Protein AF-A0ABD1CGQ3-F1 (afdb_monomer_lite)

Radius of gyration: 31.79 Å; chains: 1; bounding box: 97×54×84 Å

Sequence (438 aa):
AEFMLKNAAECLREGGYFIGTIPDANEIMKRQRAAGSDTFGHDVYKITFLCDTEQPPLFGAKYNFQLDGVVDCKKFFVQFPTLIKLALEHGLRLVEKQRFDEFYSESGRSLIEKIQALETFPGQSRDKREQQQNVGEYSHAQGHLDQKRASGSRFQKVGTLSKSEWEASTLYMFFAFQKMKTNWDKNGKPSRAVQSDQAGFESYQKNYVAFVKTLKIDADENERRACAGTKYGINDATMLGLREEDKTIPLKNLTIETAICWKALLEFIQHTESDELDAYRRDFADTPTLCNYIRQLVYDPSKTTDKLQKMYFQSMMQKLLEIAASYDLGDEVSRENLKKVLAEMLACGDLGEGNVKTIMVIFERLVGDVEERFRFCVDLINGILEPSRADVSNTSRSLVDEYLEKNPDKSLQMKISSLRLNIMDLKEQEMDKVNKKD

Structure (mmCIF, N/CA/C/O backbone):
data_AF-A0ABD1CGQ3-F1
#
_entry.id   AF-A0ABD1CGQ3-F1
#
loop_
_atom_site.group_PDB
_atom_site.id
_atom_site.type_symbol
_atom_site.label_atom_id
_atom_site.label_alt_id
_atom_site.label_comp_id
_atom_site.label_asym_id
_atom_site.label_entity_id
_atom_site.label_seq_id
_atom_site.pdbx_PDB_ins_code
_atom_site.Cartn_x
_atom_site.Cartn_y
_atom_site.Cartn_z
_atom_site.occupancy
_atom_site.B_iso_or_equiv
_atom_site.auth_seq_id
_atom_site.auth_comp_id
_atom_site.auth_asym_id
_atom_site.auth_atom_id
_atom_site.pdbx_PDB_model_num
ATOM 1 N N . ALA A 1 1 ? 4.288 -15.339 6.856 1.00 78.81 1 ALA A N 1
ATOM 2 C CA . ALA A 1 1 ? 3.046 -14.854 6.217 1.00 78.81 1 ALA A CA 1
ATOM 3 C C . ALA A 1 1 ? 2.578 -15.831 5.140 1.00 78.81 1 ALA A C 1
ATOM 5 O O . ALA A 1 1 ? 1.478 -16.344 5.266 1.00 78.81 1 ALA A O 1
ATOM 6 N N . GLU A 1 2 ? 3.429 -16.172 4.167 1.00 80.25 2 GLU A N 1
ATOM 7 C CA . GLU A 1 2 ? 3.117 -17.126 3.083 1.00 80.25 2 GLU A CA 1
ATOM 8 C C . GLU A 1 2 ? 2.553 -18.464 3.572 1.00 80.25 2 GLU A C 1
ATOM 10 O O . GLU A 1 2 ? 1.465 -18.849 3.167 1.00 80.25 2 GLU A O 1
ATOM 15 N N . PHE A 1 3 ? 3.211 -19.132 4.528 1.00 87.88 3 PHE A N 1
ATOM 16 C CA . PHE A 1 3 ? 2.704 -20.401 5.070 1.00 87.88 3 PHE A CA 1
ATOM 17 C C . PHE A 1 3 ? 1.289 -20.303 5.663 1.00 87.88 3 PHE A C 1
ATOM 19 O O . PHE A 1 3 ? 0.498 -21.223 5.498 1.00 87.88 3 PHE A O 1
ATOM 26 N N . MET A 1 4 ? 0.941 -19.188 6.319 1.00 92.25 4 MET A N 1
ATOM 27 C CA . MET A 1 4 ? -0.404 -18.992 6.876 1.00 92.25 4 MET A CA 1
ATOM 28 C C . MET A 1 4 ? -1.450 -18.913 5.757 1.00 92.25 4 MET A C 1
ATOM 30 O O . MET A 1 4 ? -2.478 -19.581 5.830 1.00 92.25 4 MET A O 1
ATOM 34 N N . LEU A 1 5 ? -1.167 -18.137 4.710 1.00 90.62 5 LEU A N 1
ATOM 35 C CA . LEU A 1 5 ? -2.073 -17.975 3.574 1.00 90.62 5 LEU A CA 1
ATOM 36 C C . LEU A 1 5 ? -2.174 -19.245 2.737 1.00 90.62 5 LEU A C 1
ATOM 38 O O . LEU A 1 5 ? -3.273 -19.607 2.335 1.00 90.62 5 LEU A O 1
ATOM 42 N N . LYS A 1 6 ? -1.059 -19.952 2.536 1.00 88.19 6 LYS A N 1
ATOM 43 C CA . LYS A 1 6 ? -1.039 -21.272 1.908 1.00 88.19 6 LYS A CA 1
ATOM 44 C C . LYS A 1 6 ? -1.959 -22.242 2.649 1.00 88.19 6 LYS A C 1
ATOM 46 O O . LYS A 1 6 ? -2.864 -22.798 2.037 1.00 88.19 6 LYS A O 1
ATOM 51 N N . ASN A 1 7 ? -1.788 -22.369 3.966 1.00 91.50 7 ASN A N 1
ATOM 52 C CA . ASN A 1 7 ? -2.599 -23.267 4.789 1.00 91.50 7 ASN A CA 1
ATOM 53 C C . ASN A 1 7 ? -4.090 -22.902 4.735 1.00 91.50 7 ASN A C 1
ATOM 55 O O . ASN A 1 7 ? -4.937 -23.781 4.603 1.00 91.50 7 ASN A O 1
ATOM 59 N N . ALA A 1 8 ? -4.423 -21.609 4.802 1.00 91.12 8 ALA A N 1
ATOM 60 C CA . ALA A 1 8 ? -5.804 -21.159 4.655 1.00 91.12 8 ALA A CA 1
ATOM 61 C C . ALA A 1 8 ? -6.362 -21.497 3.261 1.00 91.12 8 ALA A C 1
ATOM 63 O O . ALA A 1 8 ? -7.465 -22.023 3.139 1.00 91.12 8 ALA A O 1
ATOM 64 N N . ALA A 1 9 ? -5.590 -21.233 2.206 1.00 89.88 9 ALA A N 1
ATOM 65 C CA . ALA A 1 9 ? -6.019 -21.399 0.825 1.00 89.88 9 ALA A CA 1
ATOM 66 C C . ALA A 1 9 ? -6.145 -22.861 0.377 1.00 89.88 9 ALA A C 1
ATOM 68 O O . ALA A 1 9 ? -6.937 -23.131 -0.526 1.00 89.88 9 ALA A O 1
ATOM 69 N N . GLU A 1 10 ? -5.353 -23.780 0.931 1.00 89.00 10 GLU A N 1
ATOM 70 C CA . GLU A 1 10 ? -5.390 -25.217 0.608 1.00 89.00 10 GLU A CA 1
ATOM 71 C C . GLU A 1 10 ? -6.569 -25.931 1.278 1.00 89.00 10 GLU A C 1
ATOM 73 O O . GLU A 1 10 ? -7.119 -26.878 0.722 1.00 89.00 10 GLU A O 1
ATOM 78 N N . CYS A 1 11 ? -7.011 -25.438 2.436 1.00 89.75 11 CYS A N 1
ATOM 79 C CA . CYS A 1 11 ? -8.165 -25.976 3.156 1.00 89.75 11 CYS A CA 1
ATOM 80 C C . CYS A 1 11 ? -9.515 -25.470 2.616 1.00 89.75 11 CYS A C 1
ATOM 82 O O . CYS A 1 11 ? -10.570 -25.969 3.015 1.00 89.75 11 CYS A O 1
ATOM 84 N N . LEU A 1 12 ? -9.506 -24.474 1.726 1.00 92.12 12 LEU A N 1
ATOM 85 C CA . LEU A 1 12 ? -10.715 -23.889 1.161 1.00 92.12 12 LEU A CA 1
ATOM 86 C C . LEU A 1 12 ? -11.111 -24.565 -0.149 1.00 92.12 12 LEU A C 1
ATOM 88 O O . LEU A 1 12 ? -10.322 -24.680 -1.085 1.00 92.12 12 LEU A O 1
ATOM 92 N N . ARG A 1 13 ? -12.391 -24.935 -0.237 1.00 91.31 13 ARG A N 1
ATOM 93 C CA . ARG A 1 13 ? -13.021 -25.282 -1.516 1.00 91.31 13 ARG A CA 1
ATOM 94 C C . ARG A 1 13 ? -13.089 -24.042 -2.403 1.00 91.31 13 ARG A C 1
ATOM 96 O O . ARG A 1 13 ? -13.144 -22.919 -1.900 1.00 91.31 13 ARG A O 1
ATOM 103 N N . GLU A 1 14 ? -13.137 -24.241 -3.715 1.00 90.44 14 GLU A N 1
ATOM 104 C CA . GLU A 1 14 ? -13.374 -23.149 -4.662 1.00 90.44 14 GLU A CA 1
ATOM 105 C C . GLU A 1 14 ? -14.646 -22.372 -4.303 1.00 90.44 14 GLU A C 1
ATOM 107 O O . GLU A 1 14 ? -15.671 -22.958 -3.952 1.00 90.44 14 GLU A O 1
ATOM 112 N N . GLY A 1 15 ? -14.571 -21.042 -4.350 1.00 87.06 15 GLY A N 1
ATOM 113 C CA . GLY A 1 15 ? -15.642 -20.154 -3.904 1.00 87.06 15 GLY A CA 1
ATOM 114 C C . GLY A 1 15 ? -15.780 -20.013 -2.382 1.00 87.06 15 GLY A C 1
ATOM 115 O O . GLY A 1 15 ? -16.542 -19.154 -1.943 1.00 87.06 15 GLY A O 1
ATOM 116 N N . GLY A 1 16 ? -15.054 -20.801 -1.581 1.00 93.38 16 GLY A N 1
ATOM 117 C CA . GLY A 1 16 ? -15.003 -20.678 -0.122 1.00 93.38 16 GLY A CA 1
ATOM 118 C C . GLY A 1 16 ? -14.288 -19.405 0.339 1.00 93.38 16 GLY A C 1
ATOM 119 O O . GLY A 1 16 ? -13.518 -18.814 -0.418 1.00 93.38 16 GLY A O 1
ATOM 120 N N . TYR A 1 17 ? -14.527 -18.993 1.586 1.00 94.31 17 TYR A N 1
ATOM 121 C CA . TYR A 1 17 ? -14.053 -17.711 2.111 1.00 94.31 17 TYR A CA 1
ATOM 122 C C . TYR A 1 17 ? -13.010 -17.871 3.222 1.00 94.31 17 TYR A C 1
ATOM 124 O O . TYR A 1 17 ? -13.214 -18.620 4.176 1.00 94.31 17 TYR A O 1
ATOM 132 N N . PHE A 1 18 ? -11.917 -17.117 3.117 1.00 95.50 18 PHE A N 1
ATOM 133 C CA . PHE A 1 18 ? -10.985 -16.845 4.206 1.00 95.50 18 PHE A CA 1
ATOM 134 C C . PHE A 1 18 ? -11.348 -15.498 4.831 1.00 95.50 18 PHE A C 1
ATOM 136 O O . PHE A 1 18 ? -11.142 -14.446 4.224 1.00 95.50 18 PHE A O 1
ATOM 143 N N . ILE A 1 19 ? -11.915 -15.548 6.031 1.00 95.31 19 ILE A N 1
ATOM 144 C CA . ILE A 1 19 ? -12.446 -14.388 6.742 1.00 95.31 19 ILE A CA 1
ATOM 145 C C . ILE A 1 19 ? -11.598 -14.147 7.986 1.00 95.31 19 ILE A C 1
ATOM 147 O O . ILE A 1 19 ? -11.223 -15.099 8.673 1.00 95.31 19 ILE A O 1
ATOM 151 N N . GLY A 1 20 ? -11.308 -12.887 8.288 1.00 94.75 20 GLY A N 1
ATOM 152 C CA . GLY A 1 20 ? -10.548 -12.545 9.478 1.00 94.75 20 GLY A CA 1
ATOM 153 C C . GLY A 1 20 ? -10.724 -11.102 9.915 1.00 94.75 20 GLY A C 1
ATOM 154 O O . GLY A 1 20 ? -11.284 -10.262 9.211 1.00 94.75 20 GLY A O 1
ATOM 155 N N . THR A 1 21 ? -10.216 -10.832 11.110 1.00 94.44 21 THR A N 1
ATOM 156 C CA . THR A 1 21 ? -10.113 -9.493 11.678 1.00 94.44 21 THR A CA 1
ATOM 157 C C . THR A 1 21 ? -8.654 -9.212 11.992 1.00 94.44 21 THR A C 1
ATOM 159 O O . THR A 1 21 ? -7.896 -10.104 12.385 1.00 94.44 21 THR A O 1
ATOM 162 N N . ILE A 1 22 ? -8.221 -7.979 11.755 1.00 93.12 22 ILE A N 1
ATOM 163 C CA . ILE A 1 22 ? -6.822 -7.597 11.930 1.00 93.12 22 ILE A CA 1
ATOM 164 C C . ILE A 1 22 ? -6.708 -6.126 12.327 1.00 93.12 22 ILE A C 1
ATOM 166 O O . ILE A 1 22 ? -7.542 -5.329 11.895 1.00 93.12 22 ILE A O 1
ATOM 170 N N . PRO A 1 23 ? -5.699 -5.739 13.128 1.00 92.12 23 PRO A N 1
ATOM 171 C CA . PRO A 1 23 ? -5.432 -4.331 13.367 1.00 92.12 23 PRO A CA 1
ATOM 172 C C . PRO A 1 23 ? -5.096 -3.594 12.063 1.00 92.12 23 PRO A C 1
ATOM 174 O O . PRO A 1 23 ? -4.301 -4.073 11.250 1.00 92.12 23 PRO A O 1
ATOM 177 N N . ASP A 1 24 ? -5.691 -2.421 11.874 1.00 87.12 24 ASP A N 1
ATOM 178 C CA . ASP A 1 24 ? -5.454 -1.541 10.742 1.00 87.12 24 ASP A CA 1
ATOM 179 C C . ASP A 1 24 ? -4.145 -0.777 10.919 1.00 87.12 24 ASP A C 1
ATOM 181 O O . ASP A 1 24 ? -4.034 0.165 11.704 1.00 87.12 24 ASP A O 1
ATOM 185 N N . ALA A 1 25 ? -3.141 -1.190 10.145 1.00 85.00 25 ALA A N 1
ATOM 186 C CA . ALA A 1 25 ? -1.837 -0.550 10.121 1.00 85.00 25 ALA A CA 1
ATOM 187 C C . ALA A 1 25 ? -1.919 0.952 9.803 1.00 85.00 25 ALA A C 1
ATOM 189 O O . ALA A 1 25 ? -1.172 1.727 10.394 1.00 85.00 25 ALA A O 1
ATOM 190 N N . ASN A 1 26 ? -2.821 1.379 8.912 1.00 82.06 26 ASN A N 1
ATOM 191 C CA . ASN A 1 26 ? -2.950 2.790 8.548 1.00 82.06 26 ASN A CA 1
ATOM 192 C C . ASN A 1 26 ? -3.503 3.609 9.714 1.00 82.06 26 ASN A C 1
ATOM 194 O O . ASN A 1 26 ? -2.995 4.692 9.995 1.00 82.06 26 ASN A O 1
ATOM 198 N N . GLU A 1 27 ? -4.508 3.080 10.411 1.00 85.38 27 GLU A N 1
ATOM 199 C CA . GLU A 1 27 ? -5.107 3.747 11.568 1.00 85.38 27 GLU A CA 1
ATOM 200 C C . GLU A 1 27 ? -4.125 3.807 12.746 1.00 85.38 27 GLU A C 1
ATOM 202 O O . GLU A 1 27 ? -3.955 4.861 13.358 1.00 85.38 27 GLU A O 1
ATOM 207 N N . ILE A 1 28 ? -3.394 2.720 13.013 1.00 88.19 28 ILE A N 1
ATOM 208 C CA . ILE A 1 28 ? -2.351 2.693 14.048 1.00 88.19 28 ILE A CA 1
ATOM 209 C C . ILE A 1 28 ? -1.251 3.721 13.745 1.00 88.19 28 ILE A C 1
ATOM 211 O O . ILE A 1 28 ? -0.878 4.495 14.626 1.00 88.19 28 ILE A O 1
ATOM 215 N N . MET A 1 29 ? -0.750 3.772 12.505 1.00 83.69 29 MET A N 1
ATOM 216 C CA . MET A 1 29 ? 0.276 4.746 12.108 1.00 83.69 29 MET A CA 1
ATOM 217 C C . MET A 1 29 ? -0.248 6.185 12.154 1.00 83.69 29 MET A C 1
ATOM 219 O O . MET A 1 29 ? 0.471 7.092 12.565 1.00 83.69 29 MET A O 1
ATOM 223 N N . LYS A 1 30 ? -1.507 6.417 11.769 1.00 84.31 30 LYS A N 1
ATOM 224 C CA . LYS A 1 30 ? -2.152 7.733 11.869 1.00 84.31 30 LYS A CA 1
ATOM 225 C C . LYS A 1 30 ? -2.204 8.219 13.320 1.00 84.31 30 LYS A C 1
ATOM 227 O O . LYS A 1 30 ? -1.866 9.373 13.577 1.00 84.31 30 LYS A O 1
ATOM 232 N N . ARG A 1 31 ? -2.580 7.349 14.265 1.00 90.00 31 ARG A N 1
ATOM 233 C CA . ARG A 1 31 ? -2.611 7.678 15.702 1.00 90.00 31 ARG A CA 1
ATOM 234 C C . ARG A 1 31 ? -1.217 7.887 16.284 1.00 90.00 31 ARG A C 1
ATOM 236 O O . ARG A 1 31 ? -1.033 8.823 17.052 1.00 90.00 31 ARG A O 1
ATOM 243 N N . GLN A 1 32 ? -0.233 7.091 15.867 1.00 88.69 32 GLN A N 1
ATOM 244 C CA . GLN A 1 32 ? 1.165 7.284 16.260 1.00 88.69 32 GLN A CA 1
ATOM 245 C C . GLN A 1 32 ? 1.690 8.658 15.830 1.00 88.69 32 GLN A C 1
ATOM 247 O O . GLN A 1 32 ? 2.226 9.393 16.656 1.00 88.69 32 GLN A O 1
ATOM 252 N N . ARG A 1 33 ? 1.461 9.044 14.569 1.00 85.62 33 ARG A N 1
ATOM 253 C CA . ARG A 1 33 ? 1.878 10.356 14.050 1.00 85.62 33 ARG A CA 1
ATOM 254 C C . ARG A 1 33 ? 1.190 11.510 14.766 1.00 85.62 33 ARG A C 1
ATOM 256 O O . ARG A 1 33 ? 1.830 12.516 15.043 1.00 85.62 33 ARG A O 1
ATOM 263 N N . ALA A 1 34 ? -0.096 11.362 15.086 1.00 85.25 34 ALA A N 1
ATOM 264 C CA . ALA A 1 34 ? -0.834 12.360 15.856 1.00 85.25 34 ALA A CA 1
ATOM 265 C C . ALA A 1 34 ? -0.326 12.480 17.304 1.00 85.25 34 ALA A C 1
ATOM 267 O O . ALA A 1 34 ? -0.326 13.574 17.861 1.00 85.25 34 ALA A O 1
ATOM 268 N N . ALA A 1 35 ? 0.118 11.371 17.903 1.00 90.44 35 ALA A N 1
ATOM 269 C CA . ALA A 1 35 ? 0.692 11.355 19.245 1.00 90.44 35 ALA A CA 1
ATOM 270 C C . ALA A 1 35 ? 2.125 11.915 19.298 1.00 90.44 35 ALA A C 1
ATOM 272 O O . ALA A 1 35 ? 2.553 12.366 20.358 1.00 90.44 35 ALA A O 1
ATOM 273 N N . GLY A 1 36 ? 2.873 11.873 18.187 1.00 86.94 36 GLY A N 1
ATOM 274 C CA . GLY A 1 36 ? 4.258 12.356 18.123 1.00 86.94 36 GLY A CA 1
ATOM 275 C C . GLY A 1 36 ? 5.221 11.585 19.035 1.00 86.94 36 GLY A C 1
ATOM 276 O O . GLY A 1 36 ? 6.204 12.144 19.511 1.00 86.94 36 GLY A O 1
ATOM 277 N N . SER A 1 37 ? 4.905 10.322 19.330 1.00 90.50 37 SER A N 1
ATOM 278 C CA . SER A 1 37 ? 5.617 9.475 20.290 1.00 90.50 37 SER A CA 1
ATOM 279 C C . SER A 1 37 ? 5.620 8.022 19.818 1.00 90.50 37 SER A C 1
ATOM 281 O O . SER A 1 37 ? 4.709 7.583 19.114 1.00 90.50 37 SER A O 1
ATOM 283 N N . ASP A 1 38 ? 6.606 7.244 20.262 1.00 89.56 38 ASP A N 1
ATOM 284 C CA . ASP A 1 38 ? 6.685 5.794 20.032 1.00 89.56 38 ASP A CA 1
ATOM 285 C C . ASP A 1 38 ? 5.701 5.000 20.900 1.00 89.56 38 ASP A C 1
ATOM 287 O O . ASP A 1 38 ? 5.676 3.769 20.878 1.00 89.56 38 ASP A O 1
ATOM 291 N N . THR A 1 39 ? 4.894 5.672 21.718 1.00 93.75 39 THR A N 1
ATOM 292 C CA . THR A 1 39 ? 3.836 5.041 22.503 1.00 93.75 39 THR A CA 1
ATOM 293 C C . THR A 1 39 ? 2.590 5.908 22.524 1.00 93.75 39 THR A C 1
ATOM 295 O O . THR A 1 39 ? 2.664 7.098 22.822 1.00 93.75 39 THR A O 1
ATOM 298 N N . PHE A 1 40 ? 1.442 5.288 22.256 1.00 94.31 40 PHE A N 1
ATOM 299 C CA . PHE A 1 40 ? 0.132 5.929 22.342 1.00 94.31 40 PHE A CA 1
ATOM 300 C C . PHE A 1 40 ? -0.925 4.958 22.886 1.00 94.31 40 PHE A C 1
ATOM 302 O O . PHE A 1 40 ? -0.750 3.739 22.840 1.00 94.31 40 PHE A O 1
ATOM 309 N N . GLY A 1 41 ? -2.022 5.508 23.405 1.00 92.50 41 GLY A N 1
ATOM 310 C CA . GLY A 1 41 ? -3.122 4.756 24.008 1.00 92.50 41 GLY A CA 1
ATOM 311 C C . GLY A 1 41 ? -3.561 5.353 25.343 1.00 92.50 41 GLY A C 1
ATOM 312 O O . GLY A 1 41 ? -3.168 6.466 25.691 1.00 92.50 41 GLY A O 1
ATOM 313 N N . HIS A 1 42 ? -4.368 4.601 26.078 1.00 90.69 42 HIS A N 1
ATOM 314 C CA . HIS A 1 42 ? -4.930 4.948 27.383 1.00 90.69 42 HIS A CA 1
ATOM 315 C C . HIS A 1 42 ? -5.113 3.666 28.215 1.00 90.69 42 HIS A C 1
ATOM 317 O O . HIS A 1 42 ? -4.557 2.620 27.882 1.00 90.69 42 HIS A O 1
ATOM 323 N N . ASP A 1 43 ? -5.878 3.728 29.301 1.00 87.69 43 ASP A N 1
ATOM 324 C CA . ASP A 1 43 ? -5.954 2.634 30.278 1.00 87.69 43 ASP A CA 1
ATOM 325 C C . ASP A 1 43 ? -6.541 1.330 29.709 1.00 87.69 43 ASP A C 1
ATOM 327 O O . ASP A 1 43 ? -6.209 0.257 30.194 1.00 87.69 43 ASP A O 1
ATOM 331 N N . VAL A 1 44 ? -7.347 1.398 28.640 1.00 89.69 44 VAL A N 1
ATOM 332 C CA . VAL A 1 44 ? -7.938 0.210 27.994 1.00 89.69 44 VAL A CA 1
ATOM 333 C C . VAL A 1 44 ? -6.983 -0.426 26.990 1.00 89.69 44 VAL A C 1
ATOM 335 O O . VAL A 1 44 ? -6.897 -1.648 26.929 1.00 89.69 44 VAL A O 1
ATOM 338 N N . TYR A 1 45 ? -6.262 0.359 26.185 1.00 94.19 45 TYR A N 1
ATOM 339 C CA . TYR A 1 45 ? -5.272 -0.183 25.254 1.00 94.19 45 TYR A CA 1
ATOM 340 C C . TYR A 1 45 ? -4.043 0.708 25.160 1.00 94.19 45 TYR A C 1
ATOM 342 O O . TYR A 1 45 ? -4.138 1.934 25.160 1.00 94.19 45 TYR A O 1
ATOM 350 N N . LYS A 1 46 ? -2.884 0.086 24.967 1.00 95.56 46 LYS A N 1
ATOM 351 C CA . LYS A 1 46 ? -1.619 0.788 24.778 1.00 95.56 46 LYS A CA 1
ATOM 352 C C . LYS A 1 46 ? -0.780 0.112 23.706 1.00 95.56 46 LYS A C 1
ATOM 354 O O . LYS A 1 46 ? -0.609 -1.107 23.696 1.00 95.56 46 LYS A O 1
ATOM 359 N N . ILE A 1 47 ? -0.261 0.918 22.787 1.00 95.31 47 ILE A N 1
ATOM 360 C CA . ILE A 1 47 ? 0.623 0.482 21.709 1.00 95.31 47 ILE A CA 1
ATOM 361 C C . ILE A 1 47 ? 1.982 1.137 21.900 1.00 95.31 47 ILE A C 1
ATOM 363 O O . ILE A 1 47 ? 2.075 2.360 21.968 1.00 95.31 47 ILE A O 1
ATOM 367 N N . THR A 1 48 ? 3.030 0.318 21.934 1.00 95.12 48 THR A N 1
ATOM 368 C CA . THR A 1 48 ? 4.428 0.768 21.986 1.00 95.12 48 THR A CA 1
ATOM 369 C C . THR A 1 48 ? 5.170 0.220 20.776 1.00 95.12 48 THR A C 1
ATOM 371 O O . THR A 1 48 ? 5.245 -0.994 20.581 1.00 95.12 48 THR A O 1
ATOM 374 N N . PHE A 1 49 ? 5.726 1.098 19.953 1.00 91.94 49 PHE A N 1
ATOM 375 C CA . PHE A 1 49 ? 6.468 0.722 18.757 1.00 91.94 49 PHE A CA 1
ATOM 376 C C . PHE A 1 49 ? 7.835 0.159 19.130 1.00 91.94 49 PHE A C 1
ATOM 378 O O . PHE A 1 49 ? 8.518 0.662 20.016 1.00 91.94 49 PHE A O 1
ATOM 385 N N . LEU A 1 50 ? 8.218 -0.924 18.455 1.00 89.56 50 LEU A N 1
ATOM 386 C CA . LEU A 1 50 ? 9.510 -1.595 18.624 1.00 89.56 50 LEU A CA 1
ATOM 387 C C . LEU A 1 50 ? 10.302 -1.598 17.303 1.00 89.56 50 LEU A C 1
ATOM 389 O O . LEU A 1 50 ? 11.200 -2.421 17.116 1.00 89.56 50 LEU A O 1
ATOM 393 N N . CYS A 1 51 ? 9.919 -0.736 16.361 1.00 82.62 51 CYS A N 1
ATOM 394 C CA . CYS A 1 51 ? 10.545 -0.543 15.059 1.00 82.62 51 CYS A CA 1
ATOM 395 C C . CYS A 1 51 ? 10.528 0.942 14.684 1.00 82.62 51 CYS A C 1
ATOM 397 O O . CYS A 1 51 ? 9.819 1.724 15.312 1.00 82.62 51 CYS A O 1
ATOM 399 N N . ASP A 1 52 ? 11.271 1.295 13.636 1.00 79.94 52 ASP A N 1
ATOM 400 C CA . ASP A 1 52 ? 11.230 2.628 13.032 1.00 79.94 52 ASP A CA 1
ATOM 401 C C . ASP A 1 52 ? 9.796 2.976 12.581 1.00 79.94 52 ASP A C 1
ATOM 403 O O . ASP A 1 52 ? 9.122 2.163 11.935 1.00 79.94 52 ASP A O 1
ATOM 407 N N . THR A 1 53 ? 9.320 4.157 12.981 1.00 78.56 53 THR A N 1
ATOM 408 C CA . THR A 1 53 ? 7.984 4.694 12.690 1.00 78.56 53 THR A CA 1
ATOM 409 C C . THR A 1 53 ? 7.960 5.559 11.425 1.00 78.56 53 THR A C 1
ATOM 411 O O . THR A 1 53 ? 6.911 5.668 10.784 1.00 78.56 53 THR A O 1
ATOM 414 N N . GLU A 1 54 ? 9.100 6.104 10.999 1.00 74.75 54 GLU A N 1
ATOM 415 C CA . GLU A 1 54 ? 9.226 6.885 9.765 1.00 74.75 54 GLU A CA 1
ATOM 416 C C . GLU A 1 54 ? 9.282 5.961 8.546 1.00 74.75 54 GLU A C 1
ATOM 418 O O . GLU A 1 54 ? 8.572 6.166 7.555 1.00 74.75 54 GLU A O 1
ATOM 423 N N . GLN A 1 55 ? 10.079 4.892 8.638 1.00 72.12 55 GLN A N 1
ATOM 424 C CA . GLN A 1 55 ? 10.230 3.893 7.576 1.00 72.12 55 GLN A CA 1
ATOM 425 C C . GLN A 1 55 ? 10.072 2.461 8.111 1.00 72.12 55 GLN A C 1
ATOM 427 O O . GLN A 1 55 ? 11.042 1.702 8.187 1.00 72.12 55 GLN A O 1
ATOM 432 N N . PRO A 1 56 ? 8.841 2.041 8.465 1.00 73.19 56 PRO A N 1
ATOM 433 C CA . PRO A 1 56 ? 8.614 0.705 8.994 1.00 73.19 56 PRO A CA 1
ATOM 434 C C . PRO A 1 56 ? 8.925 -0.370 7.938 1.00 73.19 56 PRO A C 1
ATOM 436 O O . PRO A 1 56 ? 8.490 -0.253 6.785 1.00 73.19 56 PRO A O 1
ATOM 439 N N . PRO A 1 57 ? 9.626 -1.459 8.310 1.00 75.56 57 PRO A N 1
ATOM 440 C CA . PRO A 1 57 ? 9.940 -2.530 7.374 1.00 75.56 57 PRO A CA 1
ATOM 441 C C . PRO A 1 57 ? 8.669 -3.244 6.896 1.00 75.56 57 PRO A C 1
ATOM 443 O O . PRO A 1 57 ? 7.714 -3.432 7.653 1.00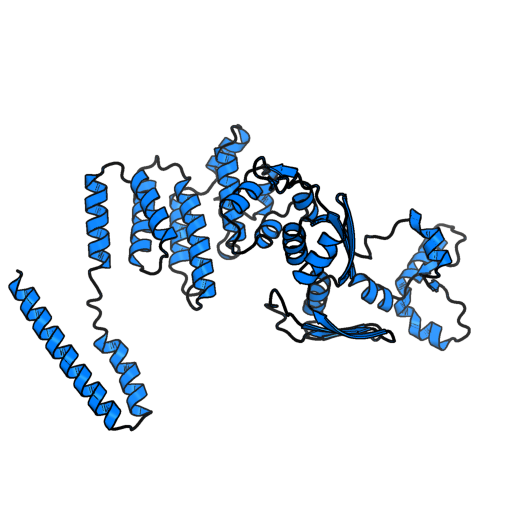 75.56 57 PRO A O 1
ATOM 446 N N . LEU A 1 58 ? 8.681 -3.707 5.640 1.00 70.62 58 LEU A N 1
ATOM 447 C CA . LEU A 1 58 ? 7.544 -4.389 5.003 1.00 70.62 58 LEU A CA 1
ATOM 448 C C . LEU A 1 58 ? 7.071 -5.625 5.790 1.00 70.62 58 LEU A C 1
ATOM 450 O O . LEU A 1 58 ? 5.874 -5.896 5.879 1.00 70.62 58 LEU A O 1
ATOM 454 N N . PHE A 1 59 ? 8.020 -6.361 6.371 1.00 78.81 59 PHE A N 1
ATOM 455 C CA . PHE A 1 59 ? 7.777 -7.488 7.264 1.00 78.81 59 PHE A CA 1
ATOM 456 C C . PHE A 1 59 ? 8.608 -7.333 8.532 1.00 78.81 59 PHE A C 1
ATOM 458 O O . PHE A 1 59 ? 9.725 -6.826 8.502 1.00 78.81 59 PHE A O 1
ATOM 465 N N . GLY A 1 60 ? 8.079 -7.820 9.654 1.00 80.12 60 GLY A N 1
ATOM 466 C CA . GLY A 1 60 ? 8.815 -7.814 10.918 1.00 80.12 60 GLY A CA 1
ATOM 467 C C . GLY A 1 60 ? 8.782 -6.483 11.672 1.00 80.12 60 GLY A C 1
ATOM 468 O O . GLY A 1 60 ? 9.416 -6.397 12.720 1.00 80.12 60 GLY A O 1
ATOM 469 N N . ALA A 1 61 ? 8.024 -5.487 11.200 1.00 86.88 61 ALA A N 1
ATOM 470 C CA . ALA A 1 61 ? 7.724 -4.268 11.949 1.00 86.88 61 ALA A CA 1
ATOM 471 C C . ALA A 1 61 ? 6.926 -4.632 13.210 1.00 86.88 61 ALA A C 1
ATOM 473 O O . ALA A 1 61 ? 5.762 -5.031 13.126 1.00 86.88 61 ALA A O 1
ATOM 474 N N . LYS A 1 62 ? 7.586 -4.577 14.369 1.00 90.81 62 LYS A N 1
ATOM 475 C CA . LYS A 1 62 ? 7.053 -5.039 15.655 1.00 90.81 62 LYS A CA 1
ATOM 476 C C . LYS A 1 62 ? 6.482 -3.879 16.456 1.00 90.81 62 LYS A C 1
ATOM 478 O O . LYS A 1 62 ? 7.076 -2.808 16.524 1.00 90.81 62 LYS A O 1
ATOM 483 N N . TYR A 1 63 ? 5.395 -4.152 17.157 1.00 92.56 63 TYR A N 1
ATOM 484 C CA . TYR A 1 63 ? 4.884 -3.298 18.223 1.00 92.56 63 TYR A CA 1
ATOM 485 C C . TYR A 1 63 ? 4.402 -4.169 19.380 1.00 92.56 63 TYR A C 1
ATOM 487 O O . TYR A 1 63 ? 4.006 -5.320 19.183 1.00 92.56 63 TYR A O 1
ATOM 495 N N . ASN A 1 64 ? 4.466 -3.640 20.594 1.00 94.69 64 ASN A N 1
ATOM 496 C CA . ASN A 1 64 ? 3.802 -4.225 21.743 1.00 94.69 64 ASN A CA 1
ATOM 497 C C . ASN A 1 64 ? 2.353 -3.741 21.778 1.00 94.69 64 ASN A C 1
ATOM 499 O O . ASN A 1 64 ? 2.109 -2.542 21.644 1.00 94.69 64 ASN A O 1
ATOM 503 N N . PHE A 1 65 ? 1.412 -4.666 21.937 1.00 94.00 65 PHE A N 1
ATOM 504 C CA . PHE A 1 65 ? -0.009 -4.379 22.067 1.00 94.00 65 PHE A CA 1
ATOM 505 C C . PHE A 1 65 ? -0.490 -4.846 23.433 1.00 94.00 65 PHE A C 1
ATOM 507 O O . PHE A 1 65 ? -0.512 -6.048 23.706 1.00 94.00 65 PHE A O 1
ATOM 514 N N . GLN A 1 66 ? -0.892 -3.882 24.249 1.00 93.75 66 GLN A N 1
ATOM 515 C CA . GLN A 1 66 ? -1.540 -4.087 25.533 1.00 93.75 66 GLN A CA 1
ATOM 516 C C . GLN A 1 66 ? -3.025 -3.766 25.386 1.00 93.75 66 GLN A C 1
ATOM 518 O O . GLN A 1 66 ? -3.382 -2.721 24.844 1.00 93.75 66 GLN A O 1
ATOM 523 N N . LEU A 1 67 ? -3.873 -4.671 25.853 1.00 91.00 67 LEU A N 1
ATOM 524 C CA . LEU A 1 67 ? -5.310 -4.494 26.005 1.00 91.00 67 LEU A CA 1
ATOM 525 C C . LEU A 1 67 ? -5.667 -4.979 27.404 1.00 91.00 67 LEU A C 1
ATOM 527 O O . LEU A 1 67 ? -5.405 -6.143 27.734 1.00 91.00 67 LEU A O 1
ATOM 531 N N . ASP A 1 68 ? -6.214 -4.076 28.208 1.00 87.62 68 ASP A N 1
ATOM 532 C CA . ASP A 1 68 ? -6.468 -4.312 29.622 1.00 87.62 68 ASP A CA 1
ATOM 533 C C . ASP A 1 68 ? -7.335 -5.554 29.838 1.00 87.62 68 ASP A C 1
ATOM 535 O O . ASP A 1 68 ? -8.271 -5.828 29.086 1.00 87.62 68 ASP A O 1
ATOM 539 N N . GLY A 1 69 ? -6.948 -6.363 30.823 1.00 79.00 69 GLY A N 1
ATOM 540 C CA . GLY A 1 69 ? -7.604 -7.628 31.152 1.00 79.00 69 GLY A CA 1
ATOM 541 C C . GLY A 1 69 ? -7.553 -8.731 30.081 1.00 79.00 69 GLY A C 1
ATOM 542 O O . GLY A 1 69 ? -8.058 -9.823 30.343 1.00 79.00 69 GLY A O 1
ATOM 543 N N . VAL A 1 70 ? -6.954 -8.501 28.901 1.00 83.12 70 VAL A N 1
ATOM 544 C CA . VAL A 1 70 ? -7.010 -9.452 27.773 1.00 83.12 70 VAL A CA 1
ATOM 545 C C . VAL A 1 70 ? -5.633 -9.907 27.300 1.00 83.12 70 VAL A C 1
ATOM 547 O O . VAL A 1 70 ? -5.380 -11.110 27.230 1.00 83.12 70 VAL A O 1
ATOM 550 N N . VAL A 1 71 ? -4.748 -8.987 26.903 1.00 85.81 71 VAL A N 1
ATOM 551 C CA . VAL A 1 71 ? -3.481 -9.368 26.261 1.00 85.81 71 VAL A CA 1
ATOM 552 C C . VAL A 1 71 ? -2.384 -8.325 26.449 1.00 85.81 71 VAL A C 1
ATOM 554 O O . VAL A 1 71 ? -2.627 -7.132 26.332 1.00 85.81 71 VAL A O 1
ATOM 557 N N . ASP A 1 72 ? -1.156 -8.796 26.656 1.00 91.38 72 ASP A N 1
ATOM 558 C CA . ASP A 1 72 ? 0.078 -8.021 26.512 1.00 91.38 72 ASP A CA 1
ATOM 559 C C . ASP A 1 72 ? 1.038 -8.830 25.635 1.00 91.38 72 ASP A C 1
ATOM 561 O O . ASP A 1 72 ? 1.623 -9.824 26.078 1.00 91.38 72 ASP A O 1
ATOM 565 N N . CYS A 1 73 ? 1.109 -8.505 24.342 1.00 89.75 73 CYS A N 1
ATOM 566 C CA . CYS A 1 73 ? 1.909 -9.289 23.409 1.00 89.75 73 CYS A CA 1
ATOM 567 C C . CYS A 1 73 ? 2.533 -8.474 22.278 1.00 89.75 73 CYS A C 1
ATOM 569 O O . CYS A 1 73 ? 2.018 -7.451 21.822 1.00 89.75 73 CYS A O 1
ATOM 571 N N . LYS A 1 74 ? 3.642 -9.005 21.755 1.00 90.88 74 LYS A N 1
ATOM 572 C CA . LYS A 1 74 ? 4.271 -8.487 20.541 1.00 90.88 74 LYS A CA 1
ATOM 573 C C . LYS A 1 74 ? 3.444 -8.889 19.326 1.00 90.88 74 LYS A C 1
ATOM 575 O O . LYS A 1 74 ? 3.230 -10.074 19.073 1.00 90.88 74 LYS A O 1
ATOM 580 N N . LYS A 1 75 ? 3.046 -7.895 18.544 1.00 92.25 75 LYS A N 1
ATOM 581 C CA . LYS A 1 75 ? 2.366 -8.045 17.260 1.00 92.25 75 LYS A CA 1
ATOM 582 C C . LYS A 1 75 ? 3.241 -7.510 16.131 1.00 92.25 75 LYS A C 1
ATOM 584 O O . LYS A 1 75 ? 4.266 -6.862 16.352 1.00 92.25 75 LYS A O 1
ATOM 589 N N . PHE A 1 76 ? 2.827 -7.816 14.908 1.00 88.44 76 PHE A N 1
ATOM 590 C CA . PHE A 1 76 ? 3.471 -7.346 13.690 1.00 88.44 76 PHE A CA 1
ATOM 591 C C . PHE A 1 76 ? 2.512 -6.461 12.907 1.00 88.44 76 PHE A C 1
ATOM 593 O O . PHE A 1 76 ? 1.322 -6.772 12.814 1.00 88.44 76 PHE A O 1
ATOM 600 N N . PHE A 1 77 ? 3.027 -5.382 12.324 1.00 84.69 77 PHE A N 1
ATOM 601 C CA . PHE A 1 77 ? 2.271 -4.618 11.344 1.00 84.69 77 PHE A CA 1
ATOM 602 C C . PHE A 1 77 ? 1.965 -5.484 10.135 1.00 84.69 77 PHE A C 1
ATOM 604 O O . PHE A 1 77 ? 2.831 -6.182 9.604 1.00 84.69 77 PHE A O 1
ATOM 611 N N . VAL A 1 78 ? 0.719 -5.399 9.686 1.00 84.50 78 VAL A N 1
ATOM 612 C CA . VAL A 1 78 ? 0.289 -6.012 8.440 1.00 84.50 78 VAL A CA 1
ATOM 613 C C . VAL A 1 78 ? -0.168 -4.903 7.520 1.00 84.50 78 VAL A C 1
ATOM 615 O O . VAL A 1 78 ? -1.268 -4.370 7.646 1.00 84.50 78 VAL A O 1
ATOM 618 N N . GLN A 1 79 ? 0.705 -4.546 6.582 1.00 79.88 79 GLN A N 1
ATOM 619 C CA . GLN A 1 79 ? 0.320 -3.682 5.479 1.00 79.88 79 GLN A CA 1
ATOM 620 C C . GLN A 1 79 ? -0.705 -4.438 4.634 1.00 79.88 79 GLN A C 1
ATOM 622 O O . GLN A 1 79 ? -0.369 -5.395 3.934 1.00 79.88 79 GLN A O 1
ATOM 627 N N . PHE A 1 80 ? -1.969 -4.028 4.726 1.00 82.19 80 PHE A N 1
ATOM 628 C CA . PHE A 1 80 ? -3.073 -4.724 4.070 1.00 82.19 80 PHE A CA 1
ATOM 629 C C . PHE A 1 80 ? -2.863 -4.936 2.558 1.00 82.19 80 PHE A C 1
ATOM 631 O O . PHE A 1 80 ? -3.146 -6.031 2.076 1.00 82.19 80 PHE A O 1
ATOM 638 N N . PRO A 1 81 ? -2.280 -3.988 1.799 1.00 78.62 81 PRO A N 1
ATOM 639 C CA . PRO A 1 81 ? -1.984 -4.238 0.391 1.00 78.62 81 PRO A CA 1
ATOM 640 C C . PRO A 1 81 ? -0.997 -5.390 0.157 1.00 78.62 81 PRO A C 1
ATOM 642 O O . PRO A 1 81 ? -1.140 -6.161 -0.788 1.00 78.62 81 PRO A O 1
ATOM 645 N N . THR A 1 82 ? -0.020 -5.564 1.048 1.00 78.00 82 THR A N 1
ATOM 646 C CA . THR A 1 82 ? 0.908 -6.702 1.019 1.00 78.00 82 THR A CA 1
ATOM 647 C C . THR A 1 82 ? 0.182 -8.013 1.314 1.00 78.00 82 THR A C 1
ATOM 649 O O . THR A 1 82 ? 0.451 -9.018 0.660 1.00 78.00 82 THR A O 1
ATOM 652 N N . LEU A 1 83 ? -0.782 -8.002 2.243 1.00 83.62 83 LEU A N 1
ATOM 653 C CA . LEU A 1 83 ? -1.638 -9.159 2.519 1.00 83.62 83 LEU A CA 1
ATOM 654 C C . LEU A 1 83 ? -2.452 -9.567 1.282 1.00 83.62 83 LEU A C 1
ATOM 656 O O . LEU A 1 83 ? -2.487 -10.752 0.963 1.00 83.62 83 LEU A O 1
ATOM 660 N N . ILE A 1 84 ? -3.047 -8.605 0.564 1.00 81.06 84 ILE A N 1
ATOM 661 C CA . ILE A 1 84 ? -3.810 -8.869 -0.670 1.00 81.06 84 ILE A CA 1
ATOM 662 C C . ILE A 1 84 ? -2.936 -9.576 -1.709 1.00 81.06 84 ILE A C 1
ATOM 664 O O . ILE A 1 84 ? -3.353 -10.590 -2.264 1.00 81.06 84 ILE A O 1
ATOM 668 N N . LYS A 1 85 ? -1.716 -9.078 -1.948 1.00 74.25 85 LYS A N 1
ATOM 669 C CA . LYS A 1 85 ? -0.779 -9.689 -2.906 1.00 74.25 85 LYS A CA 1
ATOM 670 C C . LYS A 1 85 ? -0.464 -11.137 -2.564 1.00 74.25 85 LYS A C 1
ATOM 672 O O . LYS A 1 85 ? -0.591 -12.013 -3.411 1.00 74.25 85 LYS A O 1
ATOM 677 N N . LEU A 1 86 ? -0.054 -11.380 -1.319 1.00 79.31 86 LEU A N 1
ATOM 678 C CA . LEU A 1 86 ? 0.298 -12.723 -0.872 1.00 79.31 86 LEU A CA 1
ATOM 679 C C . LEU A 1 86 ? -0.919 -13.656 -0.950 1.00 79.31 86 LEU A C 1
ATOM 681 O O . LEU A 1 86 ? -0.793 -14.812 -1.336 1.00 79.31 86 LEU A O 1
ATOM 685 N N . ALA A 1 87 ? -2.114 -13.162 -0.613 1.00 81.38 87 ALA A N 1
ATOM 686 C CA . ALA A 1 87 ? -3.342 -13.943 -0.720 1.00 81.38 87 ALA A CA 1
ATOM 687 C C . ALA A 1 87 ? -3.627 -14.32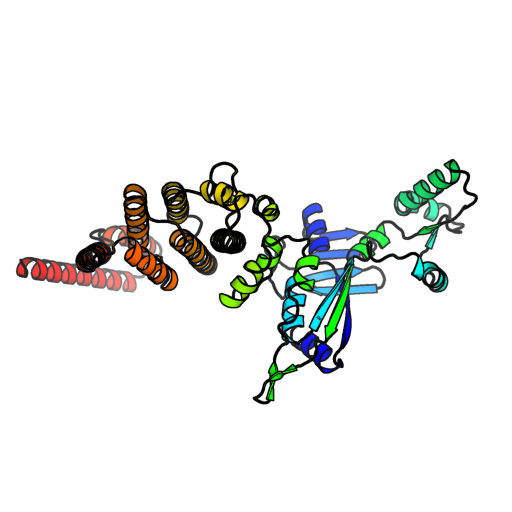1 -2.184 1.00 81.38 87 ALA A C 1
ATOM 689 O O . ALA A 1 87 ? -3.909 -15.486 -2.483 1.00 81.38 87 ALA A O 1
ATOM 690 N N . LEU A 1 88 ? -3.463 -13.369 -3.107 1.00 80.50 88 LEU A N 1
ATOM 691 C CA . LEU A 1 88 ? -3.649 -13.585 -4.539 1.00 80.50 88 LEU A CA 1
ATOM 692 C C . LEU A 1 88 ? -2.683 -14.639 -5.093 1.00 80.50 88 LEU A C 1
ATOM 694 O O . LEU A 1 88 ? -3.087 -15.481 -5.898 1.00 80.50 88 LEU A O 1
ATOM 698 N N . GLU A 1 89 ? -1.438 -14.666 -4.613 1.00 78.81 89 GLU A N 1
ATOM 699 C CA . GLU A 1 89 ? -0.459 -15.689 -4.998 1.00 78.81 89 GLU A CA 1
ATOM 700 C C . GLU A 1 89 ? -0.929 -17.113 -4.668 1.00 78.81 89 GLU A C 1
ATOM 702 O O . GLU A 1 89 ? -0.659 -18.042 -5.436 1.00 78.81 89 GLU A O 1
ATOM 707 N N . HIS A 1 90 ? -1.721 -17.268 -3.604 1.00 83.00 90 HIS A N 1
ATOM 708 C CA . HIS A 1 90 ? -2.341 -18.527 -3.181 1.00 83.00 90 HIS A CA 1
ATOM 709 C C . HIS A 1 90 ? -3.774 -18.741 -3.727 1.00 83.00 90 HIS A C 1
ATOM 711 O O . HIS A 1 90 ? -4.479 -19.677 -3.324 1.00 83.00 90 HIS A O 1
ATOM 717 N N . GLY A 1 91 ? -4.210 -17.911 -4.681 1.00 80.81 91 GLY A N 1
ATOM 718 C CA . GLY A 1 91 ? -5.519 -18.012 -5.332 1.00 80.81 91 GLY A CA 1
ATOM 719 C C . GLY A 1 91 ? -6.679 -17.506 -4.472 1.00 80.81 91 GLY A C 1
ATOM 720 O O . GLY A 1 91 ? -7.800 -17.989 -4.618 1.00 80.81 91 GLY A O 1
ATOM 721 N N . LEU A 1 92 ? -6.420 -16.576 -3.553 1.00 82.31 92 LEU A N 1
ATOM 722 C CA . LEU A 1 92 ? -7.429 -15.908 -2.735 1.00 82.31 92 LEU A CA 1
ATOM 723 C C . LEU A 1 92 ? -7.626 -14.467 -3.232 1.00 82.31 92 LEU A C 1
ATOM 725 O O . LEU A 1 92 ? -6.697 -13.664 -3.216 1.00 82.31 92 LEU A O 1
ATOM 729 N N . ARG A 1 93 ? -8.844 -14.120 -3.661 1.00 84.94 93 ARG A N 1
ATOM 730 C CA . ARG A 1 93 ? -9.211 -12.768 -4.117 1.00 84.94 93 ARG A CA 1
ATOM 731 C C . ARG A 1 93 ? -9.864 -11.986 -2.992 1.00 84.94 93 ARG A C 1
ATOM 733 O O . ARG A 1 93 ? -10.763 -12.522 -2.357 1.00 84.94 93 ARG A O 1
ATOM 740 N N . LEU A 1 94 ? -9.494 -10.725 -2.777 1.00 85.19 94 LEU A N 1
ATOM 741 C CA . LEU A 1 94 ? -10.239 -9.870 -1.849 1.00 85.19 94 LEU A CA 1
ATOM 742 C C . LEU A 1 94 ? -11.669 -9.667 -2.374 1.00 85.19 94 LEU A C 1
ATOM 744 O O . LEU A 1 94 ? -11.864 -9.377 -3.556 1.00 85.19 94 LEU A O 1
ATOM 748 N N . VAL A 1 95 ? -12.655 -9.839 -1.500 1.00 86.19 95 VAL A N 1
ATOM 749 C CA . VAL A 1 95 ? -14.070 -9.566 -1.789 1.00 86.19 95 VAL A CA 1
ATOM 750 C C . VAL A 1 95 ? -14.571 -8.407 -0.947 1.00 86.19 95 VAL A C 1
ATOM 752 O O . VAL A 1 95 ? -15.308 -7.571 -1.454 1.00 86.19 95 VAL A O 1
ATOM 755 N N . GLU A 1 96 ? -14.144 -8.330 0.311 1.00 85.75 96 GLU A N 1
ATOM 756 C CA . GLU A 1 96 ? -14.631 -7.310 1.229 1.00 85.75 96 GLU A CA 1
ATOM 757 C C . GLU A 1 96 ? -13.553 -6.908 2.232 1.00 85.75 96 GLU A C 1
ATOM 759 O O . GLU A 1 96 ? -12.751 -7.734 2.676 1.00 85.75 96 GLU A O 1
ATOM 764 N N . LYS A 1 97 ? -13.538 -5.621 2.576 1.00 87.00 97 LYS A N 1
ATOM 765 C CA . LYS A 1 97 ? -12.708 -5.028 3.621 1.00 87.00 97 LYS A CA 1
ATOM 766 C C . LYS A 1 97 ? -13.456 -3.824 4.180 1.00 87.00 97 LYS A C 1
ATOM 768 O O . LYS A 1 97 ? -13.784 -2.925 3.413 1.00 87.00 97 LYS A O 1
ATOM 773 N N . GLN A 1 98 ? -13.688 -3.792 5.486 1.00 86.00 98 GLN A N 1
ATOM 774 C CA . GLN A 1 98 ? -14.375 -2.684 6.157 1.00 86.00 98 GLN A CA 1
ATOM 775 C C . GLN A 1 98 ? -13.799 -2.470 7.554 1.00 86.00 98 GLN A C 1
ATOM 777 O O . GLN A 1 98 ? -13.389 -3.432 8.212 1.00 86.00 98 GLN A O 1
ATOM 782 N N . ARG A 1 99 ? -13.743 -1.219 8.019 1.00 87.00 99 ARG A N 1
ATOM 783 C CA . ARG A 1 99 ? -13.369 -0.934 9.411 1.00 87.00 99 ARG A CA 1
ATOM 784 C C . ARG A 1 99 ? -14.533 -1.254 10.348 1.00 87.00 99 ARG A C 1
ATOM 786 O O . ARG A 1 99 ? -15.686 -1.287 9.929 1.00 87.00 99 ARG A O 1
ATOM 793 N N . PHE A 1 100 ? -14.248 -1.520 11.620 1.00 89.12 100 PHE A N 1
ATOM 794 C CA . PHE A 1 100 ? -15.296 -1.913 12.573 1.00 89.12 100 PHE A CA 1
ATOM 795 C C . PHE A 1 100 ? -16.348 -0.820 12.807 1.00 89.12 100 PHE A C 1
ATOM 797 O O . PHE A 1 100 ? -17.523 -1.137 12.975 1.00 89.12 100 PHE A O 1
ATOM 804 N N . ASP A 1 101 ? -15.954 0.451 12.753 1.00 86.00 101 ASP A N 1
ATOM 805 C CA . ASP A 1 101 ? -16.864 1.601 12.798 1.00 86.00 101 ASP A CA 1
ATOM 806 C C . ASP A 1 101 ? -17.718 1.761 11.534 1.00 86.00 101 ASP A C 1
ATOM 808 O O . ASP A 1 101 ? -18.749 2.426 11.577 1.00 86.00 101 ASP A O 1
ATOM 812 N N . GLU A 1 102 ? -17.324 1.135 10.428 1.00 85.06 102 GLU A N 1
ATOM 813 C CA . GLU A 1 102 ? -18.056 1.154 9.157 1.00 85.06 102 GLU A CA 1
ATOM 814 C C . GLU A 1 102 ? -18.956 -0.082 8.989 1.00 85.06 102 GLU A C 1
ATOM 816 O O . GLU A 1 102 ? -19.951 -0.025 8.272 1.00 85.06 102 GLU A O 1
ATOM 821 N N . PHE A 1 103 ? -18.632 -1.192 9.661 1.00 77.31 103 PHE A N 1
ATOM 822 C CA . PHE A 1 103 ? -19.292 -2.494 9.489 1.00 77.31 103 PHE A CA 1
ATOM 823 C C . PHE A 1 103 ? -20.653 -2.613 10.209 1.00 77.31 103 PHE A C 1
ATOM 825 O O . PHE A 1 103 ? -21.378 -3.595 10.037 1.00 77.31 103 PHE A O 1
ATOM 832 N N . TYR A 1 104 ? -21.034 -1.647 11.049 1.00 74.75 104 TYR A N 1
ATOM 833 C CA . TYR A 1 104 ? -22.284 -1.734 11.808 1.00 74.75 104 TYR A CA 1
ATOM 834 C C . TYR A 1 104 ? -23.525 -1.655 10.896 1.00 74.75 104 TYR A C 1
ATOM 836 O O . TYR A 1 104 ? -23.736 -0.671 10.190 1.00 74.75 104 TYR A O 1
ATOM 844 N N . SER A 1 105 ? -24.395 -2.671 10.971 1.00 69.38 105 SER A N 1
ATOM 845 C CA . SER A 1 105 ? -25.669 -2.746 10.238 1.00 69.38 105 SER A CA 1
ATOM 846 C C . SER A 1 105 ? -26.865 -2.926 11.180 1.00 69.38 105 SER A C 1
ATOM 848 O O . SER A 1 105 ? -26.832 -3.737 12.111 1.00 69.38 105 SER A O 1
ATOM 850 N N . GLU A 1 106 ? -27.974 -2.245 10.870 1.00 64.31 106 GLU A N 1
ATOM 851 C CA . GLU A 1 106 ? -29.272 -2.374 11.556 1.00 64.31 106 GLU A CA 1
ATOM 852 C C . GLU A 1 106 ? -29.792 -3.826 11.584 1.00 64.31 106 GLU A C 1
ATOM 854 O O . GLU A 1 106 ? -30.465 -4.226 12.536 1.00 64.31 106 GLU A O 1
ATOM 859 N N . SER A 1 107 ? -29.438 -4.660 10.596 1.00 68.00 107 SER A N 1
ATOM 860 C CA . SER A 1 107 ? -29.889 -6.059 10.523 1.00 68.00 107 SER A CA 1
ATOM 861 C C . SER A 1 107 ? -29.340 -6.944 11.653 1.00 68.00 107 SER A C 1
ATOM 863 O O . SER A 1 107 ? -29.935 -7.973 11.970 1.00 68.00 107 SER A O 1
ATOM 865 N N . GLY A 1 108 ? -28.225 -6.552 12.284 1.00 79.38 108 GLY A N 1
ATOM 866 C CA . GLY A 1 108 ? -27.573 -7.298 13.369 1.00 79.38 108 GLY A CA 1
ATOM 867 C C . GLY A 1 108 ? -28.072 -6.954 14.775 1.00 79.38 108 GLY A C 1
ATOM 868 O O . GLY A 1 108 ? -27.689 -7.614 15.743 1.00 79.38 108 GLY A O 1
ATOM 869 N N . ARG A 1 109 ? -28.942 -5.948 14.910 1.00 82.62 109 ARG A N 1
ATOM 870 C CA . ARG A 1 109 ? -29.295 -5.340 16.201 1.00 82.62 109 ARG A CA 1
ATOM 871 C C . ARG A 1 109 ? -29.822 -6.335 17.237 1.00 82.62 109 ARG A C 1
ATOM 873 O O . ARG A 1 109 ? -29.386 -6.319 18.383 1.00 82.62 109 ARG A O 1
ATOM 880 N N . SER A 1 110 ? -30.705 -7.246 16.825 1.00 85.50 110 SER A N 1
ATOM 881 C CA . SER A 1 110 ? -31.274 -8.250 17.739 1.00 85.50 110 SER A CA 1
ATOM 882 C C . SER A 1 110 ? -30.223 -9.200 18.322 1.00 85.50 110 SER A C 1
ATOM 884 O O . SER A 1 110 ? -30.373 -9.665 19.450 1.00 85.50 110 SER A O 1
ATOM 886 N N . LEU A 1 111 ? -29.158 -9.499 17.571 1.00 88.06 111 LEU A N 1
ATOM 887 C CA . LEU A 1 111 ? -28.067 -10.337 18.054 1.00 88.06 111 LEU A CA 1
ATOM 888 C C . LEU A 1 111 ? -27.158 -9.547 18.993 1.00 88.06 111 LEU A C 1
ATOM 890 O O . LEU A 1 111 ? -26.823 -10.063 20.051 1.00 88.06 111 LEU A O 1
ATOM 894 N N . ILE A 1 112 ? -26.829 -8.301 18.640 1.00 88.25 112 ILE A N 1
ATOM 895 C CA . ILE A 1 112 ? -26.034 -7.378 19.469 1.00 88.25 112 ILE A CA 1
ATOM 896 C C . ILE A 1 112 ? -26.656 -7.226 20.862 1.00 88.25 112 ILE A C 1
ATOM 898 O O . ILE A 1 112 ? -25.953 -7.318 21.866 1.00 88.25 112 ILE A O 1
ATOM 902 N N . GLU A 1 113 ? -27.982 -7.075 20.927 1.00 86.06 113 GLU A N 1
ATOM 903 C CA . GLU A 1 113 ? -28.727 -7.010 22.188 1.00 86.06 113 GLU A CA 1
ATOM 904 C C . GLU A 1 113 ? -28.663 -8.336 22.968 1.00 86.06 113 GLU A C 1
ATOM 906 O O . GLU A 1 113 ? -28.461 -8.330 24.181 1.00 86.06 113 GLU A O 1
ATOM 911 N N . LYS A 1 114 ? -28.782 -9.485 22.285 1.00 89.56 114 LYS A N 1
ATOM 912 C CA . LYS A 1 114 ? -28.742 -10.816 22.919 1.00 89.56 114 LYS A CA 1
ATOM 913 C C . LYS A 1 114 ? -27.374 -11.180 23.486 1.00 89.56 114 LYS A C 1
ATOM 915 O O . LYS A 1 114 ? -27.318 -11.802 24.542 1.00 89.56 114 LYS A O 1
ATOM 920 N N . ILE A 1 115 ? -26.297 -10.831 22.786 1.00 91.62 115 ILE A N 1
ATOM 921 C CA . ILE A 1 115 ? -24.924 -11.118 23.230 1.00 91.62 115 ILE A CA 1
ATOM 922 C C . ILE A 1 115 ? -24.375 -10.041 24.169 1.00 91.62 115 ILE A C 1
ATOM 924 O O . ILE A 1 115 ? -23.225 -10.142 24.579 1.00 91.62 115 ILE A O 1
ATOM 928 N N . GLN A 1 116 ? -25.179 -9.018 24.487 1.00 88.50 116 GLN A N 1
ATOM 929 C CA . GLN A 1 116 ? -24.792 -7.902 25.350 1.00 88.50 116 GLN A CA 1
ATOM 930 C C . GLN A 1 116 ? -23.504 -7.212 24.872 1.00 88.50 116 GLN A C 1
ATOM 932 O O . GLN A 1 116 ? -22.651 -6.848 25.670 1.00 88.50 116 GLN A O 1
ATOM 937 N N . ALA A 1 117 ? -23.366 -7.025 23.554 1.00 88.38 117 ALA A N 1
ATOM 938 C CA . ALA A 1 117 ? -22.164 -6.425 22.963 1.00 88.38 117 ALA A CA 1
ATOM 939 C C . ALA A 1 117 ? -22.028 -4.914 23.220 1.00 88.38 117 ALA A C 1
ATOM 941 O O . ALA A 1 117 ? -20.989 -4.340 22.910 1.00 88.38 117 ALA A O 1
ATOM 942 N N . LEU A 1 118 ? -23.074 -4.270 23.743 1.00 89.62 118 LEU A N 1
ATOM 943 C CA . LEU A 1 118 ? -23.094 -2.856 24.101 1.00 89.62 118 LEU A CA 1
ATOM 944 C C . LEU A 1 118 ? -23.574 -2.701 25.539 1.00 89.62 118 LEU A C 1
ATOM 946 O O . LEU A 1 118 ? -24.507 -3.381 25.979 1.00 89.62 118 LEU A O 1
ATOM 950 N N . GLU A 1 119 ? -22.998 -1.734 26.235 1.00 88.38 119 GLU A N 1
ATOM 951 C CA . GLU A 1 119 ? -23.440 -1.329 27.557 1.00 88.38 119 GLU A CA 1
ATOM 952 C C . GLU A 1 119 ? -24.694 -0.463 27.471 1.00 88.38 119 GLU A C 1
ATOM 954 O O . GLU A 1 119 ? -24.897 0.306 26.532 1.00 88.38 119 GLU A O 1
ATOM 959 N N . THR A 1 120 ? -25.558 -0.549 28.480 1.00 87.75 120 THR A N 1
ATOM 960 C CA . THR A 1 120 ? -26.749 0.302 28.542 1.00 87.75 120 THR A CA 1
ATOM 961 C C . THR A 1 120 ? -26.430 1.621 29.239 1.00 87.75 120 THR A C 1
ATOM 963 O O . THR A 1 120 ? -26.126 1.630 30.428 1.00 87.75 120 THR A O 1
ATOM 966 N N . PHE A 1 121 ? -26.602 2.736 28.531 1.00 86.75 121 PHE A N 1
ATOM 967 C CA . PHE A 1 121 ? -26.480 4.092 29.057 1.00 86.75 121 PHE A CA 1
ATOM 968 C C . PHE A 1 121 ? -27.850 4.802 29.121 1.00 86.75 121 PHE A C 1
ATOM 970 O O . PHE A 1 121 ? -28.611 4.737 28.155 1.00 86.75 121 PHE A O 1
ATOM 977 N N . PRO A 1 122 ? -28.198 5.508 30.213 1.00 83.50 122 PRO A N 1
ATOM 978 C CA . PRO A 1 122 ? -27.459 5.584 31.469 1.00 83.50 122 PRO A CA 1
ATOM 979 C C . PRO A 1 122 ? -27.467 4.233 32.197 1.00 83.50 122 PRO A C 1
ATOM 981 O O . PRO A 1 122 ? -28.500 3.552 32.250 1.00 83.50 122 PRO A O 1
ATOM 984 N N . GLY A 1 123 ? -26.312 3.850 32.745 1.00 72.81 123 GLY A N 1
ATOM 985 C CA . GLY A 1 123 ? -26.149 2.606 33.496 1.00 72.81 123 GLY A CA 1
ATOM 986 C C . GLY A 1 123 ? -26.93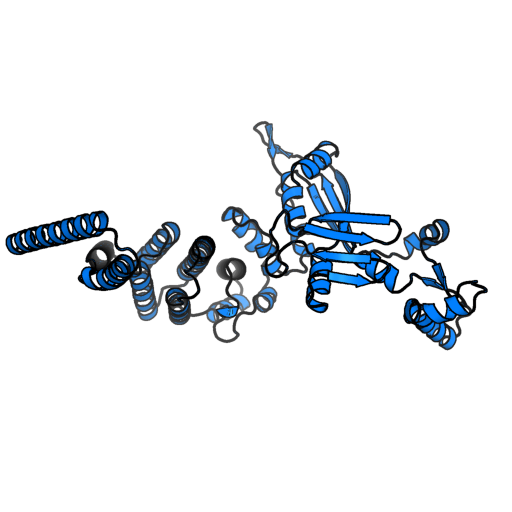7 2.604 34.808 1.00 72.81 123 GLY A C 1
ATOM 987 O O . GLY A 1 123 ? -27.343 3.646 35.319 1.00 72.81 123 GLY A O 1
ATOM 988 N N . GLN A 1 124 ? -27.150 1.417 35.383 1.00 60.00 124 GLN A N 1
ATOM 989 C CA . GLN A 1 124 ? -27.805 1.263 36.690 1.00 60.00 124 GLN A CA 1
ATOM 990 C C . GLN A 1 124 ? -26.840 1.363 37.886 1.00 60.00 124 GLN A C 1
ATOM 992 O O . GLN A 1 124 ? -27.264 1.060 39.004 1.00 60.00 124 GLN A O 1
ATOM 997 N N . SER A 1 125 ? -25.569 1.758 37.690 1.00 59.31 125 SER A N 1
ATOM 998 C CA . SER A 1 125 ? -24.605 1.805 38.801 1.00 59.31 125 SER A CA 1
ATOM 999 C C . SER A 1 125 ? -25.143 2.695 39.924 1.00 59.31 125 SER A C 1
ATOM 1001 O O . SER A 1 125 ? -25.533 3.843 39.701 1.00 59.31 125 SER A O 1
ATOM 1003 N N . ARG A 1 126 ? -25.222 2.122 41.131 1.00 52.06 126 ARG A N 1
ATOM 1004 C CA . ARG A 1 126 ? -25.673 2.808 42.351 1.00 52.06 126 ARG A CA 1
ATOM 1005 C C . ARG A 1 126 ? -24.587 3.714 42.929 1.00 52.06 126 ARG A C 1
ATOM 1007 O O . ARG A 1 126 ? -24.888 4.498 43.830 1.00 52.06 126 ARG A O 1
ATOM 1014 N N . ASP A 1 127 ? -23.358 3.611 42.427 1.00 58.22 127 ASP A N 1
ATOM 1015 C CA . ASP A 1 127 ? -22.212 4.322 42.965 1.00 58.22 127 ASP A CA 1
ATOM 1016 C C . ASP A 1 127 ? -22.003 5.661 42.242 1.00 58.22 127 ASP A C 1
ATOM 1018 O O . ASP A 1 127 ? -21.697 5.733 41.050 1.00 58.22 127 ASP A O 1
ATOM 1022 N N . LYS A 1 128 ? -22.189 6.766 42.972 1.00 56.19 128 LYS A N 1
ATOM 1023 C CA . LYS A 1 128 ? -22.102 8.126 42.408 1.00 56.19 128 LYS A CA 1
ATOM 1024 C C . LYS A 1 128 ? -20.689 8.477 41.923 1.00 56.19 128 LYS A C 1
ATOM 1026 O O . LYS A 1 128 ? -20.545 9.373 41.096 1.00 56.19 128 LYS A O 1
ATOM 1031 N N . ARG A 1 129 ? -19.658 7.786 42.430 1.00 53.50 129 ARG A N 1
ATOM 1032 C CA . ARG A 1 129 ? -18.249 8.006 42.058 1.00 53.50 129 ARG A CA 1
ATOM 1033 C C . ARG A 1 129 ? -17.922 7.463 40.666 1.00 53.50 129 ARG A C 1
ATOM 1035 O O . ARG A 1 129 ? -17.306 8.180 39.885 1.00 53.50 129 ARG A O 1
ATOM 1042 N N . GLU A 1 130 ? -18.408 6.268 40.328 1.00 56.78 130 GLU A N 1
ATOM 1043 C CA . GLU A 1 130 ? -18.276 5.687 38.981 1.00 56.78 130 GLU A CA 1
ATOM 1044 C C . GLU A 1 130 ? -19.030 6.523 37.940 1.00 56.78 130 GLU A C 1
ATOM 1046 O O . GLU A 1 130 ? -18.521 6.789 36.855 1.00 56.78 130 GLU A O 1
ATOM 1051 N N . GLN A 1 131 ? -20.215 7.033 38.298 1.00 57.44 131 GLN A N 1
ATOM 1052 C CA . GLN A 1 131 ? -20.976 7.944 37.437 1.00 57.44 131 GLN A CA 1
ATOM 1053 C C . GLN A 1 131 ? -20.236 9.262 37.160 1.00 57.44 131 GLN A C 1
ATOM 1055 O O . GLN A 1 131 ? -20.390 9.818 36.077 1.00 57.44 131 GLN A O 1
ATOM 1060 N N . GLN A 1 132 ? -19.442 9.765 38.114 1.00 55.22 132 GLN A N 1
ATOM 1061 C CA . GLN A 1 132 ? -18.667 11.004 37.967 1.00 55.22 132 GLN A CA 1
ATOM 1062 C C . GLN A 1 132 ? -17.343 10.817 37.215 1.00 55.22 132 GLN A C 1
ATOM 1064 O O . GLN A 1 132 ? -16.965 11.714 36.465 1.00 55.22 132 GLN A O 1
ATOM 1069 N N . GLN A 1 133 ? -16.667 9.671 37.356 1.00 55.56 133 GLN A N 1
ATOM 1070 C CA . GLN A 1 133 ? -15.472 9.348 36.560 1.00 55.56 133 GLN A CA 1
ATOM 1071 C C . GLN A 1 133 ? -15.802 9.068 35.083 1.00 55.56 133 GLN A C 1
ATOM 1073 O O . GLN A 1 133 ? -15.007 9.403 34.211 1.00 55.56 133 GLN A O 1
ATOM 1078 N N . ASN A 1 134 ? -17.007 8.570 34.784 1.00 65.44 134 ASN A N 1
ATOM 1079 C CA . ASN A 1 134 ? -17.427 8.197 33.429 1.00 65.44 134 ASN A CA 1
ATOM 1080 C C . ASN A 1 134 ? -18.092 9.316 32.602 1.00 65.44 134 ASN A C 1
ATOM 1082 O O . ASN A 1 134 ? -18.463 9.083 31.455 1.00 65.44 134 ASN A O 1
ATOM 1086 N N . VAL A 1 135 ? -18.258 10.542 33.114 1.00 67.94 135 VAL A N 1
ATOM 1087 C CA . VAL A 1 135 ? -19.009 11.588 32.374 1.00 67.94 135 VAL A CA 1
ATOM 1088 C C . VAL A 1 135 ? -18.362 11.927 31.021 1.00 67.94 135 VAL A C 1
ATOM 1090 O O . VAL A 1 135 ? -19.069 12.148 30.038 1.00 67.94 135 VAL A O 1
ATOM 1093 N N . GLY A 1 136 ? -17.026 11.932 30.947 1.00 81.50 136 GLY A N 1
ATOM 1094 C CA . GLY A 1 136 ? -16.299 12.171 29.695 1.00 81.50 136 GLY A CA 1
ATOM 1095 C C . GLY A 1 136 ? -16.427 11.019 28.691 1.00 81.50 136 GLY A C 1
ATOM 1096 O O . GLY A 1 136 ? -16.645 11.262 27.501 1.00 81.50 136 GLY A O 1
ATOM 1097 N N . GLU A 1 137 ? -16.363 9.781 29.186 1.00 88.12 137 GLU A N 1
ATOM 1098 C CA . GLU A 1 137 ? -16.357 8.545 28.390 1.00 88.12 137 GLU A CA 1
ATOM 1099 C C . GLU A 1 137 ? -17.675 8.279 27.651 1.00 88.12 137 GLU A C 1
ATOM 1101 O O . GLU A 1 137 ? -17.665 7.605 26.626 1.00 88.12 137 GLU A O 1
ATOM 1106 N N . TYR A 1 138 ? -18.798 8.831 28.126 1.00 90.44 138 TYR A N 1
ATOM 1107 C CA . TYR A 1 138 ? -20.128 8.648 27.520 1.00 90.44 138 TYR A CA 1
ATOM 1108 C C . TYR A 1 138 ? -20.785 9.965 27.088 1.00 90.44 138 TYR A C 1
ATOM 1110 O O . TYR A 1 138 ? -22.006 10.043 26.916 1.00 90.44 138 TYR A O 1
ATOM 1118 N N . SER A 1 139 ? -19.990 11.018 26.895 1.00 91.12 139 SER A N 1
ATOM 1119 C CA . SER A 1 139 ? -20.482 12.326 26.445 1.00 91.12 139 SER A CA 1
ATOM 1120 C C . SER A 1 139 ? -21.269 12.246 25.125 1.00 91.12 139 SER A C 1
ATOM 1122 O O . SER A 1 139 ? -22.287 12.925 24.969 1.00 91.12 139 SER A O 1
ATOM 1124 N N . HIS A 1 140 ? -20.877 11.353 24.208 1.00 90.81 140 HIS A N 1
ATOM 1125 C CA . HIS A 1 140 ? -21.592 11.082 22.954 1.00 90.81 140 HIS A CA 1
ATOM 1126 C C . HIS A 1 140 ? -22.978 10.468 23.182 1.00 90.81 140 HIS A C 1
ATOM 1128 O O . HIS A 1 140 ? -23.948 10.876 22.541 1.00 90.81 140 HIS A O 1
ATOM 1134 N N . ALA A 1 141 ? -23.094 9.518 24.113 1.00 90.12 141 ALA A N 1
ATOM 1135 C CA . ALA A 1 141 ? -24.358 8.865 24.439 1.00 90.12 141 ALA A CA 1
ATOM 1136 C C . ALA A 1 141 ? -25.327 9.837 25.127 1.00 90.12 141 ALA A C 1
ATOM 1138 O O . ALA A 1 141 ? -26.518 9.865 24.804 1.00 90.12 141 ALA A O 1
ATOM 1139 N N . GLN A 1 142 ? -24.806 10.684 26.020 1.00 89.00 142 GLN A N 1
ATOM 1140 C CA . GLN A 1 142 ? -25.576 11.748 26.659 1.00 89.00 142 GLN A CA 1
ATOM 1141 C C . GLN A 1 142 ? -26.109 12.750 25.623 1.00 89.00 142 GLN A C 1
ATOM 1143 O O . GLN A 1 142 ? -27.317 12.985 25.572 1.00 89.00 142 GLN A O 1
ATOM 1148 N N . GLY A 1 143 ? -25.247 13.254 24.732 1.00 89.62 143 GLY A N 1
ATOM 1149 C CA . GLY A 1 143 ? -25.653 14.172 23.663 1.00 89.62 143 GLY A CA 1
ATOM 1150 C C . GLY A 1 143 ? -26.722 13.581 22.734 1.00 89.62 143 GLY A C 1
ATOM 1151 O O . GLY A 1 143 ? -27.687 14.262 22.380 1.00 89.62 143 GLY A O 1
ATOM 1152 N N . HIS A 1 144 ? -26.615 12.290 22.398 1.00 90.00 144 HIS A N 1
ATOM 1153 C CA . HIS A 1 144 ? -27.626 11.591 21.602 1.00 90.00 144 HIS A CA 1
ATOM 1154 C C . HIS A 1 144 ? -28.991 11.520 22.308 1.00 90.00 144 HIS A C 1
ATOM 1156 O O . HIS A 1 144 ? -30.033 11.756 21.687 1.00 90.00 144 HIS A O 1
ATOM 1162 N N . LEU A 1 145 ? -29.007 11.205 23.609 1.00 88.75 145 LEU A N 1
ATOM 1163 C CA . LEU A 1 145 ? -30.241 11.162 24.395 1.00 88.75 145 LEU A CA 1
ATOM 1164 C C . LEU A 1 145 ? -30.890 12.542 24.513 1.00 88.75 145 LEU A C 1
ATOM 1166 O O . LEU A 1 145 ? -32.110 12.647 24.382 1.00 88.75 145 LEU A O 1
ATOM 1170 N N . ASP A 1 146 ? -30.101 13.597 24.702 1.00 88.75 146 ASP A N 1
ATOM 1171 C CA . ASP A 1 146 ? -30.617 14.964 24.800 1.00 88.75 146 ASP A CA 1
ATOM 1172 C C . ASP A 1 146 ? -31.236 15.431 23.472 1.00 88.75 146 ASP A C 1
ATOM 1174 O O . ASP A 1 146 ? -32.333 15.996 23.460 1.00 88.75 146 ASP A O 1
ATOM 1178 N N . GLN A 1 147 ? -30.628 15.077 22.335 1.00 88.31 147 GLN A N 1
ATOM 1179 C CA . GLN A 1 147 ? -31.193 15.338 21.006 1.00 88.31 147 GLN A CA 1
ATOM 1180 C C . GLN A 1 147 ? -32.496 14.553 20.752 1.00 88.31 147 GLN A C 1
ATOM 1182 O O . GLN A 1 147 ? -33.471 15.082 20.206 1.00 88.31 147 GLN A O 1
ATOM 1187 N N . LYS A 1 148 ? -32.553 13.285 21.174 1.00 86.31 148 LYS A N 1
ATOM 1188 C CA . LYS A 1 148 ? -33.769 12.454 21.101 1.00 86.31 148 LYS A CA 1
ATOM 1189 C C . LYS A 1 148 ? -34.888 13.019 21.982 1.00 86.31 148 LYS A C 1
ATOM 1191 O O . LYS A 1 148 ? -36.045 13.042 21.568 1.00 86.31 148 LYS A O 1
ATOM 1196 N N . ARG A 1 149 ? -34.558 13.515 23.176 1.00 85.69 149 ARG A N 1
ATOM 1197 C CA . ARG A 1 149 ? -35.521 14.168 24.076 1.00 85.69 149 ARG A CA 1
ATOM 1198 C C . ARG A 1 149 ? -36.083 15.444 23.462 1.00 85.69 149 ARG A C 1
ATOM 1200 O O . ARG A 1 149 ? -37.298 15.624 23.470 1.00 85.69 149 ARG A O 1
ATOM 1207 N N . ALA A 1 150 ? -35.229 16.273 22.864 1.00 84.75 150 ALA A N 1
ATOM 1208 C CA . ALA A 1 150 ? -35.653 17.488 22.167 1.00 84.75 150 ALA A CA 1
ATOM 1209 C C . ALA A 1 150 ? -36.593 17.203 20.978 1.00 84.75 150 ALA A C 1
ATOM 1211 O O . ALA A 1 150 ? -37.464 18.011 20.673 1.00 84.75 150 ALA A O 1
ATOM 1212 N N . SER A 1 151 ? -36.468 16.034 20.341 1.00 83.19 151 SER A N 1
ATOM 1213 C CA . SER A 1 151 ? -37.334 15.582 19.238 1.00 83.19 151 SER A CA 1
ATOM 1214 C C . SER A 1 151 ? -38.596 14.824 19.689 1.00 83.19 151 SER A C 1
ATOM 1216 O O . SER A 1 151 ? -39.294 14.241 18.862 1.00 83.19 151 SER A O 1
ATOM 1218 N N . GLY A 1 152 ? -38.921 14.829 20.988 1.00 79.75 152 GLY A N 1
ATOM 1219 C CA . GLY A 1 152 ? -40.148 14.221 21.524 1.00 79.75 152 GLY A CA 1
ATOM 1220 C C . GLY A 1 152 ? -40.101 12.693 21.662 1.00 79.75 152 GLY A C 1
ATOM 1221 O O . GLY A 1 152 ? -41.131 12.050 21.874 1.00 79.75 152 GLY A O 1
ATOM 1222 N N . SER A 1 153 ? -38.917 12.086 21.552 1.00 77.94 153 SER A N 1
ATOM 1223 C CA . SER A 1 153 ? -38.735 10.644 21.717 1.00 77.94 153 SER A CA 1
ATOM 1224 C C . SER A 1 153 ? -38.911 10.203 23.175 1.00 77.94 153 SER A C 1
ATOM 1226 O O . SER A 1 153 ? -38.372 10.811 24.098 1.00 77.94 153 SER A O 1
ATOM 1228 N N . ARG A 1 154 ? -39.595 9.070 23.384 1.00 76.19 154 ARG A N 1
ATOM 1229 C CA . ARG A 1 154 ? -39.756 8.434 24.708 1.00 76.19 154 ARG A CA 1
ATOM 1230 C C . ARG A 1 154 ? -38.575 7.548 25.129 1.00 76.19 154 ARG A C 1
ATOM 1232 O O . ARG A 1 154 ? -38.593 7.018 26.238 1.00 76.19 154 ARG A O 1
ATOM 1239 N N . PHE A 1 155 ? -37.565 7.359 24.276 1.00 73.56 155 PHE A N 1
ATOM 1240 C CA . PHE A 1 155 ? -36.396 6.539 24.614 1.00 73.56 155 PHE A CA 1
ATOM 1241 C C . PHE A 1 155 ? -35.553 7.208 25.711 1.00 73.56 155 PHE A C 1
ATOM 1243 O O . PHE A 1 155 ? -35.075 8.324 25.538 1.00 73.56 155 PHE A O 1
ATOM 1250 N N . GLN A 1 156 ? -35.371 6.508 26.836 1.00 78.81 156 GLN A N 1
ATOM 1251 C CA . GLN A 1 156 ? -34.601 6.986 27.998 1.00 78.81 156 GLN A CA 1
ATOM 1252 C C . GLN A 1 156 ? -33.236 6.305 28.147 1.00 78.81 156 GLN A C 1
ATOM 1254 O O . GLN A 1 156 ? -32.493 6.626 29.071 1.00 78.81 156 GLN A O 1
ATOM 1259 N N . LYS A 1 157 ? -32.934 5.332 27.283 1.00 84.94 157 LYS A N 1
ATOM 1260 C CA . LYS A 1 157 ? -31.712 4.532 27.325 1.00 84.94 157 LYS A CA 1
ATOM 1261 C C . LYS A 1 157 ? -31.217 4.241 25.914 1.00 84.94 157 LYS A C 1
ATOM 1263 O O . LYS A 1 157 ? -32.021 4.180 24.983 1.00 84.94 157 LYS A O 1
ATOM 1268 N N . VAL A 1 158 ? -29.916 4.031 25.785 1.00 87.88 158 VAL A N 1
ATOM 1269 C CA . VAL A 1 158 ? -29.217 3.700 24.544 1.00 87.88 158 VAL A CA 1
ATOM 1270 C C . VAL A 1 158 ? -28.143 2.648 24.830 1.00 87.88 158 VAL A C 1
ATOM 1272 O O . VAL A 1 158 ? -27.555 2.648 25.907 1.00 87.88 158 VAL A O 1
ATOM 1275 N N . GLY A 1 159 ? -27.920 1.730 23.890 1.00 88.69 159 GLY A N 1
ATOM 1276 C CA . GLY A 1 159 ? -26.762 0.836 23.912 1.00 88.69 159 GLY A CA 1
ATOM 1277 C C . GLY A 1 159 ? -25.544 1.567 23.352 1.00 88.69 159 GLY A C 1
ATOM 1278 O O . GLY A 1 159 ? -25.655 2.176 22.290 1.00 88.69 159 GLY A O 1
ATOM 1279 N N . THR A 1 160 ? -24.413 1.548 24.045 1.00 90.19 160 THR A N 1
ATOM 1280 C CA . THR A 1 160 ? -23.194 2.260 23.643 1.00 90.19 160 THR A CA 1
ATOM 1281 C C . THR A 1 160 ? -21.941 1.539 24.143 1.00 90.19 160 THR A C 1
ATOM 1283 O O . THR A 1 160 ? -22.030 0.610 24.937 1.00 90.19 160 THR A O 1
ATOM 1286 N N . LEU A 1 161 ? -20.778 1.990 23.682 1.00 90.44 161 LEU A N 1
ATOM 1287 C CA . LEU A 1 161 ? -19.482 1.714 24.299 1.00 90.44 161 LEU A CA 1
ATOM 1288 C C . LEU A 1 161 ? -18.956 2.992 24.951 1.00 90.44 161 LEU A C 1
ATOM 1290 O O . LEU A 1 161 ? -19.368 4.095 24.554 1.00 90.44 161 LEU A O 1
ATOM 1294 N N . SER A 1 162 ? -18.061 2.845 25.928 1.00 90.75 162 SER A N 1
ATOM 1295 C CA . SER A 1 162 ? -17.239 3.966 26.383 1.00 90.75 162 SER A CA 1
ATOM 1296 C C . SER A 1 162 ? -16.373 4.482 25.229 1.00 90.75 162 SER A C 1
ATOM 1298 O O . SER A 1 162 ? -16.070 3.760 24.270 1.00 90.75 162 SER A O 1
ATOM 1300 N N . LYS A 1 163 ? -15.960 5.748 25.300 1.00 92.19 163 LYS A N 1
ATOM 1301 C CA . LYS A 1 163 ? -15.054 6.346 24.315 1.00 92.19 163 LYS A CA 1
ATOM 1302 C C . LYS A 1 163 ? -13.763 5.530 24.192 1.00 92.19 163 LYS A C 1
ATOM 1304 O O . LYS A 1 163 ? -13.328 5.243 23.080 1.00 92.19 163 LYS A O 1
ATOM 1309 N N . SER A 1 164 ? -13.202 5.109 25.318 1.00 91.88 164 SER A N 1
ATOM 1310 C CA . SER A 1 164 ? -11.990 4.298 25.395 1.00 91.88 164 SER A CA 1
ATOM 1311 C C . SER A 1 164 ? -12.133 2.936 24.700 1.00 91.88 164 SER A C 1
ATOM 1313 O O . SER A 1 164 ? -11.286 2.547 23.892 1.00 91.88 164 SER A O 1
ATOM 1315 N N . GLU A 1 165 ? -13.216 2.202 24.955 1.00 91.19 165 GLU A N 1
ATOM 1316 C CA . GLU A 1 165 ? -13.470 0.921 24.278 1.00 91.19 165 GLU A CA 1
ATOM 1317 C C . GLU A 1 165 ? -13.725 1.111 22.782 1.00 91.19 165 GLU A C 1
ATOM 1319 O O . GLU A 1 165 ? -13.262 0.320 21.954 1.00 91.19 165 GLU A O 1
ATOM 1324 N N . TRP A 1 166 ? -14.421 2.190 22.414 1.00 91.75 166 TRP A N 1
ATOM 1325 C CA . TRP A 1 166 ? -14.636 2.540 21.017 1.00 91.75 166 TRP A CA 1
ATOM 1326 C C . TRP A 1 166 ? -13.308 2.810 20.302 1.00 91.75 166 TRP A C 1
ATOM 1328 O O . TRP A 1 166 ? -13.053 2.258 19.228 1.00 91.75 166 TRP A O 1
ATOM 1338 N N . GLU A 1 167 ? -12.408 3.581 20.912 1.00 92.69 167 GLU A N 1
ATOM 1339 C CA . GLU A 1 167 ? -11.069 3.821 20.377 1.00 92.69 167 GLU A CA 1
ATOM 1340 C C . GLU A 1 167 ? -10.281 2.516 20.201 1.00 92.69 167 GLU A C 1
ATOM 1342 O O . GLU A 1 167 ? -9.646 2.338 19.160 1.00 92.69 167 GLU A O 1
ATOM 1347 N N . ALA A 1 168 ? -10.361 1.576 21.146 1.00 92.50 168 ALA A N 1
ATOM 1348 C CA . ALA A 1 168 ? -9.720 0.267 21.013 1.00 92.50 168 ALA A CA 1
ATOM 1349 C C . ALA A 1 168 ? -10.325 -0.568 19.867 1.00 92.50 168 ALA A C 1
ATOM 1351 O O . ALA A 1 168 ? -9.593 -1.173 19.080 1.00 92.50 168 ALA A O 1
ATOM 1352 N N . SER A 1 169 ? -11.655 -0.586 19.738 1.00 90.94 169 SER A N 1
ATOM 1353 C CA . SER A 1 169 ? -12.359 -1.369 18.711 1.00 90.94 169 SER A CA 1
ATOM 1354 C C . SER A 1 169 ? -12.086 -0.865 17.287 1.00 90.94 169 SER A C 1
ATOM 1356 O O . SER A 1 169 ? -11.893 -1.658 16.366 1.00 90.94 169 SER A O 1
ATOM 1358 N N . THR A 1 170 ? -11.972 0.454 17.114 1.00 91.56 170 THR A N 1
ATOM 1359 C CA . THR A 1 170 ? -11.747 1.115 15.815 1.00 91.56 170 THR A CA 1
ATOM 1360 C C . THR A 1 170 ? -10.327 0.971 15.274 1.00 91.56 170 THR A C 1
ATOM 1362 O O . THR A 1 170 ? -10.064 1.372 14.137 1.00 91.56 170 THR A O 1
ATOM 1365 N N . LEU A 1 171 ? -9.422 0.363 16.050 1.00 92.38 171 LEU A N 1
ATOM 1366 C CA . LEU A 1 171 ? -8.124 -0.099 15.560 1.00 92.38 171 LEU A CA 1
ATOM 1367 C C . LEU A 1 171 ? -8.249 -1.297 14.622 1.00 92.38 171 LEU A C 1
ATOM 1369 O O . LEU A 1 171 ? -7.279 -1.607 13.941 1.00 92.38 171 LEU A O 1
ATOM 1373 N N . TYR A 1 172 ? -9.377 -2.009 14.616 1.00 92.50 172 TYR A N 1
ATOM 1374 C CA . TYR A 1 172 ? -9.540 -3.240 13.852 1.00 92.50 172 TYR A CA 1
ATOM 1375 C C . TYR A 1 172 ? -10.331 -3.027 12.561 1.00 92.50 172 TYR A C 1
ATOM 1377 O O . TYR A 1 172 ? -11.237 -2.197 12.458 1.00 92.50 172 TYR A O 1
ATOM 1385 N N . MET A 1 173 ? -9.990 -3.848 11.572 1.00 90.56 173 MET A N 1
ATOM 1386 C CA . MET A 1 173 ? -10.747 -4.021 10.343 1.00 90.56 173 MET A CA 1
ATOM 1387 C C . MET A 1 173 ? -11.140 -5.486 10.158 1.00 90.56 173 MET A C 1
ATOM 1389 O O . MET A 1 173 ? -10.465 -6.405 10.633 1.00 90.56 173 MET A O 1
ATOM 1393 N N . PHE A 1 174 ? -12.213 -5.686 9.408 1.00 93.44 174 PHE A N 1
ATOM 1394 C CA . PHE A 1 174 ? -12.649 -6.958 8.862 1.00 93.44 174 PHE A CA 1
ATOM 1395 C C . PHE A 1 174 ? -12.134 -7.126 7.430 1.00 93.44 174 PHE A C 1
ATOM 1397 O O . PHE A 1 174 ? -12.024 -6.150 6.682 1.00 93.44 174 PHE A O 1
ATOM 1404 N N . PHE A 1 175 ? -11.867 -8.368 7.031 1.00 92.19 175 PHE A N 1
ATOM 1405 C CA . PHE A 1 175 ? -11.653 -8.723 5.635 1.00 92.19 175 PHE A CA 1
ATOM 1406 C C . PHE A 1 175 ? -12.250 -10.088 5.286 1.00 92.19 175 PHE A C 1
ATOM 1408 O O . PHE A 1 175 ? -12.289 -11.004 6.112 1.00 92.19 175 PHE A O 1
ATOM 1415 N N . ALA A 1 176 ? -12.618 -10.245 4.016 1.00 93.19 176 ALA A N 1
ATOM 1416 C CA . ALA A 1 176 ? -13.000 -11.515 3.421 1.00 93.19 176 ALA A CA 1
ATOM 1417 C C . ALA A 1 176 ? -12.298 -11.704 2.072 1.00 93.19 176 ALA A C 1
ATOM 1419 O O . ALA A 1 176 ? -12.470 -10.914 1.139 1.00 93.19 176 ALA A O 1
ATOM 1420 N N . PHE A 1 177 ? -11.529 -12.785 1.959 1.00 92.06 177 PHE A N 1
ATOM 1421 C CA . PHE A 1 177 ? -11.004 -13.278 0.692 1.00 92.06 177 PHE A CA 1
ATOM 1422 C C . PHE A 1 177 ? -11.809 -14.488 0.220 1.00 92.06 177 PHE A C 1
ATOM 1424 O O . PHE A 1 177 ? -12.208 -15.312 1.032 1.00 92.06 177 PHE A O 1
ATOM 1431 N N . GLN A 1 178 ? -11.993 -14.645 -1.086 1.00 91.12 178 GLN A N 1
ATOM 1432 C CA . GLN A 1 178 ? -12.644 -15.800 -1.695 1.00 91.12 178 GLN A CA 1
ATOM 1433 C C . GLN A 1 178 ? -11.649 -16.622 -2.514 1.00 91.12 178 GLN A C 1
ATOM 1435 O O . GLN A 1 178 ? -10.873 -16.076 -3.302 1.00 91.12 178 GLN A O 1
ATOM 1440 N N . LYS A 1 179 ? -11.691 -17.948 -2.362 1.00 91.69 179 LYS A N 1
ATOM 1441 C CA . LYS A 1 179 ? -10.910 -18.887 -3.168 1.00 91.69 179 LYS A CA 1
ATOM 1442 C C . LYS A 1 179 ? -11.374 -18.838 -4.620 1.00 91.69 179 LYS A C 1
ATOM 1444 O O . LYS A 1 179 ? -12.532 -19.125 -4.923 1.00 91.69 179 LYS A O 1
ATOM 1449 N N . MET A 1 180 ? -10.459 -18.487 -5.514 1.00 84.75 180 MET A N 1
ATOM 1450 C CA . MET A 1 180 ? -10.700 -18.453 -6.953 1.00 84.75 180 MET A CA 1
ATOM 1451 C C . MET A 1 180 ? -10.977 -19.859 -7.497 1.00 84.75 180 MET A C 1
ATOM 1453 O O . MET A 1 180 ? -10.458 -20.849 -6.978 1.00 84.75 180 MET A O 1
ATOM 1457 N N . LYS A 1 181 ? -11.770 -19.939 -8.570 1.00 78.81 181 LYS A N 1
ATOM 1458 C CA . LYS A 1 181 ? -11.926 -21.176 -9.344 1.00 78.81 181 LYS A CA 1
ATOM 1459 C C . LYS A 1 181 ? -10.640 -21.450 -10.125 1.00 78.81 181 LYS A C 1
ATOM 1461 O O . LYS A 1 181 ? -10.097 -20.536 -10.749 1.00 78.81 181 LYS A O 1
ATOM 1466 N N . THR A 1 182 ? -10.155 -22.685 -10.094 1.00 65.88 182 THR A N 1
ATOM 1467 C CA . THR A 1 182 ? -9.020 -23.116 -10.911 1.00 65.88 182 THR A CA 1
ATOM 1468 C C . THR A 1 182 ? -9.514 -23.548 -12.287 1.00 65.88 182 THR A C 1
ATOM 1470 O O . THR A 1 182 ? -10.170 -24.574 -12.437 1.00 65.88 182 THR A O 1
ATOM 1473 N N . ASN A 1 183 ? -9.197 -22.765 -13.319 1.00 57.62 183 ASN A N 1
ATOM 1474 C CA . ASN A 1 183 ? -9.349 -23.227 -14.696 1.00 57.62 183 ASN A CA 1
ATOM 1475 C C . ASN A 1 183 ? -8.085 -24.010 -15.059 1.00 57.62 183 ASN A C 1
ATOM 1477 O O . ASN A 1 183 ? -6.983 -23.558 -14.765 1.00 57.62 183 ASN A O 1
ATOM 1481 N N . TRP A 1 184 ? -8.204 -25.171 -15.689 1.00 50.06 184 TRP A N 1
ATOM 1482 C CA . TRP A 1 184 ? -7.049 -25.969 -16.110 1.00 50.06 184 TRP A CA 1
ATOM 1483 C C . TRP A 1 184 ? -6.661 -25.589 -17.541 1.00 50.06 184 TRP A C 1
ATOM 1485 O O . TRP A 1 184 ? -7.531 -25.511 -18.410 1.00 50.06 184 TRP A O 1
ATOM 1495 N N . ASP A 1 185 ? -5.377 -25.330 -17.797 1.00 51.62 185 ASP A N 1
ATOM 1496 C CA . ASP A 1 185 ? -4.885 -25.181 -19.166 1.00 51.62 185 ASP A CA 1
ATOM 1497 C C . ASP A 1 185 ? -4.773 -26.547 -19.871 1.00 51.62 185 ASP A C 1
ATOM 1499 O O . ASP A 1 185 ? -4.862 -27.611 -19.253 1.00 51.62 185 ASP A O 1
ATOM 1503 N N . LYS A 1 186 ? -4.565 -26.527 -21.195 1.00 48.22 186 LYS A N 1
ATOM 1504 C CA . LYS A 1 186 ? -4.445 -27.739 -22.031 1.00 48.22 186 LYS A CA 1
ATOM 1505 C C . LYS A 1 186 ? -3.262 -28.644 -21.646 1.00 48.22 186 LYS A C 1
ATOM 1507 O O . LYS A 1 186 ? -3.198 -29.773 -22.120 1.00 48.22 186 LYS A O 1
ATOM 1512 N N . ASN A 1 187 ? -2.355 -28.164 -20.795 1.00 47.03 187 ASN A N 1
ATOM 1513 C CA . ASN A 1 187 ? -1.160 -28.866 -20.338 1.00 47.03 187 ASN A CA 1
ATOM 1514 C C . ASN A 1 187 ? -1.287 -29.341 -18.877 1.00 47.03 187 ASN A C 1
ATOM 1516 O O . ASN A 1 187 ? -0.292 -29.751 -18.279 1.00 47.03 187 ASN A O 1
ATOM 1520 N N . GLY A 1 188 ? -2.490 -29.291 -18.289 1.00 37.69 188 GLY A N 1
ATOM 1521 C CA . GLY A 1 188 ? -2.741 -29.767 -16.929 1.00 37.69 188 GLY A CA 1
ATOM 1522 C C . GLY A 1 188 ? -2.159 -28.868 -15.835 1.00 37.69 188 GLY A C 1
ATOM 1523 O O . GLY A 1 188 ? -2.039 -29.310 -14.692 1.00 37.69 188 GLY A O 1
ATOM 1524 N N . LYS A 1 189 ? -1.803 -27.615 -16.148 1.00 38.28 189 LYS A N 1
ATOM 1525 C CA . LYS A 1 189 ? -1.451 -26.608 -15.142 1.00 38.28 189 LYS A CA 1
ATOM 1526 C C . LYS A 1 189 ? -2.686 -25.776 -14.785 1.00 38.28 189 LYS A C 1
ATOM 1528 O O . LYS A 1 189 ? -3.501 -25.475 -15.659 1.00 38.28 189 LYS A O 1
ATOM 1533 N N . PRO A 1 190 ? -2.841 -25.363 -13.516 1.00 46.50 190 PRO A N 1
ATOM 1534 C CA . PRO A 1 190 ? -3.880 -24.415 -13.148 1.00 46.50 190 PRO A CA 1
ATOM 1535 C C . PRO A 1 190 ? -3.607 -23.085 -13.865 1.00 46.50 190 PRO A C 1
ATOM 1537 O O . PRO A 1 190 ? -2.688 -22.348 -13.508 1.00 46.50 190 PRO A O 1
ATOM 1540 N N . SER A 1 191 ? -4.401 -22.768 -14.886 1.00 45.62 191 SER A N 1
ATOM 1541 C CA . SER A 1 191 ? -4.487 -21.412 -15.414 1.00 45.62 191 SER A CA 1
ATOM 1542 C C . SER A 1 191 ? -5.107 -20.542 -14.324 1.00 45.62 191 SER A C 1
ATOM 1544 O O . SER A 1 191 ? -6.277 -20.700 -13.959 1.00 45.62 191 SER A O 1
ATOM 1546 N N . ARG A 1 192 ? -4.305 -19.638 -13.745 1.00 48.56 192 ARG A N 1
ATOM 1547 C CA . ARG A 1 192 ? -4.846 -18.527 -12.959 1.00 48.56 192 ARG A CA 1
ATOM 1548 C C . ARG A 1 192 ? -5.850 -17.834 -13.869 1.00 48.56 192 ARG A C 1
ATOM 1550 O O . ARG A 1 192 ? -5.462 -17.295 -14.902 1.00 48.56 192 ARG A O 1
ATOM 1557 N N . ALA A 1 193 ? -7.134 -17.917 -13.535 1.00 39.47 193 ALA A N 1
ATOM 1558 C CA . ALA A 1 193 ? -8.147 -17.193 -14.271 1.00 39.47 193 ALA A CA 1
ATOM 1559 C C . ALA A 1 193 ? -7.796 -15.705 -14.168 1.00 39.47 193 ALA A C 1
ATOM 1561 O O . ALA A 1 193 ? -7.927 -15.100 -13.105 1.00 39.47 193 ALA A O 1
ATOM 1562 N N . VAL A 1 194 ? -7.326 -15.134 -15.276 1.00 40.50 194 VAL A N 1
ATOM 1563 C CA . VAL A 1 194 ? -7.274 -13.691 -15.512 1.00 40.50 194 VAL A CA 1
ATOM 1564 C C . VAL A 1 194 ? -8.730 -13.240 -15.634 1.00 40.50 194 VAL A C 1
ATOM 1566 O O . VAL A 1 194 ? -9.259 -13.054 -16.724 1.00 40.50 194 VAL A O 1
ATOM 1569 N N . GLN A 1 195 ? -9.450 -13.217 -14.513 1.00 33.56 195 GLN A N 1
ATOM 1570 C CA . GLN A 1 195 ? -10.826 -12.747 -14.454 1.00 33.56 195 GLN A CA 1
ATOM 1571 C C . GLN A 1 195 ? -10.992 -11.740 -13.311 1.00 33.56 195 GLN A C 1
ATOM 1573 O O . GLN A 1 195 ? -11.061 -12.072 -12.127 1.00 33.56 195 GLN A O 1
ATOM 1578 N N . SER A 1 196 ? -11.091 -10.493 -13.785 1.00 36.44 196 SER A N 1
ATOM 1579 C CA . SER A 1 196 ? -11.517 -9.232 -13.177 1.00 36.44 196 SER A CA 1
ATOM 1580 C C . SER A 1 196 ? -10.555 -8.535 -12.201 1.00 36.44 196 SER A C 1
ATOM 1582 O O . SER A 1 196 ? -10.796 -8.512 -10.993 1.00 36.44 196 SER A O 1
ATOM 1584 N N . ASP A 1 197 ? -9.621 -7.761 -12.767 1.00 42.94 197 ASP A N 1
ATOM 1585 C CA . ASP A 1 197 ? -9.001 -6.536 -12.205 1.00 42.94 197 ASP A CA 1
ATOM 1586 C C . ASP A 1 197 ? -10.027 -5.402 -11.952 1.00 42.94 197 ASP A C 1
ATOM 1588 O O . ASP A 1 197 ? -9.765 -4.211 -12.107 1.00 42.94 197 ASP A O 1
ATOM 1592 N N . GLN A 1 198 ? -11.275 -5.756 -11.656 1.00 35.91 198 GLN A N 1
ATOM 1593 C CA . GLN A 1 198 ? -12.397 -4.839 -11.446 1.00 35.91 198 GLN A CA 1
ATOM 1594 C C . GLN A 1 198 ? -12.660 -4.677 -9.943 1.00 35.91 198 GLN A C 1
ATOM 1596 O O . GLN A 1 198 ? -12.763 -3.554 -9.465 1.00 35.91 198 GLN A O 1
ATOM 1601 N N . ALA A 1 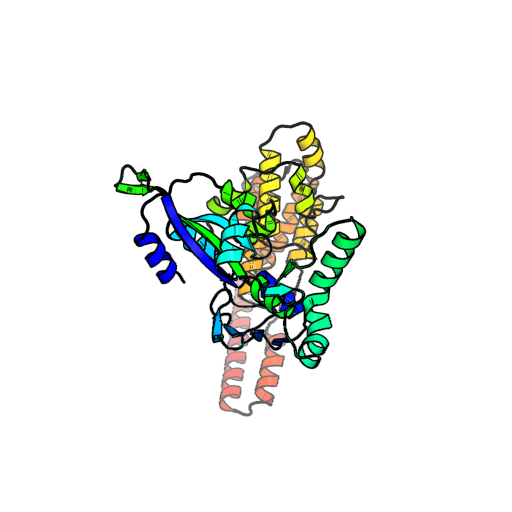199 ? -12.597 -5.778 -9.183 1.00 38.19 199 ALA A N 1
ATOM 1602 C CA . ALA A 1 199 ? -12.768 -5.776 -7.726 1.00 38.19 199 ALA A CA 1
ATOM 1603 C C . ALA A 1 199 ? -11.568 -5.174 -6.964 1.00 38.19 199 ALA A C 1
ATOM 1605 O O . ALA A 1 199 ? -11.737 -4.593 -5.896 1.00 38.19 199 ALA A O 1
ATOM 1606 N N . GLY A 1 200 ? -10.351 -5.279 -7.517 1.00 41.25 200 GLY A N 1
ATOM 1607 C CA . GLY A 1 200 ? -9.166 -4.631 -6.946 1.00 41.25 200 GLY A CA 1
ATOM 1608 C C . GLY A 1 200 ? -9.270 -3.109 -7.022 1.00 41.25 200 GLY A C 1
ATOM 1609 O O . GLY A 1 200 ? -9.084 -2.439 -6.020 1.00 41.25 200 GLY A O 1
ATOM 1610 N N . PHE A 1 201 ? -9.659 -2.565 -8.173 1.00 41.91 201 PHE A N 1
ATOM 1611 C CA . PHE A 1 201 ? -9.683 -1.125 -8.439 1.00 41.91 201 PHE A CA 1
ATOM 1612 C C . PHE A 1 201 ? -10.720 -0.342 -7.604 1.00 41.91 201 PHE A C 1
ATOM 1614 O O . PHE A 1 201 ? -10.431 0.755 -7.121 1.00 41.91 201 PHE A O 1
ATOM 1621 N N . GLU A 1 202 ? -11.896 -0.925 -7.353 1.00 39.03 202 GLU A N 1
ATOM 1622 C CA . GLU A 1 202 ? -12.931 -0.312 -6.501 1.00 39.03 202 GLU A CA 1
ATOM 1623 C C . GLU A 1 202 ? -12.497 -0.207 -5.028 1.00 39.03 202 GLU A C 1
ATOM 1625 O O . GLU A 1 202 ? -12.829 0.766 -4.352 1.00 39.03 202 GLU A O 1
ATOM 1630 N N . SER A 1 203 ? -11.662 -1.137 -4.545 1.00 41.19 203 SER A N 1
ATOM 1631 C CA . SER A 1 203 ? -11.169 -1.140 -3.157 1.00 41.19 203 SER A CA 1
ATOM 1632 C C . SER A 1 203 ? -10.147 -0.036 -2.832 1.00 41.19 203 SER A C 1
ATOM 1634 O O . SER A 1 203 ? -9.893 0.234 -1.658 1.00 41.19 203 SER A O 1
ATOM 1636 N N . TYR A 1 204 ? -9.592 0.637 -3.849 1.00 42.44 204 TYR A N 1
ATOM 1637 C CA . TYR A 1 204 ? -8.621 1.734 -3.698 1.00 42.44 204 TYR A CA 1
ATOM 1638 C C . TYR A 1 204 ? -9.216 3.116 -4.002 1.00 42.44 204 TYR A C 1
ATOM 1640 O O . TYR A 1 204 ? -8.465 4.063 -4.233 1.00 42.44 204 TYR A O 1
ATOM 1648 N N . GLN A 1 205 ? -10.550 3.254 -4.030 1.00 42.09 205 GLN A N 1
ATOM 1649 C CA . GLN A 1 205 ? -11.231 4.531 -4.305 1.00 42.09 205 GLN A CA 1
ATOM 1650 C C . GLN A 1 205 ? -10.757 5.217 -5.605 1.00 42.09 205 GLN A C 1
ATOM 1652 O O . GLN A 1 205 ? -10.708 6.441 -5.677 1.00 42.09 205 GLN A O 1
ATOM 1657 N N . LYS A 1 206 ? -10.378 4.443 -6.634 1.00 51.09 206 LYS A N 1
ATOM 1658 C CA . LYS A 1 206 ? -9.800 4.956 -7.895 1.00 51.09 206 LYS A CA 1
ATOM 1659 C C . LYS A 1 206 ? -8.465 5.714 -7.746 1.00 51.09 206 LYS A C 1
ATOM 1661 O O . LYS A 1 206 ? -8.067 6.444 -8.648 1.00 51.09 206 LYS A O 1
ATOM 1666 N N . ASN A 1 207 ? -7.728 5.538 -6.645 1.00 57.09 207 ASN A N 1
ATOM 1667 C CA . ASN A 1 207 ? -6.388 6.109 -6.495 1.00 57.09 207 ASN A CA 1
ATOM 1668 C C . ASN A 1 207 ? -5.328 5.196 -7.140 1.00 57.09 207 ASN A C 1
ATOM 1670 O O . ASN A 1 207 ? -4.777 4.294 -6.502 1.00 57.09 207 ASN A O 1
ATOM 1674 N N . TYR A 1 208 ? -5.032 5.449 -8.417 1.00 59.47 208 TYR A N 1
ATOM 1675 C CA . TYR A 1 208 ? -4.062 4.680 -9.205 1.00 59.47 208 TYR A CA 1
ATOM 1676 C C . TYR A 1 208 ? -2.645 4.712 -8.624 1.00 59.47 208 TYR A C 1
ATOM 1678 O O . TYR A 1 208 ? -1.959 3.695 -8.639 1.00 59.47 208 TYR A O 1
ATOM 1686 N N . VAL A 1 209 ? -2.205 5.840 -8.057 1.00 58.62 209 VAL A N 1
ATOM 1687 C CA . VAL A 1 209 ? -0.867 5.952 -7.450 1.00 58.62 209 VAL A CA 1
ATOM 1688 C C . VAL A 1 209 ? -0.767 5.064 -6.212 1.00 58.62 209 VAL A C 1
ATOM 1690 O O . VAL A 1 209 ? 0.210 4.335 -6.055 1.00 58.62 209 VAL A O 1
ATOM 1693 N N . ALA A 1 210 ? -1.792 5.061 -5.355 1.00 53.72 210 ALA A N 1
ATOM 1694 C CA . ALA A 1 210 ? -1.855 4.165 -4.204 1.00 53.72 210 ALA A CA 1
ATOM 1695 C C . ALA A 1 210 ? -1.909 2.693 -4.638 1.00 53.72 210 ALA A C 1
ATOM 1697 O O . ALA A 1 210 ? -1.256 1.854 -4.022 1.00 53.72 210 ALA A O 1
ATOM 1698 N N . PHE A 1 211 ?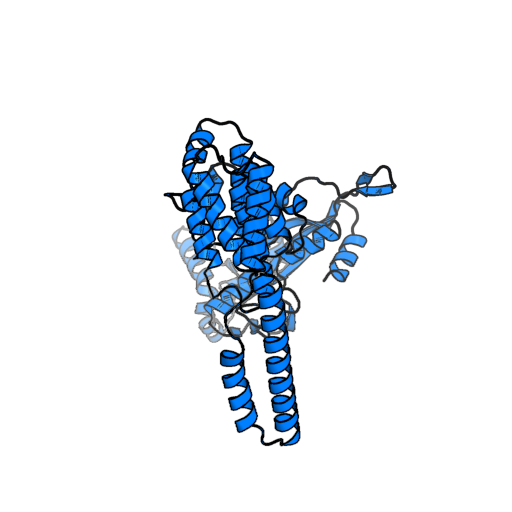 -2.623 2.386 -5.722 1.00 53.75 211 PHE A N 1
ATOM 1699 C CA . PHE A 1 211 ? -2.684 1.041 -6.286 1.00 53.75 211 PHE A CA 1
ATOM 1700 C C . PHE A 1 211 ? -1.323 0.579 -6.837 1.00 53.75 211 PHE A C 1
ATOM 1702 O O . PHE A 1 211 ? -0.847 -0.491 -6.454 1.00 53.75 211 PHE A O 1
ATOM 1709 N N . VAL A 1 212 ? -0.635 1.404 -7.636 1.00 56.84 212 VAL A N 1
ATOM 1710 C CA . VAL A 1 212 ? 0.691 1.101 -8.211 1.00 56.84 212 VAL A CA 1
ATOM 1711 C C . VAL A 1 212 ? 1.785 1.040 -7.143 1.00 56.84 212 VAL A C 1
ATOM 1713 O O . VAL A 1 212 ? 2.630 0.148 -7.194 1.00 56.84 212 VAL A O 1
ATOM 1716 N N . LYS A 1 213 ? 1.721 1.883 -6.103 1.00 59.44 213 LYS A N 1
ATOM 1717 C CA . LYS A 1 213 ? 2.576 1.774 -4.900 1.00 59.44 213 LYS A CA 1
ATOM 1718 C C . LYS A 1 213 ? 2.418 0.434 -4.198 1.00 59.44 213 LYS A C 1
ATOM 1720 O O . LYS A 1 213 ? 3.320 -0.068 -3.531 1.00 59.44 213 LYS A O 1
ATOM 1725 N N . THR A 1 214 ? 1.251 -0.167 -4.376 1.00 47.62 214 THR A N 1
ATOM 1726 C CA . THR A 1 214 ? 0.932 -1.501 -3.907 1.00 47.62 214 THR A CA 1
ATOM 1727 C C . THR A 1 214 ? 1.026 -2.546 -5.007 1.00 47.62 214 THR A C 1
ATOM 1729 O O . THR A 1 214 ? 0.441 -3.600 -4.849 1.00 47.62 214 THR A O 1
ATOM 1732 N N . LEU A 1 215 ? 1.807 -2.352 -6.068 1.00 51.22 215 LEU A N 1
ATOM 1733 C CA . LEU A 1 215 ? 2.319 -3.426 -6.933 1.00 51.22 215 LEU A CA 1
ATOM 1734 C C . LEU A 1 215 ? 3.760 -3.757 -6.486 1.00 51.22 215 LEU A C 1
ATOM 1736 O O . LEU A 1 215 ? 4.380 -2.972 -5.774 1.00 51.22 215 LEU A O 1
ATOM 1740 N N . LYS A 1 216 ? 4.253 -4.994 -6.661 1.00 45.81 216 LYS A N 1
ATOM 1741 C CA . LYS A 1 216 ? 5.605 -5.380 -6.171 1.00 45.81 216 LYS A CA 1
ATOM 1742 C C . LYS A 1 216 ? 6.686 -4.548 -6.878 1.00 45.81 216 LYS A C 1
ATOM 1744 O O . LYS A 1 216 ? 6.496 -4.187 -8.036 1.00 45.81 216 LYS A O 1
ATOM 1749 N N . ILE A 1 217 ? 7.829 -4.328 -6.215 1.00 41.44 217 ILE A N 1
ATOM 1750 C CA . ILE A 1 217 ? 9.071 -3.779 -6.810 1.00 41.44 217 ILE A CA 1
ATOM 1751 C C . ILE A 1 217 ? 9.574 -4.676 -7.966 1.00 41.44 217 ILE A C 1
ATOM 1753 O O . ILE A 1 217 ? 10.200 -4.170 -8.895 1.00 41.44 217 ILE A O 1
ATOM 1757 N N . ASP A 1 218 ? 9.126 -5.937 -8.004 1.00 35.56 218 ASP A N 1
ATOM 1758 C CA . ASP A 1 218 ? 9.504 -6.956 -8.998 1.00 35.56 218 ASP A CA 1
ATOM 1759 C C . ASP A 1 218 ? 8.361 -7.352 -9.956 1.00 35.56 218 ASP A C 1
ATOM 1761 O O . ASP A 1 218 ? 8.469 -8.359 -10.649 1.00 35.56 218 ASP A O 1
ATOM 1765 N N . ALA A 1 219 ? 7.235 -6.623 -9.965 1.00 44.78 219 ALA A N 1
ATOM 1766 C CA . ALA A 1 219 ? 6.152 -6.908 -10.912 1.00 44.78 219 ALA A CA 1
ATOM 1767 C C . ALA A 1 219 ? 6.663 -6.732 -12.351 1.00 44.78 219 ALA A C 1
ATOM 1769 O O . ALA A 1 219 ? 7.264 -5.694 -12.659 1.00 44.78 219 ALA A O 1
ATOM 1770 N N . ASP A 1 220 ? 6.424 -7.740 -13.199 1.00 45.47 220 ASP A N 1
ATOM 1771 C CA . ASP A 1 220 ? 6.830 -7.717 -14.607 1.00 45.47 220 ASP A CA 1
ATOM 1772 C C . ASP A 1 220 ? 6.234 -6.477 -15.285 1.00 45.47 220 ASP A C 1
ATOM 1774 O O . ASP A 1 220 ? 5.145 -5.999 -14.945 1.00 45.47 220 ASP A O 1
ATOM 1778 N N . GLU A 1 221 ? 6.958 -5.930 -16.254 1.00 46.72 221 GLU A N 1
ATOM 1779 C CA . GLU A 1 221 ? 6.549 -4.745 -16.990 1.00 46.72 221 GLU A CA 1
ATOM 1780 C C . GLU A 1 221 ? 5.170 -4.937 -17.639 1.00 46.72 221 GLU A C 1
ATOM 1782 O O . GLU A 1 221 ? 4.375 -4.000 -17.692 1.00 46.72 221 GLU A O 1
ATOM 1787 N N . ASN A 1 222 ? 4.842 -6.173 -18.024 1.00 45.44 222 ASN A N 1
ATOM 1788 C CA . ASN A 1 222 ? 3.532 -6.545 -18.549 1.00 45.44 222 ASN A CA 1
ATOM 1789 C C . ASN A 1 222 ? 2.418 -6.526 -17.490 1.00 45.44 222 ASN A C 1
ATOM 1791 O O . ASN A 1 222 ? 1.307 -6.109 -17.803 1.00 45.44 222 ASN A O 1
ATOM 1795 N N . GLU A 1 223 ? 2.696 -6.915 -16.241 1.00 44.78 223 GLU A N 1
ATOM 1796 C CA . GLU A 1 223 ? 1.718 -6.854 -15.141 1.00 44.78 223 GLU A CA 1
ATOM 1797 C C . GLU A 1 223 ? 1.419 -5.399 -14.759 1.00 44.78 223 GLU A C 1
ATOM 1799 O O . GLU A 1 223 ? 0.265 -5.022 -14.560 1.00 44.78 223 GLU A O 1
ATOM 1804 N N . ARG A 1 224 ? 2.451 -4.546 -14.738 1.00 48.06 224 ARG A N 1
ATOM 1805 C CA . ARG A 1 224 ? 2.290 -3.105 -14.493 1.00 48.06 224 ARG A CA 1
ATOM 1806 C C . ARG A 1 224 ? 1.566 -2.399 -15.646 1.00 48.06 224 ARG A C 1
ATOM 1808 O O . ARG A 1 224 ? 0.725 -1.542 -15.381 1.00 48.06 224 ARG A O 1
ATOM 1815 N N . ARG A 1 225 ? 1.843 -2.778 -16.903 1.00 47.56 225 ARG A N 1
ATOM 1816 C CA . ARG A 1 225 ? 1.147 -2.263 -18.101 1.00 47.56 225 ARG A CA 1
ATOM 1817 C C . ARG A 1 225 ? -0.316 -2.699 -18.165 1.00 47.56 225 ARG A C 1
ATOM 1819 O O . ARG A 1 225 ? -1.173 -1.857 -18.406 1.00 47.56 225 ARG A O 1
ATOM 1826 N N . ALA A 1 226 ? -0.623 -3.975 -17.919 1.00 43.53 226 ALA A N 1
ATOM 1827 C CA . ALA A 1 226 ? -1.991 -4.500 -17.997 1.00 43.53 226 ALA A CA 1
ATOM 1828 C C . ALA A 1 226 ? -2.939 -3.835 -16.981 1.00 43.53 226 ALA A C 1
ATOM 1830 O O . ALA A 1 226 ? -4.097 -3.552 -17.303 1.00 43.53 226 ALA A O 1
ATOM 1831 N N . CYS A 1 227 ? -2.430 -3.525 -15.783 1.00 47.16 227 CYS A N 1
ATOM 1832 C CA . CYS A 1 227 ? -3.182 -2.837 -14.734 1.00 47.16 227 CYS A CA 1
ATOM 1833 C C . CYS A 1 227 ? -3.473 -1.363 -15.039 1.00 47.16 227 CYS A C 1
ATOM 1835 O O . CYS A 1 227 ? -4.459 -0.825 -14.540 1.00 47.16 227 CYS A O 1
ATOM 1837 N N . ALA A 1 228 ? -2.613 -0.710 -15.817 1.00 46.84 228 ALA A N 1
ATOM 1838 C CA . ALA A 1 228 ? -2.733 0.706 -16.113 1.00 46.84 228 ALA A CA 1
ATOM 1839 C C . ALA A 1 228 ? -3.488 0.933 -17.442 1.00 46.84 228 ALA A C 1
ATOM 1841 O O . ALA A 1 228 ? -4.420 1.723 -17.498 1.00 46.84 228 ALA A O 1
ATOM 1842 N N . GLY A 1 229 ? -3.194 0.167 -18.495 1.00 42.34 229 GLY A N 1
ATOM 1843 C CA . GLY A 1 229 ? -3.702 0.424 -19.850 1.00 42.34 229 GLY A CA 1
ATOM 1844 C C . GLY A 1 229 ? -5.187 0.136 -20.116 1.00 42.34 229 GLY A C 1
ATOM 1845 O O . GLY A 1 229 ? -5.670 0.482 -21.187 1.00 42.34 229 GLY A O 1
ATOM 1846 N N . THR A 1 230 ? -5.939 -0.489 -19.202 1.00 41.59 230 THR A N 1
ATOM 1847 C CA . THR A 1 230 ? -7.309 -0.954 -19.514 1.00 41.59 230 THR A CA 1
ATOM 1848 C C . THR A 1 230 ? -8.452 -0.053 -19.034 1.00 41.59 230 THR A C 1
ATOM 1850 O O . THR A 1 230 ? -9.596 -0.340 -19.389 1.00 41.59 230 THR A O 1
ATOM 1853 N N . LYS A 1 231 ? -8.214 0.997 -18.225 1.00 51.16 231 LYS A N 1
ATOM 1854 C CA . LYS A 1 231 ? -9.318 1.715 -17.539 1.00 51.16 231 LYS A CA 1
ATOM 1855 C C . LYS A 1 231 ? -9.124 3.216 -17.247 1.00 51.16 231 LYS A C 1
ATOM 1857 O O . LYS A 1 231 ? -9.870 3.739 -16.425 1.00 51.16 231 LYS A O 1
ATOM 1862 N N . TYR A 1 232 ? -8.190 3.924 -17.884 1.00 48.75 232 TYR A N 1
ATOM 1863 C CA . TYR A 1 232 ? -8.086 5.380 -17.690 1.00 48.75 232 TYR A CA 1
ATOM 1864 C C . TYR A 1 232 ? -9.284 6.115 -18.312 1.00 48.75 232 TYR A C 1
ATOM 1866 O O . TYR A 1 232 ? -9.646 5.868 -19.457 1.00 48.75 232 TYR A O 1
ATOM 1874 N N . GLY A 1 233 ? -9.909 7.021 -17.559 1.00 49.19 233 GLY A N 1
ATOM 1875 C CA . GLY A 1 233 ? -10.798 8.054 -18.097 1.00 49.19 233 GLY A CA 1
ATOM 1876 C C . GLY A 1 233 ? -10.148 9.435 -17.972 1.00 49.19 233 GLY A C 1
ATOM 1877 O O . GLY A 1 233 ? -9.326 9.655 -17.090 1.00 49.19 233 GLY A O 1
ATOM 1878 N N . ILE A 1 234 ? -10.540 10.398 -18.813 1.00 43.66 234 ILE A N 1
ATOM 1879 C CA . ILE A 1 234 ? -10.010 11.784 -18.818 1.00 43.66 234 ILE A CA 1
ATOM 1880 C C . ILE A 1 234 ? -10.116 12.460 -17.434 1.00 43.66 234 ILE A C 1
ATOM 1882 O O . ILE A 1 234 ? -9.256 13.250 -17.049 1.00 43.66 234 ILE A O 1
ATOM 1886 N N . ASN A 1 235 ? -11.115 12.074 -16.632 1.00 46.00 235 ASN A N 1
ATOM 1887 C CA . ASN A 1 235 ? -11.315 12.553 -15.259 1.00 46.00 235 ASN A CA 1
ATOM 1888 C C . ASN A 1 235 ? -10.235 12.093 -14.250 1.00 46.00 235 ASN A C 1
ATOM 1890 O O . ASN A 1 235 ? -10.237 12.567 -13.115 1.00 46.00 235 ASN A O 1
ATOM 1894 N N . ASP A 1 236 ? -9.319 11.196 -14.632 1.00 51.94 236 ASP A N 1
ATOM 1895 C CA . ASP A 1 236 ? -8.258 10.660 -13.764 1.00 51.94 236 ASP A CA 1
ATOM 1896 C C . ASP A 1 236 ? -6.948 11.478 -13.831 1.00 51.94 236 ASP A C 1
ATOM 1898 O O . ASP A 1 236 ? -6.068 11.322 -12.982 1.00 51.94 236 ASP A O 1
ATOM 1902 N N . ALA A 1 237 ? -6.815 12.403 -14.789 1.00 48.53 237 ALA A N 1
ATOM 1903 C CA . ALA A 1 237 ? -5.657 13.293 -14.906 1.00 48.53 237 ALA A CA 1
ATOM 1904 C C . ALA A 1 237 ? -5.489 14.248 -13.709 1.00 48.53 237 ALA A C 1
ATOM 1906 O O . ALA A 1 237 ? -4.370 14.539 -13.278 1.00 48.53 237 ALA A O 1
ATOM 1907 N N . THR A 1 238 ? -6.601 14.698 -13.124 1.00 51.44 238 THR A N 1
ATOM 1908 C CA . THR A 1 238 ? -6.634 15.562 -11.932 1.00 51.44 238 THR A CA 1
ATOM 1909 C C . THR A 1 238 ? -6.101 14.854 -10.682 1.00 51.44 238 THR A C 1
ATOM 1911 O O . THR A 1 238 ? -5.627 15.514 -9.761 1.00 51.44 238 THR A O 1
ATOM 1914 N N . MET A 1 239 ? -6.117 13.514 -10.652 1.00 52.38 239 MET A N 1
ATOM 1915 C CA . MET A 1 239 ? -5.635 12.706 -9.520 1.00 52.38 239 MET A CA 1
ATOM 1916 C C . MET A 1 239 ? -4.107 12.547 -9.490 1.00 52.38 239 MET A C 1
ATOM 1918 O O . MET A 1 239 ? -3.544 12.278 -8.430 1.00 52.38 239 MET A O 1
ATOM 1922 N N . LEU A 1 240 ? -3.421 12.711 -10.629 1.00 62.72 240 LEU A N 1
ATOM 1923 C CA . LEU A 1 240 ? -1.956 12.619 -10.720 1.00 62.72 240 LEU A CA 1
ATOM 1924 C C . LEU A 1 240 ? -1.241 13.896 -10.255 1.00 62.72 240 LEU A C 1
ATOM 1926 O O . LEU A 1 240 ? -0.024 13.880 -10.068 1.00 62.72 240 LEU A O 1
ATOM 1930 N N . GLY A 1 241 ? -1.983 14.990 -10.048 1.00 63.34 241 GLY A N 1
ATOM 1931 C CA . GLY A 1 241 ? -1.411 16.281 -9.670 1.00 63.34 241 GLY A CA 1
ATOM 1932 C C . GLY A 1 241 ? -0.490 16.850 -10.750 1.00 63.34 241 GLY A C 1
ATOM 1933 O O . GLY A 1 241 ? 0.539 17.445 -10.421 1.00 63.34 241 GLY A O 1
ATOM 1934 N N . LEU A 1 242 ? -0.833 16.617 -12.023 1.00 72.69 242 LEU A N 1
ATOM 1935 C CA . LEU A 1 242 ? -0.124 17.191 -13.163 1.00 72.69 242 LEU A CA 1
ATOM 1936 C C . LEU A 1 242 ? -0.216 18.720 -13.104 1.00 72.69 242 LEU A C 1
ATOM 1938 O O . LEU A 1 242 ? -1.258 19.273 -12.744 1.00 72.69 242 LEU A O 1
ATOM 1942 N N . ARG A 1 243 ? 0.869 19.411 -13.452 1.00 68.75 243 ARG A N 1
ATOM 1943 C CA . ARG A 1 243 ? 0.875 20.874 -13.561 1.00 68.75 243 ARG A CA 1
ATOM 1944 C C . ARG A 1 243 ? -0.111 21.311 -14.639 1.00 68.75 243 ARG A C 1
ATOM 1946 O O . ARG A 1 243 ? -0.229 20.667 -15.677 1.00 68.75 243 ARG A O 1
ATOM 1953 N N . GLU A 1 244 ? -0.802 22.423 -14.412 1.00 66.12 244 GLU A N 1
ATOM 1954 C CA . GLU A 1 244 ? -1.799 22.913 -15.370 1.00 66.12 244 GLU A CA 1
ATOM 1955 C C . GLU A 1 244 ? -1.172 23.336 -16.705 1.00 66.12 244 GLU A C 1
ATOM 1957 O O . GLU A 1 244 ? -1.796 23.116 -17.741 1.00 66.12 244 GLU A O 1
ATOM 1962 N N . GLU A 1 245 ? 0.057 23.862 -16.653 1.00 68.38 245 GLU A N 1
ATOM 1963 C CA . GLU A 1 245 ? 0.797 24.483 -17.761 1.00 68.38 245 GLU A CA 1
ATOM 1964 C C . GLU A 1 245 ? 1.368 23.477 -18.770 1.00 68.38 245 GLU A C 1
ATOM 1966 O O . GLU A 1 245 ? 1.250 23.688 -19.968 1.00 68.38 245 GLU A O 1
ATOM 1971 N N . ASP A 1 246 ? 2.008 22.408 -18.285 1.00 71.25 246 ASP A N 1
ATOM 1972 C CA . ASP A 1 246 ? 2.804 21.479 -19.106 1.00 71.25 246 ASP A CA 1
ATOM 1973 C C . ASP A 1 246 ? 2.412 20.004 -18.897 1.00 71.25 246 ASP A C 1
ATOM 1975 O O . ASP A 1 246 ? 3.071 19.092 -19.394 1.00 71.25 246 ASP A O 1
ATOM 1979 N N . LYS A 1 247 ? 1.374 19.750 -18.088 1.00 74.50 247 LYS A N 1
ATOM 1980 C CA . LYS A 1 247 ? 0.918 18.417 -17.663 1.00 74.50 247 LYS A CA 1
ATOM 1981 C C . LYS A 1 247 ? 2.052 17.487 -17.195 1.00 74.50 247 LYS A C 1
ATOM 1983 O O . LYS A 1 247 ? 1.917 16.267 -17.271 1.00 74.50 247 LYS A O 1
ATOM 1988 N N . THR A 1 248 ? 3.154 18.034 -16.671 1.00 78.25 248 THR A N 1
ATOM 1989 C CA . THR A 1 248 ? 4.219 17.253 -16.023 1.00 78.25 248 THR A CA 1
ATOM 1990 C C . THR A 1 248 ? 3.917 17.033 -14.547 1.00 78.25 248 THR A C 1
ATOM 1992 O O . THR A 1 248 ? 3.189 17.800 -13.910 1.00 78.25 248 THR A O 1
ATOM 1995 N N . ILE A 1 249 ? 4.507 15.992 -13.962 1.00 79.81 249 ILE A N 1
ATOM 1996 C CA . ILE A 1 249 ? 4.478 15.793 -12.510 1.00 79.81 249 ILE A CA 1
ATOM 1997 C C . ILE A 1 249 ? 5.532 16.708 -11.868 1.00 79.81 249 ILE A C 1
ATOM 1999 O O . ILE A 1 249 ? 6.702 16.620 -12.239 1.00 79.81 249 ILE A O 1
ATOM 2003 N N . PRO A 1 250 ? 5.203 17.541 -10.863 1.00 79.69 250 PRO A N 1
ATOM 2004 C CA . PRO A 1 250 ? 6.207 18.316 -10.133 1.00 79.69 250 PRO A CA 1
ATOM 2005 C C . PRO A 1 250 ? 7.323 17.420 -9.575 1.00 79.69 250 PRO A C 1
ATOM 2007 O O . PRO A 1 250 ? 7.024 16.412 -8.942 1.00 79.69 250 PRO A O 1
ATOM 2010 N N . LEU A 1 251 ? 8.597 17.806 -9.724 1.00 75.62 251 LEU A N 1
ATOM 2011 C CA . LEU A 1 251 ? 9.755 16.987 -9.309 1.00 75.62 251 LEU A CA 1
ATOM 2012 C C . LEU A 1 251 ? 9.689 16.503 -7.848 1.00 75.62 251 LEU A C 1
ATOM 2014 O O . LEU A 1 251 ? 10.048 15.369 -7.546 1.00 75.62 251 LEU A O 1
ATOM 2018 N N . LYS A 1 252 ? 9.152 17.334 -6.947 1.00 75.00 252 LYS A N 1
ATOM 2019 C CA . LYS A 1 252 ? 8.910 16.999 -5.529 1.00 75.00 252 LYS A CA 1
ATOM 2020 C C . LYS A 1 252 ? 7.926 15.837 -5.309 1.00 75.00 252 LYS A C 1
ATOM 2022 O O . LYS A 1 252 ? 7.978 15.180 -4.277 1.00 75.00 252 LYS A O 1
ATOM 2027 N N . ASN A 1 253 ? 7.038 15.603 -6.272 1.00 73.75 253 ASN A N 1
ATOM 2028 C CA . ASN A 1 253 ? 6.009 14.565 -6.259 1.00 73.75 253 ASN A CA 1
ATOM 2029 C C . ASN A 1 253 ? 6.356 13.408 -7.214 1.00 73.75 253 ASN A C 1
ATOM 2031 O O . ASN A 1 253 ? 5.561 12.477 -7.375 1.00 73.75 253 ASN A O 1
ATOM 2035 N N . LEU A 1 254 ? 7.519 13.465 -7.872 1.00 77.50 254 LEU A N 1
ATOM 2036 C CA . LEU A 1 254 ? 7.957 12.425 -8.786 1.00 77.50 254 LEU A CA 1
ATOM 2037 C C . LEU A 1 254 ? 8.462 11.214 -7.998 1.00 77.50 254 LEU A C 1
ATOM 2039 O O . LEU A 1 254 ? 9.474 11.266 -7.295 1.00 77.50 254 LEU A O 1
ATOM 2043 N N . THR A 1 255 ? 7.756 10.103 -8.166 1.00 76.75 255 THR A N 1
ATOM 2044 C CA . THR A 1 255 ? 8.129 8.778 -7.682 1.00 76.75 255 THR A CA 1
ATOM 2045 C C . THR A 1 255 ? 8.037 7.791 -8.846 1.00 76.75 255 THR A C 1
ATOM 2047 O O . THR A 1 255 ? 7.507 8.116 -9.911 1.00 76.75 255 THR A O 1
ATOM 2050 N N . ILE A 1 256 ? 8.540 6.566 -8.670 1.00 73.12 256 ILE A N 1
ATOM 2051 C CA . ILE A 1 256 ? 8.398 5.522 -9.699 1.00 73.12 256 ILE A CA 1
ATOM 2052 C C . ILE A 1 256 ? 6.925 5.283 -10.031 1.00 73.12 256 ILE A C 1
ATOM 2054 O O . ILE A 1 256 ? 6.563 5.124 -11.191 1.00 73.12 256 ILE A O 1
ATOM 2058 N N . GLU A 1 257 ? 6.072 5.258 -9.014 1.00 72.25 257 GLU A N 1
ATOM 2059 C CA . GLU A 1 257 ? 4.647 4.996 -9.158 1.00 72.25 257 GLU A CA 1
ATOM 2060 C C . GLU A 1 257 ? 3.957 6.088 -9.968 1.00 72.25 257 GLU A C 1
ATOM 2062 O O . GLU A 1 257 ? 3.178 5.780 -10.869 1.00 72.25 257 GLU A O 1
ATOM 2067 N N . THR A 1 258 ? 4.262 7.357 -9.681 1.00 75.44 258 THR A N 1
ATOM 2068 C CA . THR A 1 258 ? 3.681 8.472 -10.431 1.00 75.44 258 THR A CA 1
ATOM 2069 C C . THR A 1 258 ? 4.200 8.498 -11.869 1.00 75.44 258 THR A C 1
ATOM 2071 O O . THR A 1 258 ? 3.404 8.720 -12.778 1.00 75.44 258 THR A O 1
ATOM 2074 N N . ALA A 1 259 ? 5.468 8.143 -12.110 1.00 77.06 259 ALA A N 1
ATOM 2075 C CA . ALA A 1 259 ? 6.021 7.985 -13.459 1.00 77.06 259 ALA A CA 1
ATOM 2076 C C . ALA A 1 259 ? 5.369 6.833 -14.254 1.00 77.06 259 ALA A C 1
ATOM 2078 O O . ALA A 1 259 ? 5.090 6.987 -15.441 1.00 77.06 259 ALA A O 1
ATOM 2079 N N . ILE A 1 260 ? 5.077 5.693 -13.615 1.00 73.62 260 ILE A N 1
ATOM 2080 C CA . ILE A 1 260 ? 4.360 4.570 -14.249 1.00 73.62 260 ILE A CA 1
ATOM 2081 C C . ILE A 1 260 ? 2.943 4.992 -14.645 1.00 73.62 260 ILE A C 1
ATOM 2083 O O . ILE A 1 260 ? 2.524 4.747 -15.775 1.00 73.62 260 ILE A O 1
ATOM 2087 N N . CYS A 1 261 ? 2.217 5.643 -13.733 1.00 72.19 261 CYS A N 1
ATOM 2088 C CA . CYS A 1 261 ? 0.874 6.141 -14.017 1.00 72.19 261 CYS A CA 1
ATOM 2089 C C . CYS A 1 261 ? 0.881 7.199 -15.128 1.00 72.19 261 CYS A C 1
ATOM 2091 O O . CYS A 1 261 ? 0.003 7.186 -15.984 1.00 72.19 261 CYS A O 1
ATOM 2093 N N . TRP A 1 262 ? 1.876 8.091 -15.137 1.00 78.19 262 TRP A N 1
ATOM 2094 C CA . TRP A 1 262 ? 2.039 9.097 -16.186 1.00 78.19 262 TRP A CA 1
ATOM 2095 C C . TRP A 1 262 ? 2.242 8.447 -17.554 1.00 78.19 262 TRP A C 1
ATOM 2097 O O . TRP A 1 262 ? 1.534 8.781 -18.503 1.00 78.19 262 TRP A O 1
ATOM 2107 N N . LYS A 1 263 ? 3.138 7.461 -17.644 1.00 77.25 263 LYS A N 1
ATOM 2108 C CA . LYS A 1 263 ? 3.365 6.716 -18.883 1.00 77.25 263 LYS A CA 1
ATOM 2109 C C . LYS A 1 263 ? 2.087 6.048 -19.391 1.00 77.25 263 LYS A C 1
ATOM 2111 O O . LYS A 1 263 ? 1.757 6.170 -20.564 1.00 77.25 263 LYS A O 1
ATOM 2116 N N . ALA A 1 264 ? 1.365 5.359 -18.513 1.00 72.50 264 ALA A N 1
ATOM 2117 C CA . ALA A 1 264 ? 0.157 4.644 -18.905 1.00 72.50 264 ALA A CA 1
ATOM 2118 C C . ALA A 1 264 ? -0.974 5.580 -19.352 1.00 72.50 264 ALA A C 1
ATOM 2120 O O . ALA A 1 264 ? -1.700 5.259 -20.289 1.00 72.50 264 ALA A O 1
ATOM 2121 N N . LEU A 1 265 ? -1.095 6.750 -18.716 1.00 73.69 265 LEU A N 1
ATOM 2122 C CA . LEU A 1 265 ? -2.012 7.796 -19.158 1.00 73.69 265 LEU A CA 1
ATOM 2123 C C . LEU A 1 265 ? -1.652 8.274 -20.570 1.00 73.69 265 LEU A C 1
ATOM 2125 O O . LEU A 1 265 ? -2.533 8.405 -21.414 1.00 73.69 265 LEU A O 1
ATOM 2129 N N . LEU A 1 266 ? -0.364 8.493 -20.844 1.00 75.12 266 LEU A N 1
ATOM 2130 C CA . LEU A 1 266 ? 0.098 8.930 -22.157 1.00 75.12 266 LEU A CA 1
ATOM 2131 C C . LEU A 1 266 ? -0.161 7.874 -23.243 1.00 75.12 266 LEU A C 1
ATOM 2133 O O . LEU A 1 266 ? -0.693 8.210 -24.297 1.00 75.12 266 LEU A O 1
ATOM 2137 N N . GLU A 1 267 ? 0.140 6.601 -22.974 1.00 74.06 267 GLU A N 1
ATOM 2138 C CA . GLU A 1 267 ? -0.172 5.485 -23.883 1.00 74.06 267 GLU A CA 1
ATOM 2139 C C . GLU A 1 267 ? -1.685 5.386 -24.151 1.00 74.06 267 GLU A C 1
ATOM 2141 O O . GLU A 1 267 ? -2.104 5.214 -25.295 1.00 74.06 267 GLU A O 1
ATOM 2146 N N . PHE A 1 268 ? -2.520 5.550 -23.119 1.00 72.56 268 PHE A N 1
ATOM 2147 C CA . PHE A 1 268 ? -3.977 5.543 -23.262 1.00 72.56 268 PHE A CA 1
ATOM 2148 C C . PHE A 1 268 ? -4.478 6.671 -24.174 1.00 72.56 268 PHE A C 1
ATOM 2150 O O . PHE A 1 268 ? -5.300 6.427 -25.060 1.00 72.56 268 PHE A O 1
ATOM 2157 N N . ILE A 1 269 ? -3.960 7.888 -23.987 1.00 71.00 269 ILE A N 1
ATOM 2158 C CA . ILE A 1 269 ? -4.304 9.050 -24.817 1.00 71.00 269 ILE A CA 1
ATOM 2159 C C . ILE A 1 269 ? -3.861 8.826 -26.266 1.00 71.00 269 ILE A C 1
ATOM 2161 O O . ILE A 1 269 ? -4.588 9.172 -27.187 1.00 71.00 269 ILE A O 1
ATOM 2165 N N . GLN A 1 270 ? -2.694 8.217 -26.485 1.00 72.38 270 GLN A N 1
ATOM 2166 C CA . GLN A 1 270 ? -2.184 7.943 -27.831 1.00 72.38 270 GLN A CA 1
ATOM 2167 C C . GLN A 1 270 ? -2.979 6.867 -28.583 1.00 72.38 270 GLN A C 1
ATOM 2169 O O . GLN A 1 270 ? -3.024 6.903 -29.811 1.00 72.38 270 GLN A O 1
ATOM 2174 N N . HIS A 1 271 ? -3.584 5.914 -27.872 1.00 72.00 271 HIS A N 1
ATOM 2175 C CA . HIS A 1 271 ? -4.340 4.807 -28.464 1.00 72.00 271 HIS A CA 1
ATOM 2176 C C . HIS A 1 271 ? -5.853 5.045 -28.559 1.00 72.00 271 HIS A C 1
ATOM 2178 O O . HIS A 1 271 ? -6.554 4.213 -29.136 1.00 72.00 271 HIS A O 1
ATOM 2184 N N . THR A 1 272 ? -6.359 6.151 -28.012 1.00 68.06 272 THR A N 1
ATOM 2185 C CA . THR A 1 272 ? -7.793 6.459 -27.989 1.00 68.06 272 THR A CA 1
ATOM 2186 C C . THR A 1 272 ? -8.085 7.668 -28.870 1.00 68.06 272 THR A C 1
ATOM 2188 O O . THR A 1 272 ? -7.692 8.783 -28.544 1.00 68.06 272 THR A O 1
ATOM 2191 N N . GLU A 1 273 ? -8.807 7.460 -29.970 1.00 66.38 273 GLU A N 1
ATOM 2192 C CA . GLU A 1 273 ? -9.234 8.545 -30.862 1.00 66.38 273 GLU A CA 1
ATOM 2193 C C . GLU A 1 273 ? -10.457 9.270 -30.273 1.00 66.38 273 GLU A C 1
ATOM 2195 O O . GLU A 1 273 ? -11.534 8.686 -30.129 1.00 66.38 273 GLU A O 1
ATOM 2200 N N . SER A 1 274 ? -10.284 10.538 -29.890 1.00 71.81 274 SER A N 1
ATOM 2201 C CA . SER A 1 274 ? -11.350 11.428 -29.411 1.00 71.81 274 SER A CA 1
ATOM 2202 C C . SER A 1 274 ? -10.933 12.892 -29.574 1.00 71.81 274 SER A C 1
ATOM 2204 O O . SER A 1 274 ? -9.831 13.261 -29.170 1.00 71.81 274 SER A O 1
ATOM 2206 N N . ASP A 1 275 ? -11.836 13.741 -30.071 1.00 62.56 275 ASP A N 1
ATOM 2207 C CA . ASP A 1 275 ? -11.588 15.180 -30.262 1.00 62.56 275 ASP A CA 1
ATOM 2208 C C . ASP A 1 275 ? -11.214 15.897 -28.944 1.00 62.56 275 ASP A C 1
ATOM 2210 O O . ASP A 1 275 ? -10.404 16.826 -28.929 1.00 62.56 275 ASP A O 1
ATOM 2214 N N . GLU A 1 276 ? -11.766 15.444 -27.811 1.00 64.50 276 GLU A N 1
ATOM 2215 C CA . GLU A 1 276 ? -11.426 15.964 -26.477 1.00 64.50 276 GLU A CA 1
ATOM 2216 C C . GLU A 1 276 ? -10.004 15.559 -26.047 1.00 64.50 276 GLU A C 1
ATOM 2218 O O . GLU A 1 276 ? -9.299 16.331 -25.393 1.00 64.50 276 GLU A O 1
ATOM 2223 N N . LEU A 1 277 ? -9.565 14.358 -26.439 1.00 66.62 277 LEU A N 1
ATOM 2224 C CA . LEU A 1 277 ? -8.226 13.841 -26.148 1.00 66.62 277 LEU A CA 1
ATOM 2225 C C . LEU A 1 277 ? -7.158 14.459 -27.043 1.00 66.62 277 LEU A C 1
ATOM 2227 O O . LEU A 1 277 ? -6.032 14.640 -26.588 1.00 66.62 277 LEU A O 1
ATOM 2231 N N . ASP A 1 278 ? -7.500 14.832 -28.273 1.00 65.75 278 ASP A N 1
ATOM 2232 C CA . ASP A 1 278 ? -6.571 15.489 -29.191 1.00 65.75 278 ASP A CA 1
ATOM 2233 C C . ASP A 1 278 ? -6.181 16.892 -28.718 1.00 65.75 278 ASP A C 1
ATOM 2235 O O . ASP A 1 278 ? -5.018 17.284 -28.840 1.00 65.75 278 ASP A O 1
ATOM 2239 N N . ALA A 1 279 ? -7.120 17.642 -28.132 1.00 64.69 279 ALA A N 1
ATOM 2240 C CA . ALA A 1 279 ? -6.809 18.900 -27.455 1.00 64.69 279 ALA A CA 1
ATOM 2241 C C . ALA A 1 279 ? -5.924 18.651 -26.223 1.00 64.69 279 ALA A C 1
ATOM 2243 O O . ALA A 1 279 ? -4.883 19.283 -26.067 1.00 64.69 279 ALA A O 1
ATOM 2244 N N . TYR A 1 280 ? -6.283 17.658 -25.406 1.00 67.94 280 TYR A N 1
ATOM 2245 C CA . TYR A 1 280 ? -5.542 17.294 -24.199 1.00 67.94 280 TYR A CA 1
ATOM 2246 C C . TYR A 1 280 ? -4.110 16.798 -24.487 1.00 67.94 280 TYR A C 1
ATOM 2248 O O . TYR A 1 280 ? -3.181 17.073 -23.730 1.00 67.94 280 TYR A O 1
ATOM 2256 N N . ARG A 1 281 ? -3.899 16.112 -25.616 1.00 68.88 281 ARG A N 1
ATOM 2257 C CA . ARG A 1 281 ? -2.591 15.641 -26.091 1.00 68.88 281 ARG A CA 1
ATOM 2258 C C . ARG A 1 281 ? -1.650 16.790 -26.450 1.00 68.88 281 ARG A C 1
ATOM 2260 O O . ARG A 1 281 ? -0.444 16.636 -26.288 1.00 68.88 281 ARG A O 1
ATOM 2267 N N . ARG A 1 282 ? -2.180 17.923 -26.923 1.00 66.12 282 ARG A N 1
ATOM 2268 C CA . ARG A 1 282 ? -1.378 19.118 -27.243 1.00 66.12 282 ARG A CA 1
ATOM 2269 C C . ARG A 1 282 ? -0.857 19.831 -25.997 1.00 66.12 282 ARG A C 1
ATOM 2271 O O . ARG A 1 282 ? 0.152 20.517 -26.098 1.00 66.12 282 ARG A O 1
ATOM 2278 N N . ASP A 1 283 ? -1.521 19.645 -24.857 1.00 66.62 283 ASP A N 1
ATOM 2279 C CA . ASP A 1 283 ? -1.135 20.260 -23.585 1.00 66.62 283 ASP A CA 1
ATOM 2280 C C . ASP A 1 283 ? -0.081 19.443 -22.817 1.00 66.62 283 ASP A C 1
ATOM 2282 O O . ASP A 1 283 ? 0.521 19.956 -21.873 1.00 66.62 283 ASP A O 1
ATOM 2286 N N . PHE A 1 284 ? 0.145 18.169 -23.174 1.00 69.38 284 PHE A N 1
ATOM 2287 C CA . PHE A 1 284 ? 1.256 17.408 -22.597 1.00 69.38 284 PHE A CA 1
ATOM 2288 C C . PHE A 1 284 ? 2.581 18.065 -22.950 1.00 69.38 284 PHE A C 1
ATOM 2290 O O . PHE A 1 284 ? 2.758 18.496 -24.086 1.00 69.38 284 PHE A O 1
ATOM 2297 N N . ALA A 1 285 ? 3.492 18.108 -21.967 1.00 63.78 285 ALA A N 1
ATOM 2298 C CA . ALA A 1 285 ? 4.801 18.739 -22.075 1.00 63.78 285 ALA A CA 1
ATOM 2299 C C . ALA A 1 285 ? 5.395 18.551 -23.456 1.00 63.78 285 ALA A C 1
ATOM 2301 O O . ALA A 1 285 ? 5.413 17.433 -23.958 1.00 63.78 285 ALA A O 1
ATOM 2302 N N . ASP A 1 286 ? 5.909 19.627 -24.032 1.00 71.62 286 ASP A N 1
ATOM 2303 C CA . ASP A 1 286 ? 6.668 19.548 -25.262 1.00 71.62 286 ASP A CA 1
ATOM 2304 C C . ASP A 1 286 ? 8.042 18.898 -25.011 1.00 71.62 286 ASP A C 1
ATOM 2306 O O . ASP A 1 286 ? 8.514 18.730 -23.876 1.00 71.62 286 ASP A O 1
ATOM 2310 N N . THR A 1 287 ? 8.704 18.492 -26.091 1.00 72.31 287 THR A N 1
ATOM 2311 C CA . THR A 1 287 ? 10.037 17.885 -26.024 1.00 72.31 287 THR A CA 1
ATOM 2312 C C . THR A 1 287 ? 11.052 18.762 -25.262 1.00 72.31 287 THR A C 1
ATOM 2314 O O . THR A 1 287 ? 11.776 18.210 -24.428 1.00 72.31 287 THR A O 1
ATOM 2317 N N . PRO A 1 288 ? 11.112 20.101 -25.445 1.00 74.94 288 PRO A N 1
ATOM 2318 C CA . PRO A 1 288 ? 11.963 20.986 -24.640 1.00 74.94 288 PRO A CA 1
ATOM 2319 C C . PRO A 1 288 ? 11.688 20.946 -23.129 1.00 74.94 288 PRO A C 1
ATOM 2321 O O . PRO A 1 288 ? 12.636 20.892 -22.337 1.00 74.94 288 PRO A O 1
ATOM 2324 N N . THR A 1 289 ? 10.419 20.938 -22.713 1.00 77.62 289 THR A N 1
ATOM 2325 C CA . THR A 1 289 ? 10.035 20.884 -21.297 1.00 77.62 289 THR A CA 1
ATOM 2326 C C . THR A 1 289 ? 10.462 19.561 -20.677 1.00 77.62 289 THR A C 1
ATOM 2328 O O . THR A 1 289 ? 11.091 19.556 -19.616 1.00 77.62 289 THR A O 1
ATOM 2331 N N . LEU A 1 290 ? 10.231 18.442 -21.370 1.00 78.50 290 LEU A N 1
ATOM 2332 C CA . LEU A 1 290 ? 10.680 17.126 -20.914 1.00 78.50 290 LEU A CA 1
ATOM 2333 C C . LEU A 1 290 ? 12.215 17.032 -20.845 1.00 78.50 290 LEU A C 1
ATOM 2335 O O . LEU A 1 290 ? 12.764 16.490 -19.888 1.00 78.50 290 LEU A O 1
ATOM 2339 N N . CYS A 1 291 ? 12.922 17.619 -21.812 1.00 76.62 291 CYS A N 1
ATOM 2340 C CA . CYS A 1 291 ? 14.385 17.700 -21.817 1.00 76.62 291 CYS A CA 1
ATOM 2341 C C . CYS A 1 291 ? 14.927 18.442 -20.586 1.00 76.62 291 CYS A C 1
ATOM 2343 O O . CYS A 1 291 ? 15.852 17.967 -19.924 1.00 76.62 291 CYS A O 1
ATOM 2345 N N . ASN A 1 292 ? 14.343 19.595 -20.250 1.00 79.00 292 ASN A N 1
ATOM 2346 C CA . ASN A 1 292 ? 14.716 20.354 -19.056 1.00 79.00 292 ASN A CA 1
ATOM 2347 C C . ASN A 1 292 ? 14.383 19.577 -17.770 1.00 79.00 292 ASN A C 1
ATOM 2349 O O . ASN A 1 292 ? 15.184 19.537 -16.838 1.00 79.00 292 ASN A O 1
ATOM 2353 N N . TYR A 1 293 ? 13.234 18.900 -17.751 1.00 81.12 293 TYR A N 1
ATOM 2354 C CA . TYR A 1 293 ? 12.805 18.054 -16.642 1.00 81.12 293 TYR A CA 1
ATOM 2355 C C . TYR A 1 293 ? 13.799 16.919 -16.353 1.00 81.12 293 TYR A C 1
ATOM 2357 O O . TYR A 1 293 ? 14.215 16.726 -15.210 1.00 81.12 293 TYR A O 1
ATOM 2365 N N . ILE A 1 294 ? 14.238 16.205 -17.395 1.00 80.69 294 ILE A N 1
ATOM 2366 C CA . ILE A 1 294 ? 15.234 15.134 -17.282 1.00 80.69 294 ILE A CA 1
ATOM 2367 C C . ILE A 1 294 ? 16.583 15.697 -16.818 1.00 80.69 294 ILE A C 1
ATOM 2369 O O . ILE A 1 294 ? 17.179 15.138 -15.897 1.00 80.69 294 ILE A O 1
ATOM 2373 N N . ARG A 1 295 ? 17.046 16.829 -17.371 1.00 79.50 295 ARG A N 1
ATOM 2374 C CA . ARG A 1 295 ? 18.292 17.476 -16.916 1.00 79.50 295 ARG A CA 1
ATOM 2375 C C . ARG A 1 295 ? 18.258 17.800 -15.424 1.00 79.50 295 ARG A C 1
ATOM 2377 O O . ARG A 1 295 ? 19.201 17.468 -14.714 1.00 79.50 295 ARG A O 1
ATOM 2384 N N . GLN A 1 296 ? 17.172 18.396 -14.930 1.00 79.62 296 GLN A N 1
ATOM 2385 C CA . GLN A 1 296 ? 17.038 18.737 -13.507 1.00 79.62 296 GLN A CA 1
ATOM 2386 C C . GLN A 1 296 ? 17.131 17.508 -12.590 1.00 79.62 296 GLN A C 1
ATOM 2388 O O . GLN A 1 296 ? 17.655 17.618 -11.487 1.00 79.62 296 GLN A O 1
ATOM 2393 N N . LEU A 1 297 ? 16.678 16.337 -13.050 1.00 76.56 297 LEU A N 1
ATOM 2394 C CA . LEU A 1 297 ? 16.799 15.079 -12.305 1.00 76.56 297 LEU A CA 1
ATOM 2395 C C . LEU A 1 297 ? 18.203 14.479 -12.344 1.00 76.56 297 LEU A C 1
ATOM 2397 O O . LEU A 1 297 ? 18.639 13.902 -11.353 1.00 76.56 297 LEU A O 1
ATOM 2401 N N . VAL A 1 298 ? 18.890 14.575 -13.483 1.00 72.75 298 VAL A N 1
ATOM 2402 C CA . VAL A 1 298 ? 20.233 14.003 -13.676 1.00 72.75 298 VAL A CA 1
ATOM 2403 C C . VAL A 1 298 ? 21.279 14.738 -12.835 1.00 72.75 298 VAL A C 1
ATOM 2405 O O . VAL A 1 298 ? 22.200 14.106 -12.327 1.00 72.75 298 VAL A O 1
ATOM 2408 N N . TYR A 1 299 ? 21.117 16.049 -12.638 1.00 70.12 299 TYR A N 1
ATOM 2409 C CA . TYR A 1 299 ? 22.050 16.873 -11.864 1.00 70.12 299 TYR A CA 1
ATOM 2410 C C . TYR A 1 299 ? 21.717 16.988 -10.366 1.00 70.12 299 TYR A C 1
ATOM 2412 O O . TYR A 1 299 ? 22.416 17.716 -9.663 1.00 70.12 299 TYR A O 1
ATOM 2420 N N . ASP A 1 300 ? 20.685 16.301 -9.857 1.00 66.88 300 ASP A N 1
ATOM 2421 C CA . ASP A 1 300 ? 20.321 16.325 -8.432 1.00 66.88 300 ASP A CA 1
ATOM 2422 C C . ASP A 1 300 ? 21.280 15.442 -7.595 1.00 66.88 300 ASP A C 1
ATOM 2424 O O . ASP A 1 300 ? 21.196 14.209 -7.655 1.00 66.88 300 ASP A O 1
ATOM 2428 N N . PRO A 1 301 ? 22.172 16.027 -6.764 1.00 55.22 301 PRO A N 1
ATOM 2429 C CA . PRO A 1 301 ? 23.175 15.277 -6.003 1.00 55.22 301 PRO A CA 1
ATOM 2430 C C . PRO A 1 301 ? 22.582 14.433 -4.865 1.00 55.22 301 PRO A C 1
ATOM 2432 O O . PRO A 1 301 ? 23.291 13.632 -4.260 1.00 55.22 301 PRO A O 1
ATOM 2435 N N . SER A 1 302 ? 21.302 14.623 -4.525 1.00 56.94 302 SER A N 1
ATOM 2436 C CA . SER A 1 302 ? 20.653 13.981 -3.374 1.00 56.94 302 SER A CA 1
ATOM 2437 C C . SER A 1 302 ? 20.171 12.546 -3.636 1.00 56.94 302 SER A C 1
ATOM 2439 O O . SER A 1 302 ? 19.756 11.856 -2.704 1.00 56.94 302 SER A O 1
ATOM 2441 N N . LYS A 1 303 ? 20.211 12.084 -4.894 1.00 55.44 303 LYS A N 1
ATOM 2442 C C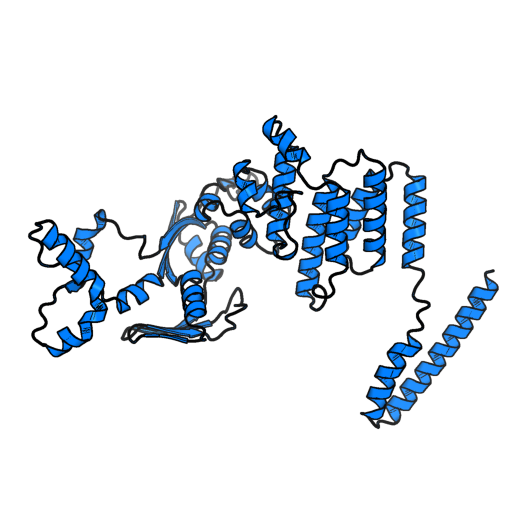A . LYS A 1 303 ? 19.583 10.826 -5.348 1.00 55.44 303 LYS A CA 1
ATOM 2443 C C . LYS A 1 303 ? 20.550 9.635 -5.471 1.00 55.44 303 LYS A C 1
ATOM 2445 O O . LYS A 1 303 ? 20.102 8.533 -5.789 1.00 55.44 303 LYS A O 1
ATOM 2450 N N . THR A 1 304 ? 21.851 9.825 -5.237 1.00 53.59 304 THR A N 1
ATOM 2451 C CA . THR A 1 304 ? 22.914 8.857 -5.596 1.00 53.59 304 THR A CA 1
ATOM 2452 C C . THR A 1 304 ? 23.702 8.276 -4.415 1.00 53.59 304 THR A C 1
ATOM 2454 O O . THR A 1 304 ? 24.651 7.521 -4.626 1.00 53.59 304 THR A O 1
ATOM 2457 N N . THR A 1 305 ? 23.308 8.560 -3.173 1.00 55.25 305 THR A N 1
ATOM 2458 C CA . THR A 1 305 ? 24.110 8.254 -1.973 1.00 55.25 305 THR A CA 1
ATOM 2459 C C . THR A 1 305 ? 23.995 6.807 -1.468 1.00 55.25 305 THR A C 1
ATOM 2461 O O . THR A 1 305 ? 24.923 6.323 -0.824 1.00 55.25 305 THR A O 1
ATOM 2464 N N . ASP A 1 306 ? 22.898 6.095 -1.765 1.00 65.56 306 ASP A N 1
ATOM 2465 C CA . ASP A 1 306 ? 22.654 4.704 -1.337 1.00 65.56 306 ASP A CA 1
ATOM 2466 C C . ASP A 1 306 ? 22.329 3.758 -2.516 1.00 65.56 306 ASP A C 1
ATOM 2468 O O . ASP A 1 306 ? 21.723 4.155 -3.514 1.00 65.56 306 ASP A O 1
ATOM 2472 N N . LYS A 1 307 ? 22.705 2.472 -2.407 1.00 66.38 307 LYS A N 1
ATOM 2473 C CA . LYS A 1 307 ? 22.548 1.467 -3.479 1.00 66.38 307 LYS A CA 1
ATOM 2474 C C . LYS A 1 307 ? 21.081 1.223 -3.842 1.00 66.38 307 LYS A C 1
ATOM 2476 O O . LYS A 1 307 ? 20.771 1.034 -5.021 1.00 66.38 307 LYS A O 1
ATOM 2481 N N . LEU A 1 308 ? 20.183 1.236 -2.856 1.00 60.62 308 LEU A N 1
ATOM 2482 C CA . LEU A 1 308 ? 18.751 1.075 -3.083 1.00 60.62 308 LEU A CA 1
ATOM 2483 C C . LEU A 1 308 ? 18.200 2.310 -3.807 1.00 60.62 308 LEU A C 1
ATOM 2485 O O . LEU A 1 308 ? 17.520 2.178 -4.823 1.00 60.62 308 LEU A O 1
ATOM 2489 N N . GLN A 1 309 ? 18.559 3.509 -3.342 1.00 66.94 309 GLN A N 1
ATOM 2490 C CA . GLN A 1 309 ? 18.176 4.768 -3.990 1.00 66.94 309 GLN A CA 1
ATOM 2491 C C . GLN A 1 309 ? 18.678 4.850 -5.434 1.00 66.94 309 GLN A C 1
ATOM 2493 O O . GLN A 1 309 ? 17.915 5.247 -6.313 1.00 66.94 309 GLN A O 1
ATOM 2498 N N . LYS A 1 310 ? 19.897 4.368 -5.707 1.00 70.50 310 LYS A N 1
ATOM 2499 C CA . LYS A 1 310 ? 20.429 4.248 -7.068 1.00 70.50 310 LYS A CA 1
ATOM 2500 C C . LYS A 1 310 ? 19.562 3.323 -7.926 1.00 70.50 310 LYS A C 1
ATOM 2502 O O . LYS A 1 310 ? 19.200 3.709 -9.031 1.00 70.50 310 LYS A O 1
ATOM 2507 N N . MET A 1 311 ? 19.154 2.150 -7.432 1.00 69.06 311 MET A N 1
ATOM 2508 C CA . MET A 1 311 ? 18.231 1.259 -8.163 1.00 69.06 311 MET A CA 1
ATOM 2509 C C . MET A 1 311 ? 16.874 1.919 -8.456 1.00 69.06 311 MET A C 1
ATOM 2511 O O . MET A 1 311 ? 16.355 1.801 -9.572 1.00 69.06 311 MET A O 1
ATOM 2515 N N . TYR A 1 312 ? 16.311 2.638 -7.480 1.00 71.44 312 TYR A N 1
ATOM 2516 C CA . TYR A 1 312 ? 15.067 3.390 -7.656 1.00 71.44 312 TYR A CA 1
ATOM 2517 C C . TYR A 1 312 ? 15.222 4.508 -8.693 1.00 71.44 312 TYR A C 1
ATOM 2519 O O . TYR A 1 312 ? 14.375 4.660 -9.573 1.00 71.44 312 TYR A O 1
ATOM 2527 N N . PHE A 1 313 ? 16.323 5.256 -8.634 1.00 76.88 313 PHE A N 1
ATOM 2528 C CA . PHE A 1 313 ? 16.640 6.301 -9.600 1.00 76.88 313 PHE A CA 1
ATOM 2529 C C . PHE A 1 313 ? 16.774 5.736 -11.018 1.00 76.88 313 PHE A C 1
ATOM 2531 O O . PHE A 1 313 ? 16.152 6.262 -11.937 1.00 76.88 313 PHE A O 1
ATOM 2538 N N . GLN A 1 314 ? 17.491 4.618 -11.193 1.00 78.38 314 GLN A N 1
ATOM 2539 C CA . GLN A 1 314 ? 17.617 3.959 -12.497 1.00 78.38 314 GLN A CA 1
ATOM 2540 C C . GLN A 1 314 ? 16.256 3.541 -13.063 1.00 78.38 314 GLN A C 1
ATOM 2542 O O . GLN A 1 314 ? 15.985 3.779 -14.236 1.00 78.38 314 GLN A O 1
ATOM 2547 N N . SER A 1 315 ? 15.388 2.966 -12.230 1.00 75.81 315 SER A N 1
ATOM 2548 C CA . SER A 1 315 ? 14.057 2.506 -12.648 1.00 75.81 315 SER A CA 1
ATOM 2549 C C . SER A 1 315 ? 13.118 3.667 -12.997 1.00 75.81 315 SER A C 1
ATOM 2551 O O . SER A 1 315 ? 12.335 3.583 -13.940 1.00 75.81 315 SER A O 1
ATOM 2553 N N . MET A 1 316 ? 13.204 4.768 -12.250 1.00 79.88 316 MET A N 1
ATOM 2554 C CA . MET A 1 316 ? 12.462 5.998 -12.527 1.00 79.88 316 MET A CA 1
ATOM 2555 C C . MET A 1 316 ? 12.926 6.645 -13.833 1.00 79.88 316 MET A C 1
ATOM 2557 O O . MET A 1 316 ? 12.094 7.000 -14.667 1.00 79.88 316 MET A O 1
ATOM 2561 N N . MET A 1 317 ? 14.243 6.728 -14.040 1.00 83.06 317 MET A N 1
ATOM 2562 C CA . MET A 1 317 ? 14.833 7.243 -15.273 1.00 83.06 317 MET A CA 1
ATOM 2563 C C . MET A 1 317 ? 14.376 6.435 -16.489 1.00 83.06 317 MET A C 1
ATOM 2565 O O . MET A 1 317 ? 14.009 7.012 -17.508 1.00 83.06 317 MET A O 1
ATOM 2569 N N . GLN A 1 318 ? 14.293 5.111 -16.353 1.00 83.69 318 GLN A N 1
ATOM 2570 C CA . GLN A 1 318 ? 13.811 4.237 -17.418 1.00 83.69 318 GLN A CA 1
ATOM 2571 C C . GLN A 1 318 ? 12.397 4.606 -17.871 1.00 83.69 318 GLN A C 1
ATOM 2573 O O . GLN A 1 318 ? 12.136 4.713 -19.066 1.00 83.69 318 GLN A O 1
ATOM 2578 N N . LYS A 1 319 ? 11.485 4.868 -16.926 1.00 83.19 319 LYS A N 1
ATOM 2579 C CA . LYS A 1 319 ? 10.104 5.242 -17.260 1.00 83.19 319 LYS A CA 1
ATOM 2580 C C . LYS A 1 319 ? 10.013 6.620 -17.912 1.00 83.19 319 LYS A C 1
ATOM 2582 O O . LYS A 1 319 ? 9.226 6.783 -18.837 1.00 83.19 319 LYS A O 1
ATOM 2587 N N . LEU A 1 320 ? 10.844 7.578 -17.502 1.00 84.00 320 LEU A N 1
ATOM 2588 C CA . LEU A 1 320 ? 10.915 8.890 -18.157 1.00 84.00 320 LEU A CA 1
ATOM 2589 C C . LEU A 1 320 ? 11.474 8.806 -19.582 1.00 84.00 320 LEU A C 1
ATOM 2591 O O . LEU A 1 320 ? 10.954 9.464 -20.477 1.00 84.00 320 LEU A O 1
ATOM 2595 N N . LEU A 1 321 ? 12.492 7.973 -19.810 1.00 85.19 321 LEU A N 1
ATOM 2596 C CA . LEU A 1 321 ? 13.036 7.728 -21.147 1.00 85.19 321 LEU A CA 1
ATOM 2597 C C . LEU A 1 321 ? 12.006 7.049 -22.056 1.00 85.19 321 LEU A C 1
ATOM 2599 O O . LEU A 1 321 ? 11.878 7.411 -23.219 1.00 85.19 321 LEU A O 1
ATOM 2603 N N . GLU A 1 322 ? 11.223 6.108 -21.532 1.00 84.00 322 GLU A N 1
ATOM 2604 C CA . GLU A 1 322 ? 10.116 5.499 -22.277 1.00 84.00 322 GLU A CA 1
ATOM 2605 C C . GLU A 1 322 ? 9.008 6.512 -22.612 1.00 84.00 322 GLU A C 1
ATOM 2607 O O . GLU A 1 322 ? 8.461 6.472 -23.713 1.00 84.00 322 GLU A O 1
ATOM 2612 N N . ILE A 1 323 ? 8.703 7.447 -21.702 1.00 82.50 323 ILE A N 1
ATOM 2613 C CA . ILE A 1 323 ? 7.801 8.575 -21.984 1.00 82.50 323 ILE A CA 1
ATOM 2614 C C . ILE A 1 323 ? 8.383 9.432 -23.113 1.00 82.50 323 ILE A C 1
ATOM 2616 O O . ILE A 1 323 ? 7.695 9.660 -24.104 1.00 82.50 323 ILE A O 1
ATOM 2620 N N . ALA A 1 324 ? 9.658 9.823 -23.028 1.00 82.75 324 ALA A N 1
ATOM 2621 C CA . ALA A 1 324 ? 10.333 10.585 -24.082 1.00 82.75 324 ALA A CA 1
ATOM 2622 C C . ALA A 1 324 ? 10.322 9.850 -25.430 1.00 82.75 324 ALA A C 1
ATOM 2624 O O . ALA A 1 324 ? 10.131 10.465 -26.476 1.00 82.75 324 ALA A O 1
ATOM 2625 N N . ALA A 1 325 ? 10.462 8.523 -25.416 1.00 81.38 325 ALA A N 1
ATOM 2626 C CA . ALA A 1 325 ? 10.356 7.708 -26.616 1.00 81.38 325 ALA A CA 1
ATOM 2627 C C . ALA A 1 325 ? 8.950 7.770 -27.228 1.00 81.38 325 ALA A C 1
ATOM 2629 O O . ALA A 1 325 ? 8.816 7.715 -28.441 1.00 81.38 325 ALA A O 1
ATOM 2630 N N . SER A 1 326 ? 7.884 7.898 -26.443 1.00 77.69 326 SER A N 1
ATOM 2631 C CA . SER A 1 326 ? 6.517 7.943 -26.984 1.00 77.69 326 SER A CA 1
ATOM 2632 C C . SER A 1 326 ? 6.143 9.274 -27.655 1.00 77.69 326 SER A C 1
ATOM 2634 O O . SER A 1 326 ? 5.098 9.354 -28.296 1.00 77.69 326 SER A O 1
ATOM 2636 N N . TYR A 1 327 ? 6.969 10.316 -27.535 1.00 76.75 327 TYR A N 1
ATOM 2637 C CA . TYR A 1 327 ? 6.665 11.637 -28.081 1.00 76.75 327 TYR A CA 1
ATOM 2638 C C . TYR A 1 327 ? 6.778 11.689 -29.608 1.00 76.75 327 TYR A C 1
ATOM 2640 O O . TYR A 1 327 ? 7.494 10.898 -30.237 1.00 76.75 327 TYR A O 1
ATOM 2648 N N . ASP A 1 328 ? 6.068 12.652 -30.200 1.00 70.69 328 ASP A N 1
ATOM 2649 C CA . ASP A 1 328 ? 6.238 13.001 -31.606 1.00 70.69 328 ASP A CA 1
ATOM 2650 C C . ASP A 1 328 ? 7.517 13.836 -31.776 1.00 70.69 328 ASP A C 1
ATOM 2652 O O . ASP A 1 328 ? 7.713 14.859 -31.120 1.00 70.69 328 ASP A O 1
ATOM 2656 N N . LEU A 1 329 ? 8.407 13.366 -32.646 1.00 70.81 329 LEU A N 1
ATOM 2657 C CA . LEU A 1 329 ? 9.734 13.935 -32.888 1.00 70.81 329 LEU A CA 1
ATOM 2658 C C . LEU A 1 329 ? 9.790 14.664 -34.240 1.00 70.81 329 LEU A C 1
ATOM 2660 O O . LEU A 1 329 ? 10.848 14.735 -34.859 1.00 70.81 329 LEU A O 1
ATOM 2664 N N . GLY A 1 330 ? 8.658 15.183 -34.722 1.00 65.81 330 GLY A N 1
ATOM 2665 C CA . GLY A 1 330 ? 8.584 15.883 -36.007 1.00 65.81 330 GLY A CA 1
ATOM 2666 C C . GLY A 1 330 ? 9.417 17.171 -36.084 1.00 65.81 330 GLY A C 1
ATOM 2667 O O . GLY A 1 330 ? 9.965 17.482 -37.141 1.00 65.81 330 GLY A O 1
ATOM 2668 N N . ASP A 1 331 ? 9.563 17.904 -34.976 1.00 77.56 331 ASP A N 1
ATOM 2669 C CA . ASP A 1 331 ? 10.289 19.181 -34.937 1.00 77.56 331 ASP A CA 1
ATOM 2670 C C . ASP A 1 331 ? 11.820 18.999 -34.838 1.00 77.56 331 ASP A C 1
ATOM 2672 O O . ASP A 1 331 ? 12.334 18.251 -34.005 1.00 77.56 331 ASP A O 1
ATOM 2676 N N . GLU A 1 332 ? 12.575 19.694 -35.692 1.00 77.88 332 GLU A N 1
ATOM 2677 C CA . GLU A 1 332 ? 14.039 19.577 -35.788 1.00 77.88 332 GLU A CA 1
ATOM 2678 C C . GLU A 1 332 ? 14.763 20.157 -34.565 1.00 77.88 332 GLU A C 1
ATOM 2680 O O . GLU A 1 332 ? 15.699 19.544 -34.050 1.00 77.88 332 GLU A O 1
ATOM 2685 N N . VAL A 1 333 ? 14.283 21.286 -34.035 1.00 78.06 333 VAL A N 1
ATOM 2686 C CA . VAL A 1 333 ? 14.867 21.931 -32.846 1.00 78.06 333 VAL A CA 1
ATOM 2687 C C . VAL A 1 333 ? 14.691 21.043 -31.614 1.00 78.06 333 VAL A C 1
ATOM 2689 O O . VAL A 1 333 ? 15.618 20.845 -30.825 1.00 78.06 333 VAL A O 1
ATOM 2692 N N . SER A 1 334 ? 13.506 20.457 -31.471 1.00 76.25 334 SER A N 1
ATOM 2693 C CA . SER A 1 334 ? 13.171 19.498 -30.422 1.00 76.25 334 SER A CA 1
ATOM 2694 C C . SER A 1 334 ? 14.026 18.233 -30.488 1.00 76.25 334 SER A C 1
ATOM 2696 O O . SER A 1 334 ? 14.529 17.783 -29.455 1.00 76.25 334 SER A O 1
ATOM 2698 N N . ARG A 1 335 ? 14.244 17.684 -31.692 1.00 79.69 335 ARG A N 1
ATOM 2699 C CA . ARG A 1 335 ? 15.125 16.525 -31.903 1.00 79.69 335 ARG A CA 1
ATOM 2700 C C . ARG A 1 335 ? 16.559 16.812 -31.479 1.00 79.69 335 ARG A C 1
ATOM 2702 O O . ARG A 1 335 ? 17.148 16.005 -30.762 1.00 79.69 335 ARG A O 1
ATOM 2709 N N . GLU A 1 336 ? 17.098 17.964 -31.866 1.00 82.44 336 GLU A N 1
ATOM 2710 C CA . GLU A 1 336 ? 18.472 18.348 -31.533 1.00 82.44 336 GLU A CA 1
ATOM 2711 C C . GLU A 1 336 ? 18.654 18.608 -30.027 1.00 82.44 336 GLU A C 1
ATOM 2713 O O . GLU A 1 336 ? 19.667 18.229 -29.434 1.00 82.44 336 GLU A O 1
ATOM 2718 N N . ASN A 1 337 ? 17.648 19.186 -29.364 1.00 82.25 337 ASN A N 1
ATOM 2719 C CA . ASN A 1 337 ? 17.661 19.358 -27.910 1.00 82.25 337 ASN A CA 1
ATOM 2720 C C . ASN A 1 337 ? 17.650 18.016 -27.168 1.00 82.25 337 ASN A C 1
ATOM 2722 O O . ASN A 1 337 ? 18.446 17.830 -26.245 1.00 82.25 337 ASN A O 1
ATOM 2726 N N . LEU A 1 338 ? 16.801 17.072 -27.589 1.00 83.94 338 LEU A N 1
ATOM 2727 C CA . LEU A 1 338 ? 16.750 15.736 -26.995 1.00 83.94 338 LEU A CA 1
ATOM 2728 C C . LEU A 1 338 ? 18.058 14.971 -27.239 1.00 83.94 338 LEU A C 1
ATOM 2730 O O . LEU A 1 338 ? 18.601 14.385 -26.305 1.00 83.94 338 LEU A O 1
ATOM 2734 N N . LYS A 1 339 ? 18.621 15.060 -28.451 1.00 85.69 339 LYS A N 1
ATOM 2735 C CA . LYS A 1 339 ? 19.928 14.483 -28.812 1.00 85.69 339 LYS A CA 1
ATOM 2736 C C . LYS A 1 339 ? 21.024 14.915 -27.830 1.00 85.69 339 LYS A C 1
ATOM 2738 O O . LYS A 1 339 ? 21.758 14.067 -27.325 1.00 85.69 339 LYS A O 1
ATOM 2743 N N . LYS A 1 340 ? 21.095 16.213 -27.508 1.00 84.25 340 LYS A N 1
ATOM 2744 C CA . LYS A 1 340 ? 22.075 16.770 -26.557 1.00 84.25 340 LYS A CA 1
ATOM 2745 C C . LYS A 1 340 ? 21.885 16.249 -25.134 1.00 84.25 340 LYS A C 1
ATOM 2747 O O . LYS A 1 340 ? 22.854 15.798 -24.535 1.00 84.25 340 LYS A O 1
ATOM 2752 N N . VAL A 1 341 ? 20.654 16.250 -24.613 1.00 85.12 341 VAL A N 1
ATOM 2753 C CA . VAL A 1 341 ? 20.360 15.734 -23.258 1.00 85.12 341 VAL A CA 1
ATOM 2754 C C . VAL A 1 341 ? 20.758 14.267 -23.130 1.00 85.12 341 VAL A C 1
ATOM 2756 O O . VAL A 1 341 ? 21.408 13.878 -22.165 1.00 85.12 341 VAL A O 1
ATOM 2759 N N . LEU A 1 342 ? 20.387 13.443 -24.110 1.00 86.94 342 LEU A N 1
ATOM 2760 C CA . LEU A 1 342 ? 20.685 12.014 -24.089 1.00 86.94 342 LEU A CA 1
ATOM 2761 C C . LEU A 1 342 ? 22.195 11.739 -24.178 1.00 86.94 342 LEU A C 1
ATOM 2763 O O . LEU A 1 342 ? 22.686 10.822 -23.520 1.00 86.94 342 LEU A O 1
ATOM 2767 N N . ALA A 1 343 ? 22.937 12.549 -24.940 1.00 85.00 343 ALA A N 1
ATOM 2768 C CA . ALA A 1 343 ? 24.397 12.484 -25.007 1.00 85.00 343 ALA A CA 1
ATOM 2769 C C . ALA A 1 343 ? 25.051 12.848 -23.662 1.00 85.00 343 ALA A C 1
ATOM 2771 O O . ALA A 1 343 ? 25.895 12.101 -23.169 1.00 85.00 343 ALA A O 1
ATOM 2772 N N . GLU A 1 344 ? 24.616 13.952 -23.042 1.00 81.94 344 GLU A N 1
ATOM 2773 C CA . GLU A 1 344 ? 25.061 14.391 -21.708 1.00 81.94 344 GLU A CA 1
ATOM 2774 C C . GLU A 1 344 ? 24.831 13.285 -20.664 1.00 81.94 344 GLU A C 1
ATOM 2776 O O . GLU A 1 344 ? 25.722 12.959 -19.882 1.00 81.94 344 GLU A O 1
ATOM 2781 N N . MET A 1 345 ? 23.658 12.647 -20.695 1.00 82.06 345 MET A N 1
ATOM 2782 C CA . MET A 1 345 ? 23.306 11.554 -19.789 1.00 82.06 345 MET A CA 1
ATOM 2783 C C . MET A 1 345 ? 24.201 10.321 -19.949 1.00 82.06 345 MET A C 1
ATOM 2785 O O . MET A 1 345 ? 24.620 9.735 -18.950 1.00 82.06 345 MET A O 1
ATOM 2789 N N . LEU A 1 346 ? 24.492 9.919 -21.190 1.00 82.88 346 LEU A N 1
ATOM 2790 C CA . LEU A 1 346 ? 25.404 8.807 -21.471 1.00 82.88 346 LEU A CA 1
ATOM 2791 C C . LEU A 1 346 ? 26.834 9.122 -21.009 1.00 82.88 346 LEU A C 1
ATOM 2793 O O . LEU A 1 346 ? 27.525 8.225 -20.529 1.00 82.88 346 LEU A O 1
ATOM 2797 N N . ALA A 1 347 ? 27.245 10.392 -21.080 1.00 78.31 347 ALA A N 1
ATOM 2798 C CA . ALA A 1 347 ? 28.563 10.841 -20.644 1.00 78.31 347 ALA A CA 1
ATOM 2799 C C . ALA A 1 347 ? 28.754 10.864 -19.115 1.00 78.31 347 ALA A C 1
ATOM 2801 O O . ALA A 1 347 ? 29.879 10.729 -18.639 1.00 78.31 347 ALA A O 1
ATOM 2802 N N . CYS A 1 348 ? 27.683 10.975 -18.321 1.00 72.00 348 CYS A N 1
ATOM 2803 C CA . CYS A 1 348 ? 27.772 10.982 -16.854 1.00 72.00 348 CYS A CA 1
ATOM 2804 C C . CYS A 1 348 ? 28.123 9.615 -16.225 1.00 72.00 348 CYS A C 1
ATOM 2806 O O . CYS A 1 348 ? 28.361 9.553 -15.021 1.00 72.00 348 CYS A O 1
ATOM 2808 N N . GLY A 1 349 ? 28.156 8.521 -16.998 1.00 62.50 349 GLY A N 1
ATOM 2809 C CA . GLY A 1 349 ? 28.719 7.224 -16.582 1.00 62.50 349 GLY A CA 1
ATOM 2810 C C . GLY A 1 349 ? 27.930 6.425 -15.533 1.00 62.50 349 GLY A C 1
ATOM 2811 O O . GLY A 1 349 ? 28.325 5.313 -15.191 1.00 62.50 349 GLY A O 1
ATOM 2812 N N . ASP A 1 350 ? 26.806 6.948 -15.042 1.00 71.75 350 ASP A N 1
ATOM 2813 C CA . ASP A 1 350 ? 26.064 6.373 -13.913 1.00 71.75 350 ASP A CA 1
ATOM 2814 C C . ASP A 1 350 ? 24.741 5.689 -14.310 1.00 71.75 350 ASP A C 1
ATOM 2816 O O . ASP A 1 350 ? 23.900 5.408 -13.455 1.00 71.75 350 ASP A O 1
ATOM 2820 N N . LEU A 1 351 ? 24.539 5.397 -15.599 1.00 78.62 351 LEU A N 1
ATOM 2821 C CA . LEU A 1 351 ? 23.327 4.764 -16.133 1.00 78.62 351 LEU A CA 1
ATOM 2822 C C . LEU A 1 351 ? 23.423 3.232 -16.177 1.00 78.62 351 LEU A C 1
ATOM 2824 O O . LEU A 1 351 ? 24.424 2.657 -16.590 1.00 78.62 351 LEU A O 1
ATOM 2828 N N . GLY A 1 352 ? 22.337 2.559 -15.800 1.00 79.00 352 GLY A N 1
ATOM 2829 C CA . GLY A 1 352 ? 22.170 1.116 -15.951 1.00 79.00 352 GLY A CA 1
ATOM 2830 C C . GLY A 1 352 ? 21.892 0.702 -17.399 1.00 79.00 352 GLY A C 1
ATOM 2831 O O . GLY A 1 352 ? 21.401 1.492 -18.206 1.00 79.00 352 GLY A O 1
ATOM 2832 N N . GLU A 1 353 ? 22.142 -0.571 -17.711 1.00 82.88 353 GLU A N 1
ATOM 2833 C CA . GLU A 1 353 ? 22.028 -1.144 -19.063 1.00 82.88 353 GLU A CA 1
ATOM 2834 C C . GLU A 1 353 ? 20.663 -0.882 -19.726 1.00 82.88 353 GLU A C 1
ATOM 2836 O O . GLU A 1 353 ? 20.599 -0.494 -20.892 1.00 82.88 353 GLU A O 1
ATOM 2841 N N . GLY A 1 354 ? 19.562 -1.022 -18.976 1.00 81.88 354 GLY A N 1
ATOM 2842 C CA . GLY A 1 354 ? 18.210 -0.774 -19.493 1.00 81.88 354 GLY A CA 1
ATOM 2843 C C . GLY A 1 354 ? 17.975 0.678 -19.925 1.00 81.88 354 GLY A C 1
ATOM 2844 O O . GLY A 1 354 ? 17.309 0.923 -20.935 1.00 81.88 354 GLY A O 1
ATOM 2845 N N . ASN A 1 355 ? 18.578 1.636 -19.218 1.00 85.38 355 ASN A N 1
ATOM 2846 C CA . ASN A 1 355 ? 18.511 3.050 -19.579 1.00 85.38 355 ASN A CA 1
ATOM 2847 C C . ASN A 1 355 ? 19.318 3.316 -20.844 1.00 85.38 355 ASN A C 1
ATOM 2849 O O . ASN A 1 355 ? 18.780 3.890 -21.784 1.00 85.38 355 ASN A O 1
ATOM 2853 N N . VAL A 1 356 ? 20.553 2.810 -20.920 1.00 87.12 356 VAL A N 1
ATOM 2854 C CA . VAL A 1 356 ? 21.396 2.935 -22.121 1.00 87.12 356 VAL A CA 1
ATOM 2855 C C . VAL A 1 356 ? 20.683 2.362 -23.346 1.00 87.12 356 VAL A C 1
ATOM 2857 O O . VAL A 1 356 ? 20.586 3.031 -24.371 1.00 87.12 356 VAL A O 1
ATOM 2860 N N . LYS A 1 357 ? 20.103 1.162 -23.231 1.00 87.38 357 LYS A N 1
ATOM 2861 C CA . LYS A 1 357 ? 19.354 0.528 -24.322 1.00 87.38 357 LYS A CA 1
ATOM 2862 C C . LYS A 1 357 ? 18.172 1.381 -24.789 1.00 87.38 357 LYS A C 1
ATOM 2864 O O . LYS A 1 357 ? 17.982 1.548 -25.989 1.00 87.38 357 LYS A O 1
ATOM 2869 N N . THR A 1 358 ? 17.398 1.934 -23.856 1.00 86.00 358 THR A N 1
ATOM 2870 C CA . THR A 1 358 ? 16.251 2.799 -24.183 1.00 86.00 358 THR A CA 1
ATOM 2871 C C . THR A 1 358 ? 16.706 4.086 -24.869 1.00 86.00 358 THR A C 1
ATOM 2873 O O . THR A 1 358 ? 16.124 4.482 -25.874 1.00 86.00 358 THR A O 1
ATOM 2876 N N . ILE A 1 359 ? 17.790 4.696 -24.383 1.00 87.75 359 ILE A N 1
ATOM 2877 C CA . ILE A 1 359 ? 18.398 5.875 -25.007 1.00 87.75 359 ILE A CA 1
ATOM 2878 C C . ILE A 1 359 ? 18.803 5.569 -26.454 1.00 87.75 359 ILE A C 1
ATOM 2880 O O . ILE A 1 359 ? 18.486 6.349 -27.349 1.00 87.75 359 ILE A O 1
ATOM 2884 N N . MET A 1 360 ? 19.439 4.420 -26.703 1.00 87.31 360 MET A N 1
ATOM 2885 C CA . MET A 1 360 ? 19.832 4.026 -28.059 1.00 87.31 360 MET A CA 1
ATOM 2886 C C . MET A 1 360 ? 18.622 3.880 -28.985 1.00 87.31 360 MET A C 1
ATOM 2888 O O . MET A 1 360 ? 18.655 4.418 -30.084 1.00 87.31 360 MET A O 1
ATOM 2892 N N . VAL A 1 361 ? 17.522 3.272 -28.525 1.00 87.31 361 VAL A N 1
ATOM 2893 C CA . VAL A 1 361 ? 16.265 3.187 -29.301 1.00 87.31 361 VAL A CA 1
ATOM 2894 C C . VAL A 1 361 ? 15.720 4.575 -29.666 1.00 87.31 361 VAL A C 1
ATOM 2896 O O . VAL A 1 361 ? 15.220 4.774 -30.773 1.00 87.31 361 VAL A O 1
ATOM 2899 N N . ILE A 1 362 ? 15.831 5.557 -28.767 1.00 86.44 362 ILE A N 1
ATOM 2900 C CA . ILE A 1 362 ? 15.432 6.940 -29.065 1.00 86.44 362 ILE A CA 1
ATOM 2901 C C . ILE A 1 362 ? 16.373 7.554 -30.112 1.00 86.44 362 ILE A C 1
ATOM 2903 O O . ILE A 1 362 ? 15.897 8.172 -31.064 1.00 86.44 362 ILE A O 1
ATOM 2907 N N . PHE A 1 363 ? 17.689 7.340 -30.003 1.00 85.88 363 PHE A N 1
ATOM 2908 C CA . PHE A 1 363 ? 18.660 7.815 -30.996 1.00 85.88 363 PHE A CA 1
ATOM 2909 C C . PHE A 1 363 ? 18.404 7.267 -32.401 1.00 85.88 363 PHE A C 1
ATOM 2911 O O . PHE A 1 363 ? 18.544 8.018 -33.364 1.00 85.88 363 PHE A O 1
ATOM 2918 N N . GLU A 1 364 ? 17.979 6.008 -32.537 1.00 85.38 364 GLU A N 1
ATOM 2919 C CA . GLU A 1 364 ? 17.619 5.440 -33.846 1.00 85.38 364 GLU A CA 1
ATOM 2920 C C . GLU A 1 364 ? 16.455 6.183 -34.513 1.00 85.38 364 GLU A C 1
ATOM 2922 O O . GLU A 1 364 ? 16.398 6.268 -35.739 1.00 85.38 364 GLU A O 1
ATOM 2927 N N . ARG A 1 365 ? 15.540 6.743 -33.714 1.00 84.62 365 ARG A N 1
ATOM 2928 C CA . ARG A 1 365 ? 14.418 7.555 -34.204 1.00 84.62 365 ARG A CA 1
ATOM 2929 C C . ARG A 1 365 ? 14.805 9.004 -34.471 1.00 84.62 365 ARG A C 1
ATOM 2931 O O . ARG A 1 365 ? 14.218 9.630 -35.348 1.00 84.62 365 ARG A O 1
ATOM 2938 N N . LEU A 1 366 ? 15.761 9.540 -33.714 1.00 83.56 366 LEU A N 1
ATOM 2939 C CA . LEU A 1 366 ? 16.274 10.900 -33.898 1.00 83.56 366 LEU A CA 1
ATOM 2940 C C . LEU A 1 366 ? 17.156 11.010 -35.146 1.00 83.56 366 LEU A C 1
ATOM 2942 O O . LEU A 1 366 ? 17.035 11.981 -35.892 1.00 83.56 366 LEU A O 1
ATOM 2946 N N . VAL A 1 367 ? 18.015 10.012 -35.372 1.00 81.88 367 VAL A N 1
ATOM 2947 C CA . VAL A 1 367 ? 19.005 9.973 -36.454 1.00 81.88 367 VAL A CA 1
ATOM 2948 C C . VAL A 1 367 ? 18.708 8.780 -37.363 1.00 81.88 367 VAL A C 1
ATOM 2950 O O . VAL A 1 367 ? 19.181 7.660 -37.149 1.00 81.88 367 VAL A O 1
ATOM 2953 N N . GLY A 1 368 ? 17.896 9.032 -38.392 1.00 77.69 368 GLY A N 1
ATOM 2954 C CA . GLY A 1 368 ? 17.504 8.009 -39.362 1.00 77.69 368 GLY A CA 1
ATOM 2955 C C . GLY A 1 368 ? 18.680 7.487 -40.195 1.00 77.69 368 GLY A C 1
ATOM 2956 O O . GLY A 1 368 ? 18.726 6.294 -40.496 1.00 77.69 368 GLY A O 1
ATOM 2957 N N . ASP A 1 369 ? 19.654 8.347 -40.509 1.00 86.38 369 ASP A N 1
ATOM 2958 C CA . ASP A 1 369 ? 20.846 7.968 -41.269 1.00 86.38 369 ASP A CA 1
ATOM 2959 C C . ASP A 1 369 ? 21.788 7.077 -40.445 1.00 86.38 369 ASP A C 1
ATOM 2961 O O . ASP A 1 369 ? 22.116 7.363 -39.293 1.00 86.38 369 ASP A O 1
ATOM 2965 N N . VAL A 1 370 ? 22.212 5.960 -41.036 1.00 84.50 370 VAL A N 1
ATOM 2966 C CA . VAL A 1 370 ? 23.029 4.952 -40.346 1.00 84.50 370 VAL A CA 1
ATOM 2967 C C . VAL A 1 370 ? 24.458 5.451 -40.133 1.00 84.50 370 VAL A C 1
ATOM 2969 O O . VAL A 1 370 ? 25.043 5.196 -39.081 1.00 84.50 370 VAL A O 1
ATOM 2972 N N . GLU A 1 371 ? 25.009 6.184 -41.098 1.00 82.88 371 GLU A N 1
ATOM 2973 C CA . GLU A 1 371 ? 26.398 6.642 -41.081 1.00 82.88 371 GLU A CA 1
ATOM 2974 C C . GLU A 1 371 ? 26.588 7.809 -40.101 1.00 82.88 371 GLU A C 1
ATOM 2976 O O . GLU A 1 371 ? 27.570 7.862 -39.361 1.00 82.88 371 GLU A O 1
ATOM 2981 N N . GLU A 1 372 ? 25.628 8.733 -40.051 1.00 83.75 372 GLU A N 1
ATOM 2982 C CA . GLU A 1 372 ? 25.585 9.812 -39.065 1.00 83.75 372 GLU A CA 1
ATOM 2983 C C . GLU A 1 372 ? 25.435 9.262 -37.642 1.00 83.75 372 GLU A C 1
ATOM 2985 O O . GLU A 1 372 ? 26.138 9.699 -36.730 1.00 83.75 372 GLU A O 1
ATOM 2990 N N . ARG A 1 373 ? 24.571 8.255 -37.453 1.00 85.50 373 ARG A N 1
ATOM 2991 C CA . ARG A 1 373 ? 24.388 7.591 -36.155 1.00 85.50 373 ARG A CA 1
ATOM 2992 C C . ARG A 1 373 ? 25.653 6.859 -35.717 1.00 85.50 373 ARG A C 1
ATOM 2994 O O . ARG A 1 373 ? 26.032 6.949 -34.553 1.00 85.50 373 ARG A O 1
ATOM 3001 N N . PHE A 1 374 ? 26.317 6.164 -36.642 1.00 82.69 374 PHE A N 1
ATOM 3002 C CA . PHE A 1 374 ? 27.578 5.481 -36.373 1.00 82.69 374 PHE A CA 1
ATOM 3003 C C . PHE A 1 374 ? 28.668 6.469 -35.946 1.00 82.69 374 PHE A C 1
ATOM 3005 O O . PHE A 1 374 ? 29.256 6.288 -34.880 1.00 82.69 374 PHE A O 1
ATOM 3012 N N . ARG A 1 375 ? 28.880 7.547 -36.716 1.00 81.62 375 ARG A N 1
ATOM 3013 C CA . ARG A 1 375 ? 29.842 8.610 -36.375 1.00 81.62 375 ARG A CA 1
ATOM 3014 C C . ARG A 1 375 ? 29.553 9.226 -35.010 1.00 81.62 375 ARG A C 1
ATOM 3016 O O . ARG A 1 375 ? 30.442 9.280 -34.172 1.00 81.62 375 ARG A O 1
ATOM 3023 N N . PHE A 1 376 ? 28.298 9.579 -34.747 1.00 82.38 376 PHE A N 1
ATOM 3024 C CA . PHE A 1 376 ? 27.888 10.127 -33.458 1.00 82.38 376 PHE A CA 1
ATOM 3025 C C . PHE A 1 376 ? 28.176 9.177 -32.283 1.00 82.38 376 PHE A C 1
ATOM 3027 O O . PHE A 1 376 ? 28.708 9.605 -31.261 1.00 82.38 376 PHE A O 1
ATOM 3034 N N . CYS A 1 377 ? 27.849 7.886 -32.411 1.00 82.06 377 CYS A N 1
ATOM 3035 C CA . CYS A 1 377 ? 28.132 6.902 -31.366 1.00 82.06 377 CYS A CA 1
ATOM 3036 C C . CYS A 1 377 ? 29.637 6.736 -31.132 1.00 82.06 377 CYS A C 1
ATOM 3038 O O . CYS A 1 377 ? 30.056 6.616 -29.985 1.00 82.06 377 CYS A O 1
ATOM 3040 N N . VAL A 1 378 ? 30.444 6.741 -32.197 1.00 80.56 378 VAL A N 1
ATOM 3041 C CA . VAL A 1 378 ? 31.909 6.693 -32.096 1.00 80.56 378 VAL A CA 1
ATOM 3042 C C . VAL A 1 378 ? 32.438 7.927 -31.367 1.00 80.56 378 VAL A C 1
ATOM 3044 O O . VAL A 1 378 ? 33.212 7.773 -30.428 1.00 80.56 378 VAL A O 1
ATOM 3047 N N . ASP A 1 379 ? 31.978 9.125 -31.727 1.00 79.88 379 ASP A N 1
ATOM 3048 C CA . ASP A 1 379 ? 32.384 10.379 -31.082 1.00 79.88 379 ASP A CA 1
ATOM 3049 C C . ASP A 1 379 ? 31.990 10.411 -29.600 1.00 79.88 379 ASP A C 1
ATOM 3051 O O . ASP A 1 379 ? 32.786 10.805 -28.750 1.00 79.88 379 ASP A O 1
ATOM 3055 N N . LEU A 1 380 ? 30.788 9.936 -29.266 1.00 81.06 380 LEU A N 1
ATOM 3056 C CA . LEU A 1 380 ? 30.314 9.847 -27.888 1.00 81.06 380 LEU A CA 1
ATOM 3057 C C . LEU A 1 380 ? 31.120 8.833 -27.068 1.00 81.06 380 LEU A C 1
ATOM 3059 O O . LEU A 1 380 ? 31.526 9.129 -25.947 1.00 81.06 380 LEU A O 1
ATOM 3063 N N . ILE A 1 381 ? 31.361 7.641 -27.621 1.00 80.69 381 ILE A N 1
ATOM 3064 C CA . ILE A 1 381 ? 32.173 6.607 -26.972 1.00 80.69 381 ILE A CA 1
ATOM 3065 C C . ILE A 1 381 ? 33.593 7.122 -26.770 1.00 80.69 381 ILE A C 1
ATOM 3067 O O . ILE A 1 381 ? 34.128 6.955 -25.681 1.00 80.69 381 ILE A O 1
ATOM 3071 N N . ASN A 1 382 ? 34.181 7.784 -27.765 1.00 78.88 382 ASN A N 1
ATOM 3072 C CA . ASN A 1 382 ? 35.496 8.399 -27.635 1.00 78.88 382 ASN A CA 1
ATOM 3073 C C . ASN A 1 382 ? 35.489 9.500 -26.569 1.00 78.88 382 ASN A C 1
ATOM 3075 O O . ASN A 1 382 ? 36.384 9.514 -25.741 1.00 78.88 382 ASN A O 1
ATOM 3079 N N . GLY A 1 383 ? 34.456 10.344 -26.496 1.00 73.50 383 GLY A N 1
ATOM 3080 C CA . GLY A 1 383 ? 34.328 11.360 -25.445 1.00 73.50 383 GLY A CA 1
ATOM 3081 C C . GLY A 1 383 ? 34.158 10.793 -24.026 1.00 73.50 383 GLY A C 1
ATOM 3082 O O . GLY A 1 383 ? 34.549 11.441 -23.061 1.00 73.50 383 GLY A O 1
ATOM 3083 N N . ILE A 1 384 ? 33.602 9.583 -23.884 1.00 71.56 384 ILE A N 1
ATOM 3084 C CA . ILE A 1 384 ? 33.503 8.853 -22.604 1.00 71.56 384 ILE A CA 1
ATOM 3085 C C . ILE A 1 384 ? 34.811 8.121 -22.277 1.00 71.56 384 ILE A C 1
ATOM 3087 O O . ILE A 1 384 ? 35.241 8.079 -21.124 1.00 71.56 384 ILE A O 1
ATOM 3091 N N . LEU A 1 385 ? 35.406 7.484 -23.288 1.00 68.31 385 LEU A N 1
ATOM 3092 C CA . LEU A 1 385 ? 36.626 6.690 -23.179 1.00 68.31 385 LEU A CA 1
ATOM 3093 C C . LEU A 1 385 ? 37.887 7.540 -23.145 1.00 68.31 385 LEU A C 1
ATOM 3095 O O . LEU A 1 385 ? 38.912 6.990 -22.768 1.00 68.31 385 LEU A O 1
ATOM 3099 N N . GLU A 1 386 ? 37.831 8.820 -23.517 1.00 60.44 386 GLU A N 1
ATOM 3100 C CA . GLU A 1 386 ? 38.825 9.833 -23.173 1.00 60.44 386 GLU A CA 1
ATOM 3101 C C . GLU A 1 386 ? 38.744 10.059 -21.658 1.00 60.44 386 GLU A C 1
ATOM 3103 O O . GLU A 1 386 ? 37.939 10.862 -21.177 1.00 60.44 386 GLU A O 1
ATOM 3108 N N . PRO A 1 387 ? 39.534 9.347 -20.838 1.00 49.44 387 PRO A N 1
ATOM 3109 C CA . PRO A 1 387 ? 39.405 9.457 -19.407 1.00 49.44 387 PRO A CA 1
ATOM 3110 C C . PRO A 1 387 ? 40.117 10.746 -19.017 1.00 49.44 387 PRO A C 1
ATOM 3112 O O . PRO A 1 387 ? 41.227 11.025 -19.469 1.00 49.44 387 PRO A O 1
ATOM 3115 N N . SER A 1 388 ? 39.523 11.505 -18.105 1.00 44.00 388 SER A N 1
ATOM 3116 C CA . SER A 1 388 ? 40.253 11.968 -16.926 1.00 44.00 388 SER A CA 1
ATOM 3117 C C . SER A 1 388 ? 41.766 12.218 -17.124 1.00 44.00 388 SER A C 1
ATOM 3119 O O . SER A 1 388 ? 42.607 11.557 -16.517 1.00 44.00 388 SER A O 1
ATOM 3121 N N . ARG A 1 389 ? 42.132 13.264 -17.874 1.00 45.31 389 ARG A N 1
ATOM 3122 C CA . ARG A 1 389 ? 43.365 14.020 -17.576 1.00 45.31 389 ARG A CA 1
ATOM 3123 C C . ARG A 1 389 ? 43.265 14.761 -16.234 1.00 45.31 389 ARG A C 1
ATOM 3125 O O . ARG A 1 389 ? 44.184 15.481 -15.858 1.00 45.31 389 ARG A O 1
ATOM 3132 N N . ALA A 1 390 ? 42.168 14.599 -15.490 1.00 45.50 390 ALA A N 1
ATOM 3133 C CA . ALA A 1 390 ? 42.142 14.902 -14.072 1.00 45.50 390 ALA A CA 1
ATOM 3134 C C . ALA A 1 390 ? 43.104 13.940 -13.369 1.00 45.50 390 ALA A C 1
ATOM 3136 O O . ALA A 1 390 ? 42.788 12.784 -13.095 1.00 45.50 390 ALA A O 1
ATOM 3137 N N . ASP A 1 391 ? 44.310 14.437 -13.128 1.00 45.34 391 ASP A N 1
ATOM 3138 C CA . ASP A 1 391 ? 45.339 13.775 -12.357 1.00 45.34 391 ASP A CA 1
ATOM 3139 C C . ASP A 1 391 ? 44.811 13.440 -10.950 1.00 45.34 391 ASP A C 1
ATOM 3141 O O . ASP A 1 391 ? 44.897 14.234 -10.013 1.00 45.34 391 ASP A O 1
ATOM 3145 N N . VAL A 1 392 ? 44.262 12.232 -10.791 1.00 45.50 392 VAL A N 1
ATOM 3146 C CA . VAL A 1 392 ? 43.821 11.681 -9.496 1.00 45.50 392 VAL A CA 1
ATOM 3147 C C . VAL A 1 392 ? 44.970 11.577 -8.492 1.00 45.50 392 VAL A C 1
ATOM 3149 O O . VAL A 1 392 ? 44.721 11.381 -7.303 1.00 45.50 392 VAL A O 1
ATOM 3152 N N . SER A 1 393 ? 46.222 11.794 -8.922 1.00 52.84 393 SER A N 1
ATOM 3153 C CA . SER A 1 393 ? 47.351 11.925 -8.004 1.00 52.84 393 SER A CA 1
ATOM 3154 C C . SER A 1 393 ? 47.111 13.004 -6.943 1.00 52.84 393 SER A C 1
ATOM 3156 O O . SER A 1 393 ? 47.536 12.816 -5.810 1.00 52.84 393 SER A O 1
ATOM 3158 N N . ASN A 1 394 ? 46.379 14.082 -7.245 1.00 49.44 394 ASN A N 1
ATOM 3159 C CA . ASN A 1 394 ? 46.171 15.179 -6.296 1.00 49.44 394 ASN A CA 1
ATOM 3160 C C . ASN A 1 394 ? 45.064 14.907 -5.267 1.00 49.44 394 ASN A C 1
ATOM 3162 O O . ASN A 1 394 ? 45.266 15.156 -4.079 1.00 49.44 394 ASN A O 1
ATOM 3166 N N . THR A 1 395 ? 43.926 14.342 -5.674 1.00 47.69 395 THR A N 1
ATOM 3167 C CA . THR A 1 395 ? 42.797 14.083 -4.759 1.00 47.69 395 THR A CA 1
ATOM 3168 C C . THR A 1 395 ? 43.078 12.895 -3.835 1.00 47.69 395 THR A C 1
ATOM 3170 O O . THR A 1 395 ? 42.720 12.915 -2.659 1.00 47.69 395 THR A O 1
ATOM 3173 N N . SER A 1 396 ? 43.787 11.876 -4.333 1.00 53.47 396 SER A N 1
ATOM 3174 C CA . SER A 1 396 ? 44.223 10.734 -3.524 1.00 53.47 396 SER A CA 1
ATOM 3175 C C . SER A 1 396 ? 45.391 11.074 -2.591 1.00 53.47 396 SER A C 1
ATOM 3177 O O . SER A 1 396 ? 45.530 10.426 -1.557 1.00 53.47 396 SER A O 1
ATOM 3179 N N . ARG A 1 397 ? 46.223 12.080 -2.914 1.00 59.41 397 ARG A N 1
ATOM 3180 C CA . ARG A 1 397 ? 47.328 12.532 -2.043 1.00 59.41 397 ARG A CA 1
ATOM 3181 C C . ARG A 1 397 ? 46.812 13.018 -0.696 1.00 59.41 397 ARG A C 1
ATOM 3183 O O . ARG A 1 397 ? 47.239 12.480 0.313 1.00 59.41 397 ARG A O 1
ATOM 3190 N N . SER A 1 398 ? 45.830 13.922 -0.681 1.00 57.72 398 SER A N 1
ATOM 3191 C CA . SER A 1 398 ? 45.308 14.500 0.569 1.00 57.72 398 SER A CA 1
ATOM 3192 C C . SER A 1 398 ? 44.738 13.446 1.525 1.00 57.72 398 SER A C 1
ATOM 3194 O O . SER A 1 398 ? 45.019 13.490 2.716 1.00 57.72 398 SER A O 1
ATOM 3196 N N . LEU A 1 399 ? 43.973 12.476 1.011 1.00 58.28 399 LEU A N 1
ATOM 3197 C CA . LEU A 1 399 ? 43.366 11.414 1.828 1.00 58.28 399 LEU A CA 1
ATOM 3198 C C . LEU A 1 399 ? 44.399 10.398 2.329 1.00 58.28 399 LEU A C 1
ATOM 3200 O O . LEU A 1 399 ? 44.297 9.898 3.448 1.00 58.28 399 LEU A O 1
ATOM 3204 N N . VAL A 1 400 ? 45.399 10.081 1.501 1.00 63.12 400 VAL A N 1
ATOM 3205 C CA . VAL A 1 400 ? 46.478 9.160 1.875 1.00 63.12 400 VAL A CA 1
ATOM 3206 C C . VAL A 1 400 ? 47.426 9.818 2.872 1.00 63.12 400 VAL A C 1
ATOM 3208 O O . VAL A 1 400 ? 47.822 9.166 3.830 1.00 63.12 400 VAL A O 1
ATOM 3211 N N . ASP A 1 401 ? 47.755 11.095 2.696 1.00 65.81 401 ASP A N 1
ATOM 3212 C CA . ASP A 1 401 ? 48.641 11.828 3.597 1.00 65.81 401 ASP A CA 1
ATOM 3213 C C . ASP A 1 401 ? 47.956 12.055 4.965 1.00 65.81 401 ASP A C 1
ATOM 3215 O O . ASP A 1 401 ? 48.574 11.799 5.996 1.00 65.81 401 ASP A O 1
ATOM 3219 N N . GLU A 1 402 ? 46.647 12.354 4.998 1.00 68.19 402 GLU A N 1
ATOM 3220 C CA . GLU A 1 402 ? 45.856 12.416 6.243 1.00 68.19 402 GLU A CA 1
ATOM 3221 C C . GLU A 1 402 ? 45.776 11.051 6.963 1.00 68.19 402 GLU A C 1
ATOM 3223 O O . GLU A 1 402 ? 45.872 10.965 8.191 1.00 68.19 402 GLU A O 1
ATOM 3228 N N . TYR A 1 403 ? 45.629 9.951 6.214 1.00 63.66 403 TYR A N 1
ATOM 3229 C CA . TYR A 1 403 ? 45.639 8.597 6.781 1.00 63.66 403 TYR A CA 1
ATOM 3230 C C . TYR A 1 403 ? 47.022 8.208 7.330 1.00 63.66 403 TYR A C 1
ATOM 3232 O O . TYR A 1 403 ? 47.105 7.550 8.371 1.00 63.66 403 TYR A O 1
ATOM 3240 N N . LEU A 1 404 ? 48.098 8.620 6.652 1.00 65.19 404 LEU A N 1
ATOM 3241 C CA . LEU A 1 404 ? 49.486 8.365 7.044 1.00 65.19 404 LEU A CA 1
ATOM 3242 C C . LEU A 1 404 ? 49.945 9.224 8.233 1.00 65.19 404 LEU A C 1
ATOM 3244 O O . LEU A 1 404 ? 50.778 8.756 9.006 1.00 65.19 404 LEU A O 1
ATOM 3248 N N . GLU A 1 405 ? 49.396 10.430 8.417 1.00 66.56 405 GLU A N 1
ATOM 3249 C CA . GLU A 1 405 ? 49.592 11.237 9.632 1.00 66.56 405 GLU A CA 1
ATOM 3250 C C . GLU A 1 405 ? 48.925 10.597 10.855 1.00 66.56 405 GLU A C 1
ATOM 3252 O O . GLU A 1 405 ? 49.497 10.583 11.946 1.00 66.56 405 GLU A O 1
ATOM 3257 N N . LYS A 1 406 ? 47.730 10.017 10.678 1.00 71.00 406 LYS A N 1
ATOM 3258 C CA . LYS A 1 406 ? 46.990 9.344 11.761 1.00 71.00 406 LYS A CA 1
ATOM 3259 C C . LYS A 1 406 ? 47.518 7.941 12.090 1.00 71.00 406 LYS A C 1
ATOM 3261 O O . LYS A 1 406 ? 47.234 7.442 13.176 1.00 71.00 406 LYS A O 1
ATOM 3266 N N . ASN A 1 407 ? 48.280 7.304 11.194 1.00 64.88 407 ASN A N 1
ATOM 3267 C CA . ASN A 1 407 ? 48.779 5.933 11.362 1.00 64.88 407 ASN A CA 1
ATOM 3268 C C . ASN A 1 407 ? 50.304 5.845 11.124 1.00 64.88 407 ASN A C 1
ATOM 3270 O O . ASN A 1 407 ? 50.740 5.758 9.975 1.00 64.88 407 ASN A O 1
ATOM 3274 N N . PRO A 1 408 ? 51.137 5.781 12.182 1.00 68.25 408 PRO A N 1
ATOM 3275 C CA . PRO A 1 408 ? 52.600 5.822 12.080 1.00 68.25 408 PRO A CA 1
ATOM 3276 C C . PRO A 1 408 ? 53.245 4.464 11.727 1.00 68.25 408 PRO A C 1
ATOM 3278 O O . PRO A 1 408 ? 54.347 4.152 12.185 1.00 68.25 408 PRO A O 1
ATOM 3281 N N . ASP A 1 409 ? 52.580 3.626 10.925 1.00 76.31 409 ASP A N 1
ATOM 3282 C CA . ASP A 1 409 ? 53.159 2.357 10.473 1.00 76.31 409 ASP A CA 1
ATOM 3283 C C . ASP A 1 409 ? 54.119 2.587 9.292 1.00 76.31 409 ASP A C 1
ATOM 3285 O O . ASP A 1 409 ? 53.723 2.789 8.137 1.00 76.31 409 ASP A O 1
ATOM 3289 N N . LYS A 1 410 ? 55.422 2.526 9.588 1.00 72.12 410 LYS A N 1
ATOM 3290 C CA . LYS A 1 410 ? 56.506 2.729 8.615 1.00 72.12 410 LYS A CA 1
ATOM 3291 C C . LYS A 1 410 ? 56.501 1.704 7.472 1.00 72.12 410 LYS A C 1
ATOM 3293 O O . LYS A 1 410 ? 56.963 2.022 6.378 1.00 72.12 410 LYS A O 1
ATOM 3298 N N . SER A 1 411 ? 55.970 0.498 7.688 1.00 75.62 411 SER A N 1
ATOM 3299 C CA . SER A 1 411 ? 55.890 -0.552 6.659 1.00 75.62 411 SER A CA 1
ATOM 3300 C C . SER A 1 411 ? 54.891 -0.185 5.558 1.00 75.62 411 SER A C 1
ATOM 3302 O O . SER A 1 411 ? 55.173 -0.307 4.361 1.00 75.62 411 SER A O 1
ATOM 3304 N N . LEU A 1 412 ? 53.732 0.339 5.963 1.00 73.12 412 LEU A N 1
ATOM 3305 C CA . LEU A 1 412 ? 52.690 0.826 5.061 1.00 73.12 412 LEU A CA 1
ATOM 3306 C C . LEU A 1 412 ? 53.146 2.071 4.291 1.00 73.12 412 LEU A C 1
ATOM 3308 O O . LEU A 1 412 ? 52.954 2.129 3.076 1.00 73.12 412 LEU A O 1
ATOM 3312 N N . GLN A 1 413 ? 53.829 3.010 4.953 1.00 69.62 413 GLN A N 1
ATOM 3313 C CA . GLN A 1 413 ? 54.404 4.194 4.297 1.00 69.62 413 GLN A CA 1
ATOM 3314 C C . GLN A 1 413 ? 55.402 3.837 3.185 1.00 69.62 413 GLN A C 1
ATOM 3316 O O . GLN A 1 413 ? 55.369 4.438 2.106 1.00 69.62 413 GLN A O 1
ATOM 3321 N N . MET A 1 414 ? 56.261 2.834 3.408 1.00 74.50 414 MET A N 1
ATOM 3322 C CA . MET A 1 414 ? 57.203 2.373 2.382 1.00 74.50 414 MET A CA 1
ATOM 3323 C C . MET A 1 414 ? 56.494 1.705 1.200 1.00 74.50 414 MET A C 1
ATOM 3325 O O . MET A 1 414 ? 56.827 1.994 0.050 1.00 74.50 414 MET A O 1
ATOM 3329 N N . LYS A 1 415 ? 55.483 0.861 1.453 1.00 78.81 415 LYS A N 1
ATOM 3330 C CA . LYS A 1 415 ? 54.692 0.228 0.381 1.00 78.81 415 LYS A CA 1
ATOM 3331 C C . LYS A 1 415 ? 53.944 1.253 -0.464 1.00 78.81 415 LYS A C 1
ATOM 3333 O O . LYS A 1 415 ? 53.966 1.163 -1.688 1.00 78.81 415 LYS A O 1
ATOM 3338 N N . ILE A 1 416 ? 53.324 2.244 0.174 1.00 73.62 416 ILE A N 1
ATOM 3339 C CA . ILE A 1 416 ? 52.609 3.320 -0.521 1.00 73.62 416 ILE A CA 1
ATOM 3340 C C . ILE A 1 416 ? 53.582 4.148 -1.370 1.00 73.62 416 ILE A C 1
ATOM 3342 O O . ILE A 1 416 ? 53.295 4.417 -2.534 1.00 73.62 416 ILE A O 1
ATOM 3346 N N . SER A 1 417 ? 54.758 4.492 -0.837 1.00 71.50 417 SER A N 1
ATOM 3347 C CA . SER A 1 417 ? 55.793 5.221 -1.587 1.00 71.50 417 SER A CA 1
ATOM 3348 C C . SER A 1 417 ? 56.327 4.430 -2.788 1.00 71.50 417 SER A C 1
ATOM 3350 O O . SER A 1 417 ? 56.496 4.991 -3.868 1.00 71.50 417 SER A O 1
ATOM 3352 N N . SER A 1 418 ? 56.532 3.119 -2.637 1.00 76.06 418 SER A N 1
ATOM 3353 C CA . SER A 1 418 ? 56.951 2.240 -3.736 1.00 76.06 418 SER A CA 1
ATOM 3354 C C . SER A 1 418 ? 55.895 2.154 -4.842 1.00 76.06 418 SER A C 1
ATOM 3356 O O . SER A 1 418 ? 56.228 2.281 -6.018 1.00 76.06 418 SER A O 1
ATOM 3358 N N . LEU A 1 419 ? 54.616 2.014 -4.478 1.00 78.50 419 LEU A N 1
ATOM 3359 C CA . LEU A 1 419 ? 53.515 2.010 -5.443 1.00 78.50 419 LEU A CA 1
ATOM 3360 C C . LEU A 1 419 ? 53.381 3.357 -6.167 1.00 78.50 419 LEU A C 1
ATOM 3362 O O . LEU A 1 419 ? 53.133 3.372 -7.369 1.00 78.50 419 LEU A O 1
ATOM 3366 N N . ARG A 1 420 ? 53.601 4.483 -5.470 1.00 73.31 420 ARG A N 1
ATOM 3367 C CA . ARG A 1 420 ? 53.603 5.828 -6.076 1.00 73.31 420 ARG A CA 1
ATOM 3368 C C . ARG A 1 420 ? 54.677 5.965 -7.160 1.00 73.31 420 ARG A C 1
ATOM 3370 O O . ARG A 1 420 ? 54.369 6.460 -8.240 1.00 73.31 420 ARG A O 1
ATOM 3377 N N . LEU A 1 421 ? 55.900 5.499 -6.897 1.00 75.19 421 LEU A N 1
ATOM 3378 C CA . LEU A 1 421 ? 56.984 5.509 -7.888 1.00 75.19 421 LEU A CA 1
ATOM 3379 C C . LEU A 1 421 ? 56.649 4.645 -9.106 1.00 75.19 421 LEU A C 1
ATOM 3381 O O . LEU A 1 421 ? 56.848 5.076 -10.236 1.00 75.19 421 LEU A O 1
ATOM 3385 N N . ASN A 1 422 ? 56.073 3.465 -8.879 1.00 79.62 422 ASN A N 1
ATOM 3386 C CA . ASN A 1 422 ? 55.710 2.550 -9.958 1.00 79.62 422 ASN A CA 1
ATOM 3387 C C . ASN A 1 422 ? 54.608 3.134 -10.866 1.00 79.62 422 ASN A C 1
ATOM 3389 O O . ASN A 1 422 ? 54.645 2.980 -12.081 1.00 79.62 422 ASN A O 1
ATOM 3393 N N . ILE A 1 423 ? 53.641 3.856 -10.287 1.00 75.62 423 ILE A N 1
ATOM 3394 C CA . ILE A 1 423 ? 52.607 4.571 -11.053 1.00 75.62 423 ILE A CA 1
ATOM 3395 C C . ILE A 1 423 ? 53.218 5.704 -11.891 1.00 75.62 423 ILE A C 1
ATOM 3397 O O . ILE A 1 423 ? 52.786 5.914 -13.022 1.00 75.62 423 ILE A O 1
ATOM 3401 N N . MET A 1 424 ? 54.202 6.439 -11.359 1.00 73.44 424 MET A N 1
ATOM 3402 C CA . MET A 1 424 ? 54.892 7.489 -12.119 1.00 73.44 424 MET A CA 1
ATOM 3403 C C . MET A 1 424 ? 55.660 6.918 -13.313 1.00 73.44 424 MET A C 1
ATOM 3405 O O . MET A 1 424 ? 55.519 7.441 -14.413 1.00 73.44 424 MET A O 1
ATOM 3409 N N . ASP A 1 425 ? 56.392 5.824 -13.108 1.00 77.12 425 ASP A N 1
ATOM 3410 C CA . ASP A 1 425 ? 57.161 5.156 -14.163 1.00 77.12 425 ASP A CA 1
ATOM 3411 C C . ASP A 1 425 ? 56.243 4.610 -15.274 1.00 77.12 425 ASP A C 1
ATOM 3413 O O . ASP A 1 425 ? 56.479 4.808 -16.464 1.00 77.12 425 ASP A O 1
ATOM 3417 N N . LEU A 1 426 ? 55.104 4.014 -14.900 1.00 77.62 426 LEU A N 1
ATOM 3418 C CA . LEU A 1 426 ? 54.097 3.563 -15.866 1.00 77.62 426 LEU A CA 1
ATOM 3419 C C . LEU A 1 426 ? 53.468 4.721 -16.659 1.00 77.62 426 LEU A C 1
ATOM 3421 O O . LEU A 1 426 ? 53.229 4.562 -17.856 1.00 77.62 426 LEU A O 1
ATOM 3425 N N . LYS A 1 427 ? 53.231 5.882 -16.030 1.00 71.69 427 LYS A N 1
ATOM 3426 C CA . LYS A 1 427 ? 52.742 7.088 -16.726 1.00 71.69 427 LYS A CA 1
ATOM 3427 C C . LYS A 1 427 ? 53.774 7.646 -17.709 1.00 71.69 427 LYS A C 1
ATOM 3429 O O . LYS A 1 427 ? 53.401 8.097 -18.788 1.00 71.69 427 LYS A O 1
ATOM 3434 N N . GLU A 1 428 ? 55.055 7.621 -17.354 1.00 75.94 428 GLU A N 1
ATOM 3435 C CA . GLU A 1 428 ? 56.141 8.055 -18.240 1.00 75.94 428 GLU A CA 1
ATOM 3436 C C . GLU A 1 428 ? 56.249 7.130 -19.462 1.00 75.94 428 GLU A C 1
ATOM 3438 O O . GLU A 1 428 ? 56.232 7.594 -20.602 1.00 75.94 428 GLU A O 1
ATOM 3443 N N . GLN A 1 429 ? 56.190 5.813 -19.244 1.00 77.75 429 GLN A N 1
ATOM 3444 C CA . GLN A 1 429 ? 56.154 4.818 -20.321 1.00 77.75 429 GLN A CA 1
ATOM 3445 C C . GLN A 1 429 ? 54.913 4.938 -21.220 1.00 77.75 429 GLN A C 1
ATOM 3447 O O . GLN A 1 429 ? 54.977 4.610 -22.408 1.00 77.75 429 GLN A O 1
ATOM 3452 N N . GLU A 1 430 ? 53.772 5.360 -20.673 1.00 71.25 430 GLU A N 1
ATOM 3453 C CA . GLU A 1 430 ? 52.561 5.646 -21.442 1.00 71.25 430 GLU A CA 1
ATOM 3454 C C . GLU A 1 430 ? 52.742 6.890 -22.321 1.00 71.25 430 GLU A C 1
ATOM 3456 O O . GLU A 1 430 ? 52.504 6.810 -23.527 1.00 71.25 430 GLU A O 1
ATOM 3461 N N . MET A 1 431 ? 53.240 8.002 -21.765 1.00 71.50 431 MET A N 1
ATOM 3462 C CA . MET A 1 431 ? 53.521 9.227 -22.529 1.00 71.50 431 MET A CA 1
ATOM 3463 C C . MET A 1 431 ? 54.515 8.980 -23.668 1.00 71.50 431 MET A C 1
ATOM 3465 O O . MET A 1 431 ? 54.288 9.424 -24.793 1.00 71.50 431 MET A O 1
ATOM 3469 N N . ASP A 1 432 ? 55.563 8.198 -23.418 1.00 74.81 432 ASP A N 1
ATOM 3470 C CA . ASP A 1 432 ? 56.546 7.823 -24.436 1.00 74.81 432 ASP A CA 1
ATOM 3471 C C . ASP A 1 432 ? 55.958 6.962 -25.560 1.00 74.81 432 ASP A C 1
ATOM 3473 O O . ASP A 1 432 ? 56.440 6.993 -26.694 1.00 74.81 432 ASP A O 1
ATOM 3477 N N . LYS A 1 433 ? 54.929 6.160 -25.264 1.00 73.44 433 LYS A N 1
ATOM 3478 C CA . LYS A 1 433 ? 54.227 5.342 -26.264 1.00 73.44 433 LYS A CA 1
ATOM 3479 C C . LYS A 1 433 ? 53.203 6.148 -27.054 1.00 73.44 433 LYS A C 1
ATOM 3481 O O . LYS A 1 433 ? 53.024 5.862 -28.235 1.00 73.44 433 LYS A O 1
ATOM 3486 N N . VAL A 1 434 ? 52.554 7.129 -26.429 1.00 67.00 434 VAL A N 1
ATOM 3487 C CA . VAL A 1 434 ? 51.639 8.064 -27.101 1.00 67.00 434 VAL A CA 1
ATOM 3488 C C . VAL A 1 434 ? 52.420 8.959 -28.066 1.00 67.00 434 VAL A C 1
ATOM 3490 O O . VAL A 1 434 ? 52.079 9.008 -29.241 1.00 67.00 434 VAL A O 1
ATOM 3493 N N . ASN A 1 435 ? 53.552 9.524 -27.635 1.00 62.03 435 ASN A N 1
ATOM 3494 C CA . ASN A 1 435 ? 54.422 10.362 -28.475 1.00 62.03 435 ASN A CA 1
ATOM 3495 C C . ASN A 1 435 ? 55.113 9.617 -29.635 1.00 62.03 435 ASN A C 1
ATOM 3497 O O . ASN A 1 435 ? 55.738 10.250 -30.477 1.00 62.03 435 ASN A O 1
ATOM 3501 N N . LYS A 1 436 ? 55.060 8.278 -29.666 1.00 63.81 436 LYS A N 1
ATOM 3502 C CA . LYS A 1 436 ? 55.566 7.445 -30.775 1.00 63.81 436 LYS A CA 1
ATOM 3503 C C . LYS A 1 436 ? 54.474 7.018 -31.763 1.00 63.81 436 LYS A C 1
ATOM 3505 O O . LYS A 1 436 ? 54.793 6.327 -32.731 1.00 63.81 436 LYS A O 1
ATOM 3510 N N . LYS A 1 437 ? 53.203 7.305 -31.462 1.00 49.28 437 LYS A N 1
ATOM 3511 C CA . LYS A 1 437 ? 52.040 6.946 -32.290 1.00 49.28 437 LYS A CA 1
ATOM 3512 C C . LYS A 1 437 ? 51.555 8.090 -33.188 1.00 49.28 437 LYS A C 1
ATOM 3514 O O . LYS A 1 437 ? 50.866 7.782 -34.159 1.00 49.28 437 LYS A O 1
ATOM 3519 N N . ASP A 1 438 ? 51.924 9.328 -32.868 1.00 39.94 438 ASP A N 1
ATOM 3520 C CA . ASP A 1 438 ? 51.923 10.477 -33.786 1.00 39.94 438 ASP A CA 1
ATOM 3521 C C . ASP A 1 438 ? 53.235 10.507 -34.588 1.00 39.94 438 ASP A C 1
ATOM 3523 O O . ASP A 1 438 ? 53.208 10.969 -35.754 1.00 39.94 438 ASP A O 1
#

Foldseek 3Di:
DLVVLLVQLVPDDAQGKDKDKDFDLVVVLVQCVVVVDQWDADPQKIKGWPADSVDADQWDRWIFIDGPPPDTDIDIDHPVLVVQVSNVVSQWHWDDKFFPVGPDDPVCVVVCVVVVVFAKPVHPDPDVVVVVVQCQFCVVVVVVQVVCVVVVHPDPIDTHGGNRVVSVRRSMMITMIGHHDFDADPVRDGDSPPPDPPSVCVVVVNQQLVVLVSDDPPPPPVNLLVNQQPDDDPVCLVNLVQDPQARHRPPVSQFLSSLSNVLNVLVNLVPDDDPVSVVVNVSHHDLLRLLVVLVVLLPDPPQPPDPVSLVRSQSSLLSSLSSSLSDDPPDLVSLVSLVVSLLVSVLVVSHDPSNVVSSVVSLCVSDVDPVVSVVVVVVSVVSNVVDDPPPCVVVVCVVVVVVCVVDVDPVVVVVVVVVVVVVVVVVVVVVVVVVVVD

Secondary structure (DSSP, 8-state):
-HHHHHHHHHSSPTT-EEEEEEE-HHHHHHHHHHHTSSEEE-SSEEEEE-S-SSS--TTT-EEEEEETTTEEEEEE---HHHHHHHHHHTTEEEEEEEETTT---GGGHHHHHHTT-SEEES-----HHHHHHTTTTTHHHHHHHHHHHHTT-----EEE--HHHHHHHTTEEEEEEEEPP-EEPTTSSEE-----TTHHHHTTTT-HHHHHHTS-TT--HHHHHHHHHT---GGGGGGGT--TTT-PPPGGG--HHHHHHHHHHHHHHHH---HHHHHHHHHS--HHHHHHHHHHHHT-GGGSSSHHHHHHHHHHHHHHHHHHHHS----HHHHHHHHHHHHHHHHTS---HHHHHHHHHHHHHH---HHHHHHHHHHHHHHHHS---S-THHHHHHHHHHHHHH---HHHHHHHHHHHHHHHHHHHHHHHHHTTT-

pLDDT: mean 74.36, std 15.27, range [33.56, 95.56]

InterPro domains:
  IPR004971 mRNA (guanine-N(7))-methyltransferase domain [PF03291] (1-179)
  IPR004971 mRNA (guanine-N(7))-methyltransferase domain [PS51562] (1-180)
  IPR029063 S-adenosyl-L-methionine-dependent methyltransferase superfamily [G3DSA:3.40.50.150] (1-180)
  IPR029063 S-adenosyl-L-methionine-dependent methyltransferase superfamily [SSF53335] (4-116)
  IPR039753 mRNA cap guanine-N7 methyltransferase [PTHR12189] (2-180)

Organism: Culex pipiens pipiens (NCBI:txid38569)